Protein AF-A0A7V9SEC3-F1 (afdb_monomer_lite)

pLDDT: mean 71.87, std 18.58, range [33.94, 94.5]

Secondary structure (DSSP, 8-state):
-PPPPHHHHHHHHHHHHHHHHHHHHHHHHHHHHHTT-S--PPPPTTS--HHHHHHTT-HHHHHHHHHHHHHHHTTS-GGG-S-HHHHHTTSTT-HHHHHHHHHHHHHTTT-TTHHHHHHHHHH-SSHHHHHHHHHHHHHHHHHTT--EEE-SSSSSEEEEPTTS-EEEEEEE--HHHHHHHHHHHHHHHHHHHH--EEEEEE-GGGSPPPGGGTTSSS----SHHHHTT--HHHHHHHHHHHHHHHHHHHHHHHHTTTS---EEEEEETTTTEEEEEE--SS--EEE---S----S--HHHHHHHHHHIIIIIS-SS-TTS-EEEEEEGGGS--S-HHHHHHHHHHS-GGGS---GGGS-TTEEEEEEE---TT-SS-S-EEEE-

Radius of gyration: 23.47 Å; chains: 1; bounding box: 76×57×64 Å

Structure (mmCIF, N/CA/C/O backbone):
data_AF-A0A7V9SEC3-F1
#
_entry.id   AF-A0A7V9SEC3-F1
#
loop_
_atom_site.group_PDB
_atom_site.id
_atom_site.type_symbol
_atom_site.label_atom_id
_atom_site.label_alt_id
_atom_site.label_comp_id
_atom_site.label_asym_id
_atom_site.label_entity_id
_atom_site.label_seq_id
_atom_site.pdbx_PDB_ins_code
_atom_site.Cartn_x
_atom_site.Cartn_y
_atom_site.Cartn_z
_atom_site.occupancy
_atom_site.B_iso_or_equiv
_atom_site.auth_seq_id
_atom_site.auth_comp_id
_atom_site.auth_asym_id
_atom_site.auth_atom_id
_atom_site.pdbx_PDB_model_num
ATOM 1 N N . MET A 1 1 ? -55.106 -21.318 -10.492 1.00 44.34 1 MET A N 1
ATOM 2 C CA . MET A 1 1 ? -53.894 -20.476 -10.573 1.00 44.34 1 MET A CA 1
ATOM 3 C C . MET A 1 1 ? -53.679 -19.922 -9.178 1.00 44.34 1 MET A C 1
ATOM 5 O O . MET A 1 1 ? -54.673 -19.475 -8.623 1.00 44.34 1 MET A O 1
ATOM 9 N N . PRO A 1 2 ? -52.502 -20.064 -8.551 1.00 45.88 2 PRO A N 1
ATOM 10 C CA . PRO A 1 2 ? -52.308 -19.514 -7.216 1.00 45.88 2 PRO A CA 1
ATOM 11 C C . PRO A 1 2 ? -52.256 -17.985 -7.315 1.00 45.88 2 PRO A C 1
ATOM 13 O O . PRO A 1 2 ? -51.491 -17.448 -8.116 1.00 45.88 2 PRO A O 1
ATOM 16 N N . ASP A 1 3 ? -53.105 -17.312 -6.539 1.00 48.44 3 ASP A N 1
ATOM 17 C CA . ASP A 1 3 ? -53.145 -15.854 -6.451 1.00 48.44 3 ASP A CA 1
ATOM 18 C C . ASP A 1 3 ? -51.846 -15.350 -5.816 1.00 48.44 3 ASP A C 1
ATOM 20 O O . ASP A 1 3 ? -51.514 -15.679 -4.675 1.00 48.44 3 ASP A O 1
ATOM 24 N N . LEU A 1 4 ? -51.082 -14.574 -6.584 1.00 45.69 4 LEU A N 1
ATOM 25 C CA . LEU A 1 4 ? -49.887 -13.894 -6.097 1.00 45.69 4 LEU A CA 1
ATOM 26 C C . LEU A 1 4 ? -50.319 -12.817 -5.102 1.00 45.69 4 LEU A C 1
ATOM 28 O O . LEU A 1 4 ? -51.023 -11.873 -5.466 1.00 45.69 4 LEU A O 1
ATOM 32 N N . THR A 1 5 ? -49.903 -12.959 -3.845 1.00 62.09 5 THR A N 1
ATOM 33 C CA . THR A 1 5 ? -50.205 -11.968 -2.812 1.00 62.09 5 THR A CA 1
ATOM 34 C C . THR A 1 5 ? -49.497 -10.640 -3.125 1.00 62.09 5 THR A C 1
ATOM 36 O O . THR A 1 5 ? -48.431 -10.635 -3.755 1.00 62.09 5 THR A O 1
ATOM 39 N N . PRO A 1 6 ? -50.047 -9.491 -2.685 1.00 55.62 6 PRO A N 1
ATOM 40 C CA . PRO A 1 6 ? -49.439 -8.172 -2.896 1.00 55.62 6 PRO A CA 1
ATOM 41 C C . PRO A 1 6 ? -47.972 -8.077 -2.440 1.00 55.62 6 PRO A C 1
ATOM 43 O O . PRO A 1 6 ? -47.186 -7.338 -3.028 1.00 55.62 6 PRO A O 1
ATOM 46 N N . GLU A 1 7 ? -47.583 -8.866 -1.438 1.00 49.97 7 GLU A N 1
ATOM 47 C CA . GLU A 1 7 ? -46.212 -8.952 -0.919 1.00 49.97 7 GLU A CA 1
ATOM 48 C C . GLU A 1 7 ? -45.249 -9.618 -1.912 1.00 49.97 7 GLU A C 1
ATOM 50 O O . GLU A 1 7 ? -44.115 -9.166 -2.069 1.00 49.97 7 GLU A O 1
ATOM 55 N N . ILE A 1 8 ? -45.70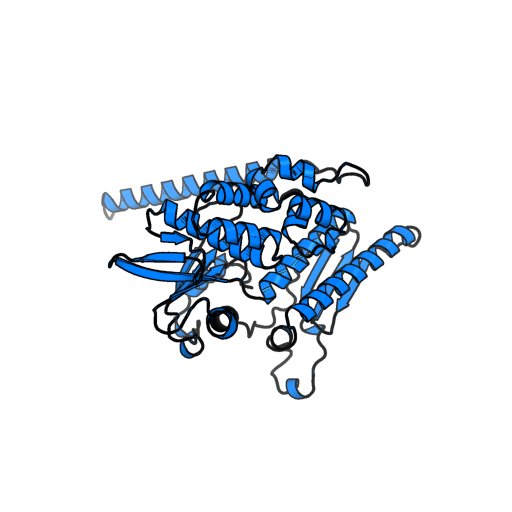3 -10.640 -2.646 1.00 50.69 8 ILE A N 1
ATOM 56 C CA . ILE A 1 8 ? -44.894 -11.298 -3.681 1.00 50.69 8 ILE A CA 1
ATOM 57 C C . ILE A 1 8 ? -44.721 -10.363 -4.882 1.00 50.69 8 ILE A C 1
ATOM 59 O O . ILE A 1 8 ? -43.631 -10.266 -5.443 1.00 50.69 8 ILE A O 1
ATOM 63 N N . ILE A 1 9 ? -45.763 -9.609 -5.241 1.00 52.91 9 ILE A N 1
ATOM 64 C CA . ILE A 1 9 ? -45.695 -8.604 -6.313 1.00 52.91 9 ILE A CA 1
ATOM 65 C C . ILE A 1 9 ? -44.706 -7.485 -5.942 1.00 52.91 9 ILE A C 1
ATOM 67 O O . ILE A 1 9 ? -43.896 -7.079 -6.777 1.00 52.91 9 ILE A O 1
ATOM 71 N N . ALA A 1 10 ? -44.713 -7.032 -4.684 1.00 46.84 10 ALA A N 1
ATOM 72 C CA . ALA A 1 10 ? -43.763 -6.040 -4.185 1.00 46.84 10 ALA A CA 1
ATOM 73 C C . ALA A 1 10 ? -42.314 -6.561 -4.187 1.00 46.84 10 ALA A C 1
ATOM 75 O O . ALA A 1 10 ? -41.413 -5.856 -4.641 1.00 46.84 10 ALA A O 1
ATOM 76 N N . ALA A 1 11 ? -42.084 -7.806 -3.757 1.00 45.56 11 ALA A N 1
ATOM 77 C CA . ALA A 1 11 ? -40.758 -8.424 -3.779 1.00 45.56 11 ALA A CA 1
ATOM 78 C C . ALA A 1 11 ? -40.205 -8.563 -5.209 1.00 45.56 11 ALA A C 1
ATOM 80 O O . ALA A 1 11 ? -39.047 -8.230 -5.464 1.00 45.56 11 ALA A O 1
ATOM 81 N N . VAL A 1 12 ? -41.043 -8.969 -6.169 1.00 53.28 12 VAL A N 1
ATOM 82 C CA . VAL A 1 12 ? -40.659 -9.077 -7.587 1.00 53.28 12 VAL A CA 1
ATOM 83 C C . VAL A 1 12 ? -40.327 -7.704 -8.185 1.00 53.28 12 VAL A C 1
ATOM 85 O O . VAL A 1 12 ? -39.347 -7.578 -8.920 1.00 53.28 12 VAL A O 1
ATOM 88 N N . LEU A 1 13 ? -41.080 -6.656 -7.835 1.00 47.38 13 LEU A N 1
ATOM 89 C CA . LEU A 1 13 ? -40.809 -5.285 -8.283 1.00 47.38 13 LEU A CA 1
ATOM 90 C C . LEU A 1 13 ? -39.497 -4.724 -7.720 1.00 47.38 13 LEU A C 1
ATOM 92 O O . LEU A 1 13 ? -38.759 -4.069 -8.453 1.00 47.38 13 LEU A O 1
ATOM 96 N N . ILE A 1 14 ? -39.177 -5.007 -6.455 1.00 53.12 14 ILE A N 1
ATOM 97 C CA . ILE A 1 14 ? -37.923 -4.571 -5.821 1.00 53.12 14 ILE A CA 1
ATOM 98 C C . ILE A 1 14 ? -36.717 -5.251 -6.481 1.00 53.12 14 ILE A C 1
ATOM 100 O O . ILE A 1 14 ? -35.737 -4.580 -6.810 1.00 53.12 14 ILE A O 1
ATOM 104 N N . VAL A 1 15 ? -36.805 -6.557 -6.747 1.00 50.59 15 VAL A N 1
ATOM 105 C CA . VAL A 1 15 ? -35.742 -7.313 -7.432 1.00 50.59 15 VAL A CA 1
ATOM 106 C C . VAL A 1 15 ? -35.557 -6.824 -8.873 1.00 50.59 15 VAL A C 1
ATOM 108 O O . VAL A 1 15 ? -34.425 -6.624 -9.317 1.00 50.59 15 VAL A O 1
ATOM 111 N N . ALA A 1 16 ? -36.650 -6.549 -9.590 1.00 47.38 16 ALA A N 1
ATOM 112 C CA . ALA A 1 16 ? -36.587 -5.991 -10.938 1.00 47.38 16 ALA A CA 1
ATOM 113 C C . ALA A 1 16 ? -35.949 -4.588 -10.957 1.00 47.38 16 ALA A C 1
ATOM 115 O O . ALA A 1 16 ? -35.115 -4.305 -11.818 1.00 47.38 16 ALA A O 1
ATOM 116 N N . LEU A 1 17 ? -36.272 -3.725 -9.984 1.00 49.16 17 LEU A N 1
ATOM 117 C CA . LEU A 1 17 ? -35.658 -2.398 -9.870 1.00 49.16 17 LEU A CA 1
ATOM 118 C C . LEU A 1 17 ? -34.155 -2.485 -9.569 1.00 49.16 17 LEU A C 1
ATOM 120 O O . LEU A 1 17 ? -33.366 -1.751 -10.166 1.00 49.16 17 LEU A O 1
ATOM 124 N N . ALA A 1 18 ? -33.750 -3.397 -8.681 1.00 46.88 18 ALA A N 1
ATOM 125 C CA . ALA A 1 18 ? -32.347 -3.614 -8.337 1.00 46.88 18 ALA A CA 1
ATOM 126 C C . ALA A 1 18 ? -31.523 -4.066 -9.557 1.00 46.88 18 ALA A C 1
ATOM 128 O O . ALA A 1 18 ? -30.438 -3.534 -9.803 1.00 46.88 18 ALA A O 1
ATOM 129 N N . LEU A 1 19 ? -32.070 -4.970 -10.376 1.00 48.16 19 LEU A N 1
ATOM 130 C CA . LEU A 1 19 ? -31.451 -5.424 -11.627 1.00 48.16 19 LEU A CA 1
ATOM 131 C C . LEU A 1 19 ? -31.309 -4.297 -12.660 1.00 48.16 19 LEU A C 1
ATOM 133 O O . LEU A 1 19 ? -30.261 -4.171 -13.300 1.00 48.16 19 LEU A O 1
ATOM 137 N N . VAL A 1 20 ? -32.317 -3.433 -12.799 1.00 53.56 20 VAL A N 1
ATOM 138 C CA . VAL A 1 20 ? -32.257 -2.278 -13.713 1.00 53.56 20 VAL A CA 1
ATOM 139 C C . VAL A 1 20 ? -31.188 -1.276 -13.267 1.00 53.56 20 VAL A C 1
ATOM 141 O O . VAL A 1 20 ? -30.383 -0.829 -14.086 1.00 53.56 20 VAL A O 1
ATOM 144 N N . VAL A 1 21 ? -31.109 -0.969 -11.968 1.00 59.25 21 VAL A N 1
ATOM 145 C CA . VAL A 1 21 ? -30.083 -0.064 -11.418 1.00 59.25 21 VAL A CA 1
ATOM 146 C C . VAL A 1 21 ? -28.674 -0.636 -11.605 1.00 59.25 21 VAL A C 1
ATOM 148 O O . VAL A 1 21 ? -27.762 0.102 -11.988 1.00 59.25 21 VAL A O 1
ATOM 151 N N . LEU A 1 22 ? -28.492 -1.943 -11.396 1.00 52.62 22 LEU A N 1
ATOM 152 C CA . LEU A 1 22 ? -27.210 -2.619 -11.603 1.00 52.62 22 LEU A CA 1
ATOM 153 C C . LEU A 1 22 ? -26.764 -2.539 -13.072 1.00 52.62 22 LEU A C 1
ATOM 155 O O . LEU A 1 22 ? -25.621 -2.184 -13.360 1.00 52.62 22 LEU A O 1
ATOM 159 N N . THR A 1 23 ? -27.692 -2.777 -14.002 1.00 55.09 23 THR A N 1
ATOM 160 C CA . THR A 1 23 ? -27.427 -2.747 -15.450 1.00 55.09 23 THR A CA 1
ATOM 161 C C . THR A 1 23 ? -27.032 -1.343 -15.919 1.00 55.09 23 THR A C 1
ATOM 163 O O . THR A 1 23 ? -26.071 -1.183 -16.673 1.00 55.09 23 THR A O 1
ATOM 166 N N . ILE A 1 24 ? -27.706 -0.303 -15.413 1.00 59.56 24 ILE A N 1
ATOM 167 C CA . ILE A 1 24 ? -27.374 1.098 -15.718 1.00 59.56 24 ILE A CA 1
ATOM 168 C C . ILE A 1 24 ? -25.986 1.462 -15.174 1.00 59.56 24 ILE A C 1
ATOM 170 O O . ILE A 1 24 ? -25.197 2.092 -15.881 1.00 59.56 24 ILE A O 1
ATOM 174 N N . ARG A 1 25 ? -25.643 1.034 -13.951 1.00 58.22 25 ARG A N 1
ATOM 175 C CA . ARG A 1 25 ? -24.311 1.282 -13.370 1.00 58.22 25 ARG A CA 1
ATOM 176 C C . ARG A 1 25 ? -23.199 0.574 -14.144 1.00 58.22 25 ARG A C 1
ATOM 178 O O . ARG A 1 25 ? -22.143 1.169 -14.354 1.00 58.22 25 ARG A O 1
ATOM 185 N N . MET A 1 26 ? -23.433 -0.651 -14.615 1.00 54.66 26 MET A N 1
ATOM 186 C CA . MET A 1 26 ? -22.477 -1.373 -15.462 1.00 54.66 26 MET A CA 1
ATOM 187 C C . MET A 1 26 ? -22.295 -0.701 -16.828 1.00 54.66 26 MET A C 1
ATOM 189 O O . MET A 1 26 ? -21.163 -0.537 -17.281 1.00 54.66 26 MET A O 1
ATOM 193 N N . ALA A 1 27 ? -23.381 -0.238 -17.455 1.00 53.03 27 ALA A N 1
ATOM 194 C CA . ALA A 1 27 ? -23.315 0.497 -18.718 1.00 53.03 27 ALA A CA 1
ATOM 195 C C . ALA A 1 27 ? -22.550 1.826 -18.574 1.00 53.03 27 ALA A C 1
ATOM 197 O O . ALA A 1 27 ? -21.708 2.149 -19.410 1.00 53.03 27 ALA A O 1
ATOM 198 N N . GLN A 1 28 ? -22.762 2.564 -17.479 1.00 54.91 28 GLN A N 1
ATOM 199 C CA . GLN A 1 28 ? -22.014 3.790 -17.175 1.00 54.91 28 GLN A CA 1
ATOM 200 C C . GLN A 1 28 ? -20.529 3.519 -16.890 1.00 54.91 28 GLN A C 1
ATOM 202 O O . GLN A 1 28 ? -19.671 4.289 -17.323 1.00 54.91 28 GLN A O 1
ATOM 207 N N . ALA A 1 29 ? -20.203 2.420 -16.201 1.00 50.53 29 ALA A N 1
ATOM 208 C CA . ALA A 1 29 ? -18.820 2.012 -15.958 1.00 50.53 29 ALA A CA 1
ATOM 209 C C . ALA A 1 29 ? -18.094 1.626 -17.259 1.00 50.53 29 ALA A C 1
ATOM 211 O O . ALA A 1 29 ? -16.927 1.981 -17.434 1.00 50.53 29 ALA A O 1
ATOM 212 N N . ASN A 1 30 ? -18.787 0.962 -18.190 1.00 44.69 30 ASN A N 1
ATOM 213 C CA . ASN A 1 30 ? -18.240 0.606 -19.500 1.00 44.69 30 ASN A CA 1
ATOM 214 C C . ASN A 1 30 ? -18.083 1.828 -20.416 1.00 44.69 30 ASN A C 1
ATOM 216 O O . ASN A 1 30 ? -17.008 2.013 -20.979 1.00 44.69 30 ASN A O 1
ATOM 220 N N . ALA A 1 31 ? -19.065 2.734 -20.464 1.00 46.34 31 ALA A N 1
ATOM 221 C CA . ALA A 1 31 ? -18.950 3.989 -21.215 1.00 46.34 31 ALA A CA 1
ATOM 222 C C . ALA A 1 31 ? -17.790 4.870 -20.703 1.00 46.34 31 ALA A C 1
ATOM 224 O O . ALA A 1 31 ? -17.086 5.513 -21.480 1.00 46.34 31 ALA A O 1
ATOM 225 N N . LYS A 1 32 ? -17.530 4.855 -19.387 1.00 45.28 32 LYS A N 1
ATOM 226 C CA . LYS A 1 32 ? -16.388 5.556 -18.777 1.00 45.28 32 LYS A CA 1
ATOM 227 C C . LYS A 1 32 ? -15.044 4.862 -19.050 1.00 45.28 32 LYS A C 1
ATOM 229 O O . LYS A 1 32 ? -14.019 5.537 -19.074 1.00 45.28 32 LYS A O 1
ATOM 234 N N . ARG A 1 33 ? -15.036 3.540 -19.272 1.00 46.06 33 ARG A N 1
ATOM 235 C CA . ARG A 1 33 ? -13.849 2.788 -19.724 1.00 46.06 33 ARG A CA 1
ATOM 236 C C . ARG A 1 33 ? -13.514 3.089 -21.183 1.00 46.06 33 ARG A C 1
ATOM 238 O O . ARG A 1 33 ? -12.343 3.294 -21.478 1.00 46.06 33 ARG A O 1
ATOM 245 N N . GLU A 1 34 ? -14.513 3.174 -22.057 1.00 39.72 34 GLU A N 1
ATOM 246 C CA . GLU A 1 34 ? -14.323 3.481 -23.483 1.00 39.72 34 GLU A CA 1
ATOM 247 C C . GLU A 1 34 ? -13.874 4.933 -23.710 1.00 39.72 34 GLU A C 1
ATOM 249 O O . GLU A 1 34 ? -12.965 5.178 -24.498 1.00 39.72 34 GLU A O 1
ATOM 254 N N . ALA A 1 35 ? -14.389 5.889 -22.929 1.00 40.38 35 ALA A N 1
ATOM 255 C CA . ALA A 1 35 ? -13.921 7.280 -22.955 1.00 40.38 35 ALA A CA 1
ATOM 256 C C . ALA A 1 35 ? -12.491 7.480 -22.392 1.00 40.38 35 ALA A C 1
ATOM 258 O O . ALA A 1 35 ? -11.908 8.549 -22.559 1.00 40.38 35 ALA A O 1
ATOM 259 N N . GLY A 1 36 ? -11.920 6.472 -21.718 1.00 36.09 36 GLY A N 1
ATOM 260 C CA . GLY A 1 36 ? -10.570 6.496 -21.138 1.00 36.09 36 GLY A CA 1
ATOM 261 C C . GLY A 1 36 ? -9.469 5.904 -22.030 1.00 36.09 36 GLY A C 1
ATOM 262 O O . GLY A 1 36 ? -8.315 5.840 -21.597 1.00 36.09 36 GLY A O 1
ATOM 263 N N . VAL A 1 37 ? -9.799 5.464 -23.251 1.00 36.66 37 VAL A N 1
ATOM 264 C CA . VAL A 1 37 ? -8.841 4.950 -24.252 1.00 36.66 37 VAL A CA 1
ATOM 265 C C . VAL A 1 37 ? -8.478 6.053 -25.257 1.00 36.66 37 VAL A C 1
ATOM 267 O O . VAL A 1 37 ? -8.513 5.858 -26.464 1.00 36.66 37 VAL A O 1
ATOM 270 N N . ALA A 1 38 ? -8.134 7.240 -24.759 1.00 35.28 38 ALA A N 1
ATOM 271 C CA . ALA A 1 38 ? -7.280 8.146 -25.517 1.00 35.28 38 ALA A CA 1
ATOM 272 C C . ALA A 1 38 ? -5.833 7.709 -25.260 1.00 35.28 38 ALA A C 1
ATOM 274 O O . ALA A 1 38 ? -5.434 7.540 -24.103 1.00 35.28 38 ALA A O 1
ATOM 275 N N . GLU A 1 39 ? -5.083 7.451 -26.331 1.00 38.84 39 GLU A N 1
ATOM 276 C CA . GLU A 1 39 ? -3.655 7.139 -26.286 1.00 38.84 39 GLU A CA 1
ATOM 277 C C . GLU A 1 39 ? -2.934 8.182 -25.426 1.00 38.84 39 GLU A C 1
ATOM 279 O O . GLU A 1 39 ? -2.877 9.367 -25.746 1.00 38.84 39 GLU A O 1
ATOM 284 N N . SER A 1 40 ? -2.444 7.736 -24.271 1.00 36.97 40 SER A N 1
ATOM 285 C CA . SER A 1 40 ? -1.640 8.556 -23.377 1.00 36.97 40 SER A CA 1
ATOM 286 C C . SER A 1 40 ? -0.251 8.631 -23.990 1.00 36.97 40 SER A C 1
ATOM 288 O O . SER A 1 40 ? 0.492 7.651 -23.930 1.00 36.97 40 SER A O 1
ATOM 290 N N . GLU A 1 41 ? 0.084 9.768 -24.599 1.00 35.09 41 GLU A N 1
ATOM 291 C CA . GLU A 1 41 ? 1.449 10.064 -25.024 1.00 35.09 41 GLU A CA 1
ATOM 292 C C . GLU A 1 41 ? 2.396 9.856 -23.836 1.00 35.09 41 GLU A C 1
ATOM 294 O O . GLU A 1 41 ? 2.229 10.433 -22.758 1.00 35.09 41 GLU A O 1
ATOM 299 N N . VAL A 1 42 ? 3.375 8.973 -24.025 1.00 40.97 42 VAL A N 1
ATOM 300 C CA . VAL A 1 42 ? 4.486 8.790 -23.093 1.00 40.97 42 VAL A CA 1
ATOM 301 C C . VAL A 1 42 ? 5.250 10.115 -23.055 1.00 40.97 42 VAL A C 1
ATOM 303 O O . VAL A 1 42 ? 5.678 10.574 -24.118 1.00 40.97 42 VAL A O 1
ATOM 306 N N . PRO A 1 43 ? 5.449 10.755 -21.888 1.00 37.44 43 PRO A N 1
ATOM 307 C CA . PRO A 1 43 ? 6.208 11.993 -21.851 1.00 37.44 43 PRO A CA 1
ATOM 308 C C . PRO A 1 43 ? 7.632 11.718 -22.340 1.00 37.44 43 PRO A C 1
ATOM 310 O O . PRO A 1 43 ? 8.334 10.842 -21.825 1.00 37.44 43 PRO A O 1
ATOM 313 N N . ALA A 1 44 ? 8.046 12.464 -23.363 1.00 36.03 44 ALA A N 1
ATOM 314 C CA . ALA A 1 44 ? 9.396 12.407 -23.897 1.00 36.03 44 ALA A CA 1
ATOM 315 C C . ALA A 1 44 ? 10.420 12.707 -22.787 1.00 36.03 44 ALA A C 1
ATOM 317 O O . ALA A 1 44 ? 10.193 13.568 -21.929 1.00 36.03 44 ALA A O 1
ATOM 318 N N . ARG A 1 45 ? 11.566 12.006 -22.808 1.00 37.69 45 ARG A N 1
ATOM 319 C CA . ARG A 1 45 ? 12.702 12.258 -21.901 1.00 37.69 45 ARG A CA 1
ATOM 320 C C . ARG A 1 45 ? 13.041 13.760 -21.930 1.00 37.69 45 ARG A C 1
ATOM 322 O O . ARG A 1 45 ? 13.568 14.239 -22.928 1.00 37.69 45 ARG A O 1
ATOM 329 N N . GLY A 1 46 ? 12.752 14.481 -20.842 1.00 36.97 46 GLY A N 1
ATOM 330 C CA . GLY A 1 46 ? 13.168 15.879 -20.658 1.00 36.97 46 GLY A CA 1
ATOM 331 C C . GLY A 1 46 ? 12.089 16.904 -20.282 1.00 36.97 46 GLY A C 1
ATOM 332 O O . GLY A 1 46 ? 12.441 18.069 -20.136 1.00 36.97 46 GLY A O 1
ATOM 333 N N . GLN A 1 47 ? 10.818 16.529 -20.104 1.00 41.94 47 GLN A N 1
ATOM 334 C CA . GLN A 1 47 ? 9.800 17.453 -19.575 1.00 41.94 47 GLN A CA 1
ATOM 335 C C . GLN A 1 47 ? 9.795 17.517 -18.041 1.00 41.94 47 GLN A C 1
ATOM 337 O O . GLN A 1 47 ? 10.110 16.536 -17.366 1.00 41.94 47 GLN A O 1
ATOM 342 N N . ASP A 1 48 ? 9.452 18.700 -17.526 1.00 47.91 48 ASP A N 1
ATOM 343 C CA . ASP A 1 48 ? 9.449 19.083 -16.116 1.00 47.91 48 ASP A CA 1
ATOM 344 C C . ASP A 1 48 ? 8.910 18.010 -15.157 1.00 47.91 48 ASP A C 1
ATOM 346 O O . ASP A 1 48 ? 7.951 17.286 -15.415 1.00 47.91 48 ASP A O 1
ATOM 350 N N . ASP A 1 49 ? 9.564 17.961 -14.004 1.00 59.16 49 ASP A N 1
ATOM 351 C CA . ASP A 1 49 ? 9.448 16.984 -12.930 1.00 59.16 49 ASP A CA 1
ATOM 352 C C . ASP A 1 49 ? 7.986 16.602 -12.562 1.00 59.16 49 ASP A C 1
ATOM 354 O O . ASP A 1 49 ? 7.306 17.342 -11.832 1.00 59.16 49 ASP A O 1
ATOM 358 N N . PRO A 1 50 ? 7.481 15.432 -13.014 1.00 73.00 50 PRO A N 1
ATOM 359 C CA . PRO A 1 50 ? 6.051 15.097 -12.998 1.00 73.00 50 PRO A CA 1
ATOM 360 C C . PRO A 1 50 ? 5.444 15.019 -11.592 1.00 73.00 50 PRO A C 1
ATOM 362 O O . PRO A 1 50 ? 4.237 15.194 -11.430 1.00 73.00 50 PRO A O 1
ATOM 365 N N . ILE A 1 51 ? 6.262 14.811 -10.551 1.00 84.81 51 ILE A N 1
ATOM 366 C CA . ILE A 1 51 ? 5.787 14.811 -9.160 1.00 84.81 51 ILE A CA 1
ATOM 367 C C . ILE A 1 51 ? 5.261 16.181 -8.752 1.00 84.81 51 ILE A C 1
ATOM 369 O O . ILE A 1 51 ? 4.174 16.271 -8.180 1.00 84.81 51 ILE A O 1
ATOM 373 N N . LYS A 1 52 ? 6.047 17.241 -8.977 1.00 83.94 52 LYS A N 1
ATOM 374 C CA . LYS A 1 52 ? 5.728 18.570 -8.442 1.00 83.94 52 LYS A CA 1
ATOM 375 C C . LYS A 1 52 ? 4.472 19.115 -9.091 1.00 83.94 52 LYS A C 1
ATOM 377 O O . LYS A 1 52 ? 3.608 19.629 -8.388 1.00 83.94 52 LYS A O 1
ATOM 382 N N . GLU A 1 53 ? 4.364 18.965 -10.406 1.00 84.38 53 GLU A N 1
ATOM 383 C CA . GLU A 1 53 ? 3.188 19.404 -11.147 1.00 84.38 53 GLU A CA 1
ATOM 384 C C . GLU A 1 53 ? 1.942 18.622 -10.727 1.00 84.38 53 GLU A C 1
ATOM 386 O O . GLU A 1 53 ? 0.909 19.213 -10.417 1.00 84.38 53 GLU A O 1
ATOM 391 N N . ARG A 1 54 ? 2.042 17.293 -10.615 1.00 87.62 54 ARG A N 1
ATOM 392 C CA . ARG A 1 54 ? 0.894 16.466 -10.232 1.00 87.62 54 ARG A CA 1
ATOM 393 C C . ARG A 1 54 ? 0.438 16.735 -8.800 1.00 87.62 54 ARG A C 1
ATOM 395 O O . ARG A 1 54 ? -0.762 16.801 -8.554 1.00 87.62 54 ARG A O 1
ATOM 402 N N . LEU A 1 55 ? 1.363 16.980 -7.870 1.00 90.75 55 LEU A N 1
ATOM 403 C CA . LEU A 1 55 ? 1.031 17.325 -6.484 1.00 90.75 55 LEU A CA 1
ATOM 404 C C . LEU A 1 55 ? 0.344 18.680 -6.315 1.00 90.75 55 LEU A C 1
ATOM 406 O O . LEU A 1 55 ? -0.385 18.836 -5.340 1.00 90.75 55 LEU A O 1
ATOM 410 N N . ARG A 1 56 ? 0.482 19.627 -7.255 1.00 90.06 56 ARG A N 1
ATOM 411 C CA . ARG A 1 56 ? -0.281 20.892 -7.206 1.00 90.06 56 ARG A CA 1
ATOM 412 C C . ARG A 1 56 ? -1.795 20.659 -7.194 1.00 90.06 56 ARG A C 1
ATOM 414 O O . ARG A 1 56 ? -2.533 21.494 -6.682 1.00 90.06 56 ARG A O 1
ATOM 421 N N . ARG A 1 57 ? -2.256 19.520 -7.724 1.00 91.19 57 ARG A N 1
ATOM 422 C CA . ARG A 1 57 ? -3.670 19.108 -7.713 1.00 91.19 57 ARG A CA 1
ATOM 423 C C . ARG A 1 57 ? -4.124 18.523 -6.368 1.00 91.19 57 ARG A C 1
ATOM 425 O O . ARG A 1 57 ? -5.320 18.352 -6.167 1.00 91.19 57 ARG A O 1
ATOM 432 N N . TYR A 1 58 ? -3.192 18.235 -5.457 1.00 93.88 58 TYR A N 1
ATOM 433 C CA . TYR A 1 58 ? -3.426 17.534 -4.190 1.00 93.88 58 TYR A CA 1
ATOM 434 C C . TYR A 1 58 ? -2.764 18.290 -3.019 1.00 93.88 58 TYR A C 1
ATOM 436 O O . TYR A 1 58 ? -1.721 17.870 -2.507 1.00 93.88 58 TYR A O 1
ATOM 444 N N . PRO A 1 59 ? -3.308 19.450 -2.604 1.00 93.62 59 PRO A N 1
ATOM 445 C CA . PRO A 1 59 ? -2.647 20.344 -1.652 1.00 93.62 59 PRO A CA 1
ATOM 446 C C . PRO A 1 59 ? -2.450 19.740 -0.254 1.00 93.62 59 PRO A C 1
ATOM 448 O O . PRO A 1 59 ? -1.439 20.027 0.395 1.00 93.62 59 PRO A O 1
ATOM 451 N N . ASN A 1 60 ? -3.367 18.900 0.238 1.00 93.25 60 ASN A N 1
ATOM 452 C CA . ASN A 1 60 ? -3.201 18.266 1.550 1.00 93.25 60 ASN A CA 1
ATOM 453 C C . ASN A 1 60 ? -2.156 17.146 1.496 1.00 93.25 60 ASN A C 1
ATOM 455 O O . ASN A 1 60 ? -1.364 17.009 2.432 1.00 93.25 60 ASN A O 1
ATOM 459 N N . LEU A 1 61 ? -2.095 16.399 0.393 1.00 93.31 61 LEU A N 1
ATOM 460 C CA . LEU A 1 61 ? -1.044 15.423 0.127 1.00 93.31 61 LEU A CA 1
ATOM 461 C C . LEU A 1 61 ? 0.325 16.099 -0.010 1.00 93.31 61 LEU A C 1
ATOM 463 O O . LEU A 1 61 ? 1.286 15.683 0.635 1.00 93.31 61 LEU A O 1
ATOM 467 N N . GLN A 1 62 ? 0.411 17.189 -0.775 1.00 93.75 62 GLN A N 1
ATOM 468 C CA . GLN A 1 62 ? 1.630 17.987 -0.903 1.00 93.75 62 GLN A CA 1
ATOM 469 C C . GLN A 1 62 ? 2.102 18.500 0.465 1.00 93.75 62 GLN A C 1
ATOM 471 O O . GLN A 1 62 ? 3.288 18.412 0.787 1.00 93.75 62 GLN A O 1
ATOM 476 N N . SER A 1 63 ? 1.175 18.988 1.295 1.00 91.88 63 SER A N 1
ATOM 477 C CA . SER A 1 63 ? 1.470 19.423 2.662 1.00 91.88 63 SER A CA 1
ATOM 478 C C . SER A 1 63 ? 1.958 18.276 3.555 1.00 91.88 63 SER A C 1
ATOM 480 O O . SER A 1 63 ? 2.893 18.478 4.331 1.00 91.88 63 SER A O 1
ATOM 482 N N . ALA A 1 64 ? 1.372 17.080 3.438 1.00 92.00 64 ALA A N 1
ATOM 483 C CA . ALA A 1 64 ? 1.778 15.907 4.212 1.00 92.00 64 ALA A CA 1
ATOM 484 C C . ALA A 1 64 ? 3.210 15.451 3.879 1.00 92.00 64 ALA A C 1
ATOM 486 O O . ALA A 1 64 ? 3.983 15.137 4.784 1.00 92.00 64 ALA A O 1
ATOM 487 N N . LEU A 1 65 ? 3.582 15.468 2.596 1.00 92.50 65 LEU A N 1
ATOM 488 C CA . LEU A 1 65 ? 4.920 15.085 2.135 1.00 92.50 65 LEU A CA 1
ATOM 489 C C . LEU A 1 65 ? 5.968 16.155 2.458 1.00 92.50 65 LEU A C 1
ATOM 491 O O . LEU A 1 65 ? 7.064 15.845 2.925 1.00 92.50 65 LEU A O 1
ATOM 495 N N . GLY A 1 66 ? 5.625 17.428 2.266 1.00 91.00 66 GLY A N 1
ATOM 496 C CA . GLY A 1 66 ? 6.522 18.553 2.505 1.00 91.00 66 GLY A CA 1
ATOM 497 C C . GLY A 1 66 ? 7.704 18.632 1.528 1.00 91.00 66 GLY A C 1
ATOM 498 O O . GLY A 1 66 ? 8.021 17.705 0.786 1.00 91.00 66 GLY A O 1
ATOM 499 N N . GLN A 1 67 ? 8.389 19.776 1.546 1.00 90.69 67 GLN A N 1
ATOM 500 C CA . GLN A 1 67 ? 9.409 20.119 0.551 1.00 90.69 67 GLN A CA 1
ATOM 501 C C . GLN A 1 67 ? 10.625 19.177 0.556 1.00 90.69 67 GLN A C 1
ATOM 503 O O . GLN A 1 67 ? 11.085 18.764 -0.505 1.00 90.69 67 GLN A O 1
ATOM 508 N N . GLY A 1 68 ? 11.115 18.781 1.736 1.00 90.69 68 GLY A N 1
ATOM 509 C CA . GLY A 1 68 ? 12.293 17.911 1.840 1.00 90.69 68 GLY A CA 1
ATOM 510 C C . GLY A 1 68 ? 12.074 16.506 1.264 1.00 90.69 68 GLY A C 1
ATOM 511 O O . GLY A 1 68 ? 13.002 15.914 0.718 1.00 90.69 68 GLY A O 1
ATOM 512 N N . TRP A 1 69 ? 10.846 15.978 1.334 1.00 92.62 69 TRP A N 1
ATOM 513 C CA . TRP A 1 69 ? 10.503 14.716 0.671 1.00 92.62 69 TRP A CA 1
ATOM 514 C C . TRP A 1 69 ? 10.554 14.877 -0.849 1.00 92.62 69 TRP A C 1
ATOM 516 O O . TRP A 1 69 ? 11.161 14.053 -1.526 1.00 92.62 69 TRP A O 1
ATOM 526 N N . LEU A 1 70 ? 9.993 15.974 -1.375 1.00 90.31 70 LEU A N 1
ATOM 527 C CA . LEU A 1 70 ? 10.005 16.271 -2.810 1.00 90.31 70 LEU A CA 1
ATOM 528 C C . LEU A 1 70 ? 11.432 16.379 -3.335 1.00 90.31 70 LEU A C 1
ATOM 530 O O . LEU A 1 70 ? 11.795 15.695 -4.280 1.00 90.31 70 LEU A O 1
ATOM 534 N N . GLU A 1 71 ? 12.272 17.185 -2.694 1.00 90.00 71 GLU A N 1
ATOM 535 C CA . GLU A 1 71 ? 13.662 17.374 -3.118 1.00 90.00 71 GLU A CA 1
ATOM 536 C C . GLU A 1 71 ? 14.476 16.077 -3.125 1.00 90.00 71 GLU A C 1
ATOM 538 O O . GLU A 1 71 ? 15.390 15.933 -3.941 1.00 90.00 71 GLU A O 1
ATOM 543 N N . ARG A 1 72 ? 14.140 15.130 -2.241 1.00 90.12 72 ARG A N 1
ATOM 544 C CA . ARG A 1 72 ? 14.746 13.800 -2.212 1.00 90.12 72 ARG A CA 1
ATOM 545 C C . ARG A 1 72 ? 14.224 12.920 -3.345 1.00 90.12 72 ARG A C 1
ATOM 547 O O . ARG A 1 72 ? 15.021 12.439 -4.144 1.00 90.12 72 ARG A O 1
ATOM 554 N N . GLU A 1 73 ? 12.911 12.718 -3.439 1.00 90.38 73 GLU A N 1
ATOM 555 C CA . GLU A 1 73 ? 12.314 11.774 -4.398 1.00 90.38 73 GLU A CA 1
ATOM 556 C C . GLU A 1 73 ? 12.462 12.207 -5.858 1.00 90.38 73 GLU A C 1
ATOM 558 O O . GLU A 1 73 ? 12.319 11.389 -6.764 1.00 90.38 73 GLU A O 1
ATOM 563 N N . VAL A 1 74 ? 12.764 13.479 -6.103 1.00 86.19 74 VAL A N 1
ATOM 564 C CA . VAL A 1 74 ? 13.091 14.005 -7.434 1.00 86.19 74 VAL A CA 1
ATOM 565 C C . VAL A 1 74 ? 14.469 13.548 -7.915 1.00 86.19 74 VAL A C 1
ATOM 567 O O . VAL A 1 74 ? 14.677 13.375 -9.111 1.00 86.19 74 VAL A O 1
ATOM 570 N N . LYS A 1 75 ? 15.411 13.309 -6.997 1.00 85.81 75 LYS A N 1
ATOM 571 C CA . LYS A 1 75 ? 16.775 12.858 -7.324 1.00 85.81 75 LYS A CA 1
ATOM 572 C C . LYS A 1 75 ? 16.890 11.337 -7.429 1.00 85.81 75 LYS A C 1
ATOM 574 O O . LYS A 1 75 ? 17.877 10.834 -7.958 1.00 85.81 75 LYS A O 1
ATOM 579 N N . VAL A 1 76 ? 15.914 10.606 -6.897 1.00 87.69 76 VAL A N 1
ATOM 580 C CA . VAL A 1 76 ? 15.905 9.142 -6.879 1.00 87.69 76 VAL A CA 1
ATOM 581 C C . VAL A 1 76 ? 15.226 8.619 -8.142 1.00 87.69 76 VAL A C 1
ATOM 583 O O . VAL A 1 76 ? 14.134 9.060 -8.500 1.00 87.69 76 VAL A O 1
ATOM 586 N N . HIS A 1 77 ? 15.848 7.642 -8.810 1.00 86.00 77 HIS A N 1
ATOM 587 C CA . HIS A 1 77 ? 15.214 6.954 -9.935 1.00 86.00 77 HIS A CA 1
ATOM 588 C C . HIS A 1 77 ? 13.888 6.320 -9.467 1.00 86.00 77 HIS A C 1
ATOM 590 O O . HIS A 1 77 ? 13.913 5.556 -8.503 1.00 86.00 77 HIS A O 1
ATOM 596 N N . PRO A 1 78 ? 12.729 6.548 -10.113 1.00 85.62 78 PRO A N 1
ATOM 597 C CA . PRO A 1 78 ? 11.442 6.180 -9.506 1.00 85.62 78 PRO A CA 1
ATOM 598 C C . PRO A 1 78 ? 11.236 4.679 -9.266 1.00 85.62 78 PRO A C 1
ATOM 600 O O . PRO A 1 78 ? 10.611 4.294 -8.277 1.00 85.62 78 PRO A O 1
ATOM 603 N N . ALA A 1 79 ? 11.811 3.822 -10.118 1.00 87.62 79 ALA A N 1
ATOM 604 C CA . ALA A 1 79 ? 11.821 2.373 -9.888 1.00 87.62 79 ALA A CA 1
ATOM 605 C C . ALA A 1 79 ? 12.658 1.956 -8.661 1.00 87.62 79 ALA A C 1
ATOM 607 O O . ALA A 1 79 ? 12.389 0.914 -8.080 1.00 87.62 79 ALA A O 1
ATOM 608 N N . LYS A 1 80 ? 13.647 2.774 -8.270 1.00 88.00 80 LYS A N 1
ATOM 609 C CA . LYS A 1 80 ? 14.509 2.578 -7.091 1.00 88.00 80 LYS A CA 1
ATOM 610 C C . LYS A 1 80 ? 14.001 3.331 -5.850 1.00 88.00 80 LYS A C 1
ATOM 612 O O . LYS A 1 80 ? 14.607 3.243 -4.790 1.00 88.00 80 LYS A O 1
ATOM 617 N N . SER A 1 81 ? 12.930 4.123 -5.964 1.00 88.81 81 SER A N 1
ATOM 618 C CA . SER A 1 81 ? 12.337 4.768 -4.789 1.00 88.81 81 SER A CA 1
ATOM 619 C C . SER A 1 81 ? 11.763 3.700 -3.862 1.00 88.81 81 SER A C 1
ATOM 621 O O . SER A 1 81 ? 11.176 2.726 -4.322 1.00 88.81 81 SER A O 1
ATOM 623 N N . ARG A 1 82 ? 11.859 3.904 -2.553 1.00 85.56 82 ARG A N 1
ATOM 624 C CA . ARG A 1 82 ? 11.196 3.025 -1.581 1.00 85.56 82 ARG A CA 1
ATOM 625 C C . ARG A 1 82 ? 9.708 3.359 -1.433 1.00 85.56 82 ARG A C 1
ATOM 627 O O . ARG A 1 82 ? 8.931 2.549 -0.954 1.00 85.56 82 ARG A O 1
ATOM 634 N N . TYR A 1 83 ? 9.281 4.543 -1.880 1.00 88.31 83 TYR A N 1
ATOM 635 C CA . TYR A 1 83 ? 7.918 5.039 -1.692 1.00 88.31 83 TYR A CA 1
ATOM 636 C C . TYR A 1 83 ? 7.030 4.725 -2.900 1.00 88.31 83 TYR A C 1
ATOM 638 O O . TYR A 1 83 ? 7.153 5.362 -3.950 1.00 88.31 83 TYR A O 1
ATOM 646 N N . ALA A 1 84 ? 6.049 3.834 -2.728 1.00 86.31 84 ALA A N 1
ATOM 647 C CA . ALA A 1 84 ? 5.046 3.539 -3.760 1.00 86.31 84 ALA A CA 1
ATOM 648 C C . ALA A 1 84 ? 4.319 4.804 -4.245 1.00 86.31 84 ALA A C 1
ATOM 650 O O . ALA A 1 84 ? 4.100 4.982 -5.443 1.00 86.31 84 ALA A O 1
ATOM 651 N N . LEU A 1 85 ? 4.056 5.754 -3.342 1.00 89.62 85 LEU A N 1
ATOM 652 C CA . LEU A 1 85 ? 3.451 7.042 -3.680 1.00 89.62 85 LEU A CA 1
ATOM 653 C C . LEU A 1 85 ? 4.271 7.851 -4.702 1.00 89.62 85 LEU A C 1
ATOM 655 O O . LEU A 1 85 ? 3.696 8.491 -5.582 1.00 89.62 85 LEU A O 1
ATOM 659 N N . ALA A 1 86 ? 5.606 7.796 -4.637 1.00 90.25 86 ALA A N 1
ATOM 660 C CA . ALA A 1 86 ? 6.473 8.474 -5.601 1.00 90.25 86 ALA A CA 1
ATOM 661 C C . ALA A 1 86 ? 6.338 7.879 -7.012 1.00 90.25 86 ALA A C 1
ATOM 663 O O . ALA A 1 86 ? 6.526 8.590 -8.002 1.00 90.25 86 ALA A O 1
ATOM 664 N N . ARG A 1 87 ? 5.992 6.589 -7.118 1.00 88.94 87 ARG A N 1
ATOM 665 C CA . ARG A 1 87 ? 5.632 5.938 -8.385 1.00 88.94 87 ARG A CA 1
ATOM 666 C C . ARG A 1 87 ? 4.210 6.276 -8.806 1.00 88.94 87 ARG A C 1
ATOM 668 O O . ARG A 1 87 ? 4.012 6.622 -9.963 1.00 88.94 87 ARG A O 1
ATOM 675 N N . TRP A 1 88 ? 3.241 6.254 -7.892 1.00 87.88 88 TRP A N 1
ATOM 676 C CA . TRP A 1 88 ? 1.844 6.597 -8.200 1.00 87.88 88 TRP A CA 1
ATOM 677 C C . TRP A 1 88 ? 1.723 8.000 -8.804 1.00 87.88 88 TRP A C 1
ATOM 679 O O . TRP A 1 88 ? 0.978 8.203 -9.753 1.00 87.88 88 TRP A O 1
ATOM 689 N N . LEU A 1 89 ? 2.519 8.956 -8.322 1.00 89.00 89 LEU A N 1
ATOM 690 C CA . LEU A 1 89 ? 2.580 10.313 -8.873 1.00 89.00 89 LEU A CA 1
ATOM 691 C C . LEU A 1 89 ? 3.169 10.389 -10.294 1.00 89.00 89 LEU A C 1
ATOM 693 O O . LEU A 1 89 ? 2.999 11.396 -10.972 1.00 89.00 89 LEU A O 1
ATOM 697 N N . ARG A 1 90 ? 3.863 9.352 -10.765 1.00 86.62 90 ARG A N 1
ATOM 698 C CA . ARG A 1 90 ? 4.518 9.321 -12.086 1.00 86.62 90 ARG A CA 1
ATOM 699 C C . ARG A 1 90 ? 3.861 8.365 -13.074 1.00 86.62 90 ARG A C 1
ATOM 701 O O . ARG A 1 90 ? 4.179 8.397 -14.255 1.00 86.62 90 ARG A O 1
ATOM 708 N N . ILE A 1 91 ? 2.963 7.514 -12.596 1.00 81.88 91 ILE A N 1
ATOM 709 C CA . ILE A 1 91 ? 2.223 6.550 -13.398 1.00 81.88 91 ILE A CA 1
ATOM 710 C C . ILE A 1 91 ? 0.816 7.125 -13.604 1.00 81.88 91 ILE A C 1
ATOM 712 O O . ILE A 1 91 ? -0.001 7.108 -12.692 1.00 81.88 91 ILE A O 1
ATOM 716 N N . ASP A 1 92 ? 0.501 7.612 -14.805 1.00 74.75 92 ASP A N 1
ATOM 717 C CA . ASP A 1 92 ? -0.878 7.968 -15.199 1.00 74.75 92 ASP A CA 1
ATOM 718 C C . ASP A 1 92 ? -1.863 6.821 -14.908 1.00 74.75 92 ASP A C 1
ATOM 720 O O . ASP A 1 92 ? -1.469 5.657 -14.899 1.00 74.75 92 ASP A O 1
ATOM 724 N N . ARG A 1 93 ? -3.152 7.087 -14.716 1.00 75.44 93 ARG A N 1
ATOM 725 C CA . ARG A 1 93 ? -4.175 6.113 -14.263 1.00 75.44 93 ARG A CA 1
ATOM 726 C C . ARG A 1 93 ? -4.118 5.748 -12.774 1.00 75.44 93 ARG A C 1
ATOM 728 O O . ARG A 1 93 ? -4.942 4.954 -12.322 1.00 75.44 93 ARG A O 1
ATOM 735 N N . TYR A 1 94 ? -3.194 6.319 -12.000 1.00 81.25 94 TYR A N 1
ATOM 736 C CA . TYR A 1 94 ? -3.207 6.241 -10.531 1.00 81.25 94 TYR A CA 1
ATOM 737 C C . TYR A 1 94 ? -3.945 7.420 -9.875 1.00 81.25 94 TYR A C 1
ATOM 739 O O . TYR A 1 94 ? -3.993 7.498 -8.646 1.00 81.25 94 TYR A O 1
ATOM 747 N N . GLU A 1 95 ? -4.567 8.310 -10.656 1.00 84.88 95 GLU A N 1
ATOM 748 C CA . GLU A 1 95 ? -5.261 9.508 -10.164 1.00 84.88 95 GLU A CA 1
ATOM 749 C C . GLU A 1 95 ? -6.327 9.157 -9.132 1.00 84.88 95 GLU A C 1
ATOM 751 O O . GLU A 1 95 ? -6.389 9.814 -8.104 1.00 84.88 95 GLU A O 1
ATOM 756 N N . ALA A 1 96 ? -7.078 8.070 -9.329 1.00 83.62 96 ALA A N 1
ATOM 757 C CA . ALA A 1 96 ? -8.086 7.632 -8.365 1.00 83.62 96 ALA A CA 1
ATOM 758 C C . ALA A 1 96 ? -7.485 7.374 -6.966 1.00 83.62 96 ALA A C 1
ATOM 760 O O . ALA A 1 96 ? -8.043 7.811 -5.960 1.00 83.62 96 ALA A O 1
ATOM 761 N N . ARG A 1 97 ? -6.293 6.752 -6.888 1.00 86.94 97 ARG A N 1
ATOM 762 C CA . ARG A 1 97 ? -5.601 6.527 -5.604 1.00 86.94 97 ARG A CA 1
ATOM 763 C C . ARG A 1 97 ? -5.185 7.851 -4.959 1.00 86.94 97 ARG A C 1
ATOM 765 O O . ARG A 1 97 ? -5.338 8.021 -3.751 1.00 86.94 97 ARG A O 1
ATOM 772 N N . LEU A 1 98 ? -4.671 8.781 -5.766 1.00 89.25 98 LEU A N 1
ATOM 773 C CA . LEU A 1 98 ? -4.216 10.099 -5.312 1.00 89.25 98 LEU A CA 1
ATOM 774 C C . LEU A 1 98 ? -5.387 10.980 -4.854 1.00 89.25 98 LEU A C 1
ATOM 776 O O . LEU A 1 98 ? -5.317 11.580 -3.787 1.00 89.25 98 LEU A O 1
ATOM 780 N N . GLU A 1 99 ? -6.479 11.008 -5.616 1.00 90.25 99 GLU A N 1
ATOM 781 C CA . GLU A 1 99 ? -7.722 11.718 -5.300 1.00 90.25 99 GLU A CA 1
ATOM 782 C C . GLU A 1 99 ? -8.368 11.179 -4.026 1.00 90.25 99 GLU A C 1
ATOM 784 O O . GLU A 1 99 ? -8.790 11.952 -3.164 1.00 90.25 99 GLU A O 1
ATOM 789 N N . MET A 1 100 ? -8.418 9.853 -3.876 1.00 89.19 100 MET A N 1
ATOM 790 C CA . MET A 1 100 ? -8.910 9.220 -2.659 1.00 89.19 100 MET A CA 1
ATOM 791 C C . MET A 1 100 ? -8.059 9.628 -1.454 1.00 89.19 100 MET A C 1
ATOM 793 O O . MET A 1 100 ? -8.615 10.056 -0.442 1.00 89.19 100 MET A O 1
ATOM 797 N N . LEU A 1 101 ? -6.730 9.533 -1.556 1.00 91.00 101 LEU A N 1
ATOM 798 C CA . LEU A 1 101 ? -5.834 9.913 -0.467 1.00 91.00 101 LEU A CA 1
ATOM 799 C C . LEU A 1 101 ? -5.971 11.403 -0.121 1.00 91.00 101 LEU A C 1
ATOM 801 O O . LEU A 1 101 ? -6.099 11.742 1.051 1.00 91.00 101 LEU A O 1
ATOM 805 N N . GLU A 1 102 ? -6.029 12.290 -1.116 1.00 93.88 102 GLU A N 1
ATOM 806 C CA . GLU A 1 102 ? -6.269 13.725 -0.913 1.00 93.88 102 GLU A CA 1
ATOM 807 C C . GLU A 1 102 ? -7.592 13.984 -0.179 1.00 93.88 102 GLU A C 1
ATOM 809 O O . GLU A 1 102 ? -7.633 14.739 0.798 1.00 93.88 102 GLU A O 1
ATOM 814 N N . ARG A 1 103 ? -8.677 13.326 -0.603 1.00 92.25 103 ARG A N 1
ATOM 815 C CA . ARG A 1 103 ? -9.998 13.437 0.030 1.00 92.25 103 ARG A CA 1
ATOM 816 C C . ARG A 1 103 ? -9.963 12.982 1.487 1.00 92.25 103 ARG A C 1
ATOM 818 O O . ARG A 1 103 ? -10.503 13.669 2.351 1.00 92.25 103 ARG A O 1
ATOM 825 N N . LEU A 1 104 ? -9.316 11.854 1.768 1.00 92.31 104 LEU A N 1
ATOM 826 C CA . LEU A 1 104 ? -9.182 11.305 3.117 1.00 92.31 104 LEU A CA 1
ATOM 827 C C . LEU A 1 104 ? -8.336 12.213 4.026 1.00 92.31 104 LEU A C 1
ATOM 829 O O . LEU A 1 104 ? -8.739 12.522 5.148 1.00 92.31 104 LEU A O 1
ATOM 833 N N . LEU A 1 105 ? -7.205 12.719 3.523 1.00 94.00 105 LEU A N 1
ATOM 834 C CA . LEU A 1 105 ? -6.356 13.679 4.238 1.00 94.00 105 LEU A CA 1
ATOM 835 C C . LEU A 1 105 ? -7.076 15.002 4.527 1.00 94.00 105 LEU A C 1
ATOM 837 O O . LEU A 1 105 ? -6.803 15.639 5.550 1.00 94.00 105 LEU A O 1
ATOM 841 N N . THR A 1 106 ? -7.981 15.407 3.633 1.00 94.50 106 THR A N 1
ATOM 842 C CA . THR A 1 106 ? -8.843 16.581 3.802 1.00 94.50 106 THR A CA 1
ATOM 843 C C . THR A 1 106 ? -9.892 16.338 4.883 1.00 94.50 106 THR A C 1
ATOM 845 O O . THR A 1 106 ? -10.017 17.148 5.800 1.00 94.50 106 THR A O 1
ATOM 848 N N . MET A 1 107 ? -10.609 15.212 4.805 1.00 93.75 107 MET A N 1
ATOM 849 C CA . MET A 1 107 ? -11.680 14.844 5.737 1.00 93.75 107 MET A CA 1
ATOM 850 C C . MET A 1 107 ? -11.191 14.817 7.188 1.00 93.75 107 MET A C 1
ATOM 852 O O . MET A 1 107 ? -11.830 15.385 8.068 1.00 93.75 107 MET A O 1
ATOM 856 N N . PHE A 1 108 ? -10.015 14.235 7.430 1.00 94.50 108 PHE A N 1
ATOM 857 C CA . PHE A 1 108 ? -9.459 14.076 8.776 1.00 94.50 108 PHE A CA 1
ATOM 858 C C . PHE A 1 108 ? -8.412 15.128 9.138 1.00 94.50 108 PHE A C 1
ATOM 860 O O . PHE A 1 108 ? -7.623 14.929 10.061 1.00 94.50 108 PHE A O 1
ATOM 867 N N . LYS A 1 109 ? -8.396 16.279 8.447 1.00 92.38 109 LYS A N 1
ATOM 868 C CA . LYS A 1 109 ? -7.321 17.277 8.563 1.00 92.38 109 LYS A CA 1
ATOM 869 C C . LYS A 1 109 ? -7.015 17.721 9.996 1.00 92.38 109 LYS A C 1
ATOM 871 O O . LYS A 1 109 ? -5.849 18.002 10.280 1.00 92.38 109 LYS A O 1
ATOM 876 N N . SER A 1 110 ? -8.038 17.775 10.847 1.00 90.88 110 SER A N 1
ATOM 877 C CA . SER A 1 110 ? -7.969 18.240 12.237 1.00 90.88 110 SER A CA 1
ATOM 878 C C . SER A 1 110 ? -8.102 17.114 13.272 1.00 90.88 110 SER A C 1
ATOM 880 O O . SER A 1 110 ? -8.226 17.405 14.458 1.00 90.88 110 SER A O 1
ATOM 882 N N . ALA A 1 111 ? -8.102 15.842 12.856 1.00 91.88 111 ALA A N 1
ATOM 883 C CA . ALA A 1 111 ? -8.232 14.722 13.786 1.00 91.88 111 ALA A CA 1
ATOM 884 C C . ALA A 1 111 ? -6.963 14.569 14.664 1.00 91.88 111 ALA A C 1
ATOM 886 O O . ALA A 1 111 ? -5.851 14.734 14.146 1.00 91.88 111 ALA A O 1
ATOM 887 N N . PRO A 1 112 ? -7.085 14.218 15.964 1.00 87.62 112 PRO A N 1
ATOM 888 C CA . PRO A 1 112 ? -5.957 14.163 16.908 1.00 87.62 112 PRO A CA 1
ATOM 889 C C . PRO A 1 112 ? -4.773 13.289 16.453 1.00 87.62 112 PRO A C 1
ATOM 891 O O . PRO A 1 112 ? -3.614 13.677 16.607 1.00 87.62 112 PRO A O 1
ATOM 894 N N . GLY A 1 113 ? -5.050 12.137 15.837 1.00 89.56 113 GLY A N 1
ATOM 895 C CA . GLY A 1 113 ? -4.049 11.199 15.317 1.00 89.56 113 GLY A CA 1
ATOM 896 C C . GLY A 1 113 ? -3.515 11.495 13.910 1.00 89.56 113 GLY A C 1
ATOM 897 O O . GLY A 1 113 ? -2.705 10.728 13.384 1.00 89.56 113 GLY A O 1
ATOM 898 N N . MET A 1 114 ? -3.957 12.576 13.258 1.00 93.62 114 MET A N 1
ATOM 899 C CA . MET A 1 114 ? -3.639 12.815 11.845 1.00 93.62 114 MET A CA 1
ATOM 900 C C . MET A 1 114 ? -2.195 13.282 11.616 1.00 93.62 114 MET A C 1
ATOM 902 O O . MET A 1 114 ? -1.608 13.019 10.565 1.00 93.62 114 MET A O 1
ATOM 906 N N . GLY A 1 115 ? -1.592 13.952 12.603 1.00 91.44 115 GLY A N 1
ATOM 907 C CA . GLY A 1 115 ? -0.193 14.382 12.526 1.00 91.44 115 GLY A CA 1
ATOM 908 C C . GLY A 1 115 ? 0.776 13.208 12.349 1.00 91.44 115 GLY A C 1
ATOM 909 O O . GLY A 1 115 ? 1.661 13.272 11.496 1.00 91.44 115 GLY A O 1
ATOM 910 N N . GLU A 1 116 ? 0.565 12.116 13.092 1.00 90.44 116 GLU A N 1
ATOM 911 C CA . GLU A 1 116 ? 1.414 10.921 13.009 1.00 90.44 116 GLU A CA 1
ATOM 912 C C . GLU A 1 116 ? 1.217 10.181 11.684 1.00 90.44 116 GLU A C 1
ATOM 914 O O . GLU A 1 116 ? 2.187 9.821 11.030 1.00 90.44 116 GLU A O 1
ATOM 919 N N . ARG A 1 117 ? -0.022 10.053 11.205 1.00 92.56 117 ARG A N 1
ATOM 920 C CA . ARG A 1 117 ? -0.325 9.452 9.893 1.00 92.56 117 ARG A CA 1
ATOM 921 C C . ARG A 1 117 ? 0.320 10.208 8.731 1.00 92.56 117 ARG A C 1
ATOM 923 O O . ARG A 1 117 ? 0.915 9.600 7.847 1.00 92.56 117 ARG A O 1
ATOM 930 N N . ARG A 1 118 ? 0.292 11.548 8.749 1.00 92.25 118 ARG A N 1
ATOM 931 C CA . ARG A 1 118 ? 1.021 12.356 7.750 1.00 92.25 118 ARG A CA 1
ATOM 932 C C . ARG A 1 118 ? 2.526 12.143 7.833 1.00 92.25 118 ARG A C 1
ATOM 934 O O . ARG A 1 118 ? 3.190 12.060 6.802 1.00 92.25 118 ARG A O 1
ATOM 941 N N . ARG A 1 119 ? 3.064 12.048 9.051 1.00 91.00 119 ARG A N 1
ATOM 942 C CA . ARG A 1 119 ? 4.477 11.734 9.262 1.00 91.00 119 ARG A CA 1
ATOM 943 C C . ARG A 1 119 ? 4.810 10.357 8.684 1.00 91.00 119 ARG A C 1
ATOM 945 O O . ARG A 1 119 ? 5.749 10.301 7.900 1.00 91.00 119 ARG A O 1
ATOM 952 N N . ARG A 1 120 ? 4.019 9.317 8.977 1.00 89.62 120 ARG A N 1
ATOM 953 C CA . ARG A 1 120 ? 4.165 7.955 8.434 1.00 89.62 120 ARG A CA 1
ATOM 954 C C . ARG A 1 120 ? 4.204 7.954 6.907 1.00 89.62 120 ARG A C 1
ATOM 956 O O . ARG A 1 120 ? 5.204 7.521 6.354 1.00 89.62 120 ARG A O 1
ATOM 963 N N . ILE A 1 121 ? 3.232 8.579 6.235 1.00 89.62 121 ILE A N 1
ATOM 964 C CA . ILE A 1 121 ? 3.215 8.715 4.759 1.00 89.62 121 ILE A CA 1
ATOM 965 C C . ILE A 1 121 ? 4.537 9.286 4.209 1.00 89.62 121 ILE A C 1
ATOM 967 O O . ILE A 1 121 ? 4.993 8.908 3.129 1.00 89.62 121 ILE A O 1
ATOM 971 N N . ARG A 1 122 ? 5.159 10.218 4.939 1.00 89.06 122 ARG A N 1
ATOM 972 C CA . ARG A 1 122 ? 6.393 10.892 4.523 1.00 89.06 122 ARG A CA 1
ATOM 973 C C . ARG A 1 122 ? 7.668 10.126 4.878 1.00 89.06 122 ARG A C 1
ATOM 975 O O . ARG A 1 122 ? 8.659 10.264 4.163 1.00 89.06 122 ARG A O 1
ATOM 982 N N . THR A 1 123 ? 7.704 9.447 6.020 1.00 87.88 123 THR A N 1
ATOM 983 C CA . THR A 1 123 ? 8.950 8.913 6.599 1.00 87.88 123 THR A CA 1
ATOM 984 C C . THR A 1 123 ? 9.044 7.401 6.568 1.00 87.88 123 THR A C 1
ATOM 986 O O . THR A 1 123 ? 10.147 6.880 6.697 1.00 87.88 123 THR A O 1
ATOM 989 N N . ASP A 1 124 ? 7.915 6.720 6.420 1.00 87.00 124 ASP A N 1
ATOM 990 C CA . ASP A 1 124 ? 7.827 5.274 6.393 1.00 87.00 124 ASP A CA 1
ATOM 991 C C . ASP A 1 124 ? 7.260 4.825 5.032 1.00 87.00 124 ASP A C 1
ATOM 993 O O . ASP A 1 124 ? 6.060 4.962 4.778 1.00 87.00 124 ASP A O 1
ATOM 997 N N . PRO A 1 125 ? 8.114 4.308 4.130 1.00 79.31 125 PRO A N 1
ATOM 998 C CA . PRO A 1 125 ? 7.683 3.850 2.814 1.00 79.31 125 PRO A CA 1
ATOM 999 C C . PRO A 1 125 ? 6.671 2.699 2.866 1.00 79.31 125 PRO A C 1
ATOM 1001 O O . PRO A 1 125 ? 5.912 2.513 1.914 1.00 79.31 125 PRO A O 1
ATOM 1004 N N . LYS A 1 126 ? 6.648 1.957 3.977 1.00 79.31 126 LYS A N 1
ATOM 1005 C CA . LYS A 1 126 ? 5.825 0.769 4.202 1.00 79.31 126 LYS A CA 1
ATOM 1006 C C . LYS A 1 126 ? 4.446 1.129 4.765 1.00 79.31 126 LYS A C 1
ATOM 1008 O O . LYS A 1 126 ? 3.447 0.521 4.396 1.00 79.31 126 LYS A O 1
ATOM 1013 N N . ALA A 1 127 ? 4.353 2.204 5.544 1.00 82.31 127 ALA A N 1
ATOM 1014 C CA . ALA A 1 127 ? 3.109 2.607 6.203 1.00 82.31 127 ALA A CA 1
ATOM 1015 C C . ALA A 1 127 ? 2.054 3.262 5.294 1.00 82.31 127 ALA A C 1
ATOM 1017 O O . ALA A 1 127 ? 0.957 3.565 5.770 1.00 82.31 127 ALA A O 1
ATOM 1018 N N . LEU A 1 128 ? 2.342 3.537 4.013 1.00 85.31 128 LEU A N 1
ATOM 1019 C CA . LEU A 1 128 ? 1.374 4.187 3.115 1.00 85.31 128 LEU A CA 1
ATOM 1020 C C . LEU A 1 128 ? 0.067 3.394 3.037 1.00 85.31 128 LEU A C 1
ATOM 1022 O O . LEU A 1 128 ? -1.018 3.967 3.102 1.00 85.31 128 LEU A O 1
ATOM 1026 N N . ILE A 1 129 ? 0.197 2.083 2.874 1.00 80.25 129 ILE A N 1
ATOM 1027 C CA . ILE A 1 129 ? -0.917 1.183 2.619 1.00 80.25 129 ILE A CA 1
ATOM 1028 C C . ILE A 1 129 ? -1.752 0.975 3.894 1.00 80.25 129 ILE A C 1
ATOM 1030 O O . ILE A 1 129 ? -2.974 1.119 3.828 1.00 80.25 129 ILE A O 1
ATOM 1034 N N . ASP A 1 130 ? -1.109 0.803 5.054 1.00 84.56 130 ASP A N 1
ATOM 1035 C CA . ASP A 1 130 ? -1.775 0.832 6.367 1.00 84.56 130 ASP A CA 1
ATOM 1036 C C . ASP A 1 130 ? -2.528 2.147 6.580 1.00 84.56 130 ASP A C 1
ATOM 1038 O O . ASP A 1 130 ? -3.725 2.154 6.857 1.00 84.56 130 ASP A O 1
ATOM 1042 N N . THR A 1 131 ? -1.861 3.280 6.340 1.00 89.50 131 THR A N 1
ATOM 1043 C CA . THR A 1 131 ? -2.467 4.605 6.528 1.00 89.50 131 THR A CA 1
ATOM 1044 C C . THR A 1 131 ? -3.686 4.799 5.623 1.00 89.50 131 THR A C 1
ATOM 1046 O O . THR A 1 131 ? -4.657 5.449 6.010 1.00 89.50 131 THR A O 1
ATOM 1049 N N . VAL A 1 132 ? -3.667 4.242 4.411 1.00 86.69 132 VAL A N 1
ATOM 1050 C CA . VAL A 1 132 ? -4.829 4.258 3.519 1.00 86.69 132 VAL A CA 1
ATOM 1051 C C . VAL A 1 132 ? -5.982 3.437 4.097 1.00 86.69 132 VAL A C 1
ATOM 1053 O O . VAL A 1 132 ? -7.104 3.944 4.119 1.00 86.69 132 VAL A O 1
ATOM 1056 N N . VAL A 1 133 ? -5.727 2.210 4.565 1.00 85.38 133 VAL A N 1
ATOM 1057 C CA . VAL A 1 133 ? -6.749 1.359 5.203 1.00 85.38 133 VAL A CA 1
ATOM 1058 C C . VAL A 1 133 ? -7.352 2.077 6.402 1.00 85.38 133 VAL A C 1
ATOM 1060 O O . VAL A 1 133 ? -8.570 2.204 6.491 1.00 85.38 133 VAL A O 1
ATOM 1063 N N . GLU A 1 134 ? -6.507 2.626 7.270 1.00 90.81 134 GLU A N 1
ATOM 1064 C CA . GLU A 1 134 ? -6.924 3.382 8.444 1.00 90.81 134 GLU A CA 1
ATOM 1065 C C . GLU A 1 134 ? -7.864 4.536 8.081 1.00 90.81 134 GLU A C 1
ATOM 1067 O O . GLU A 1 134 ? -8.973 4.651 8.604 1.00 90.81 134 GLU A O 1
ATOM 1072 N N . LEU A 1 135 ? -7.434 5.410 7.171 1.00 91.50 135 LEU A N 1
ATOM 1073 C CA . LEU A 1 135 ? -8.222 6.580 6.802 1.00 91.50 135 LEU A CA 1
ATOM 1074 C C . LEU A 1 135 ? -9.534 6.190 6.118 1.00 91.50 135 LEU A C 1
ATOM 1076 O O . LEU A 1 135 ? -10.554 6.853 6.310 1.00 91.50 135 LEU A O 1
ATOM 1080 N N . HIS A 1 136 ? -9.525 5.114 5.334 1.00 88.44 136 HIS A N 1
ATOM 1081 C CA . HIS A 1 136 ? -10.723 4.617 4.675 1.00 88.44 136 HIS A CA 1
ATOM 1082 C C . HIS A 1 136 ? -11.715 4.017 5.685 1.00 88.44 136 HIS A C 1
ATOM 1084 O O . HIS A 1 136 ? -12.910 4.304 5.607 1.00 88.44 136 HIS A O 1
ATOM 1090 N N . VAL A 1 137 ? -11.236 3.270 6.685 1.00 86.94 137 VAL A N 1
ATOM 1091 C CA . VAL A 1 137 ? -12.072 2.788 7.795 1.00 86.94 137 VAL A CA 1
ATOM 1092 C C . VAL A 1 137 ? -12.626 3.946 8.617 1.00 86.94 137 VAL A C 1
ATOM 1094 O O . VAL A 1 137 ? -13.817 3.960 8.912 1.00 86.94 137 VAL A O 1
ATOM 1097 N N . ALA A 1 138 ? -11.820 4.965 8.918 1.00 90.50 138 ALA A N 1
ATOM 1098 C CA . ALA A 1 138 ? -12.284 6.169 9.606 1.00 90.50 138 ALA A CA 1
ATOM 1099 C C . ALA A 1 138 ? -13.418 6.873 8.838 1.00 90.50 138 ALA A C 1
ATOM 1101 O O . ALA A 1 138 ? -14.407 7.319 9.429 1.00 90.50 138 ALA A O 1
ATOM 1102 N N . ALA A 1 139 ? -13.290 6.970 7.510 1.00 89.50 139 ALA A N 1
ATOM 1103 C CA . ALA A 1 139 ? -14.325 7.542 6.653 1.00 89.50 139 ALA A CA 1
ATOM 1104 C C . ALA A 1 139 ? -15.614 6.717 6.719 1.00 89.50 139 ALA A C 1
ATOM 1106 O O . ALA A 1 139 ? -16.693 7.287 6.881 1.00 89.50 139 ALA A O 1
ATOM 1107 N N . TRP A 1 140 ? -15.501 5.389 6.675 1.00 86.50 140 TRP A N 1
ATOM 1108 C CA . TRP A 1 140 ? -16.644 4.492 6.814 1.00 86.50 140 TRP A CA 1
ATOM 1109 C C . TRP A 1 140 ? -17.324 4.603 8.188 1.00 86.50 140 TRP A C 1
ATOM 1111 O O . TRP A 1 140 ? -18.545 4.742 8.248 1.00 86.50 140 TRP A O 1
ATOM 1121 N N . LEU A 1 141 ? -16.562 4.625 9.288 1.00 86.94 141 LEU A N 1
ATOM 1122 C CA . LEU A 1 141 ? -17.102 4.809 10.644 1.00 86.94 141 LEU A CA 1
ATOM 1123 C C . LEU A 1 141 ? -17.874 6.132 10.760 1.00 86.94 141 LEU A C 1
ATOM 1125 O O . LEU A 1 141 ? -18.981 6.166 11.297 1.00 86.94 141 LEU A O 1
ATOM 1129 N N . THR A 1 142 ? -17.326 7.204 10.178 1.00 88.62 142 THR A N 1
ATOM 1130 C CA . THR A 1 142 ? -17.949 8.535 10.151 1.00 88.62 142 THR A CA 1
ATOM 1131 C C . THR A 1 142 ? -19.266 8.523 9.371 1.00 88.62 142 THR A C 1
ATOM 1133 O O . THR A 1 142 ? -20.268 9.054 9.844 1.00 88.62 142 THR A O 1
ATOM 1136 N N . GLN A 1 143 ? -19.288 7.902 8.188 1.00 86.06 143 GLN A N 1
ATOM 1137 C CA . GLN A 1 143 ? -20.491 7.789 7.353 1.00 86.06 143 GLN A CA 1
ATOM 1138 C C . GLN A 1 143 ? -21.613 7.000 8.032 1.00 86.06 143 GLN A C 1
ATOM 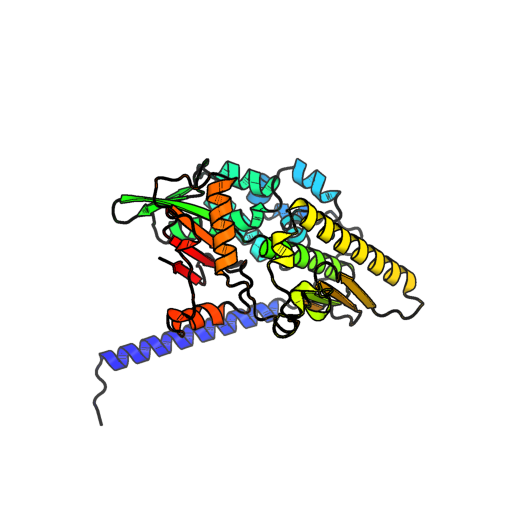1140 O O . GLN A 1 143 ? -22.784 7.300 7.819 1.00 86.06 143 GLN A O 1
ATOM 1145 N N . ASN A 1 144 ? -21.258 6.031 8.876 1.00 82.94 144 ASN A N 1
ATOM 1146 C CA . ASN A 1 144 ? -22.211 5.209 9.619 1.00 82.94 144 ASN A CA 1
ATOM 1147 C C . ASN A 1 144 ? -22.536 5.771 11.011 1.00 82.94 144 ASN A C 1
ATOM 1149 O O . ASN A 1 144 ? -23.211 5.113 11.795 1.00 82.94 144 ASN A O 1
ATOM 1153 N N . THR A 1 145 ? -22.106 7.000 11.321 1.00 86.00 145 THR A N 1
ATOM 1154 C CA . THR A 1 145 ? -22.374 7.666 12.610 1.00 86.00 145 THR A CA 1
ATOM 1155 C C . THR A 1 145 ? -21.868 6.861 13.819 1.00 86.00 145 THR A C 1
ATOM 1157 O O . THR A 1 145 ? -22.403 6.964 14.922 1.00 86.00 145 THR A O 1
ATOM 1160 N N . ILE A 1 146 ? -20.819 6.057 13.628 1.00 86.44 146 ILE A N 1
ATOM 1161 C CA . ILE A 1 146 ? -20.169 5.317 14.709 1.00 86.44 146 ILE A CA 1
ATOM 1162 C C . ILE A 1 146 ? -19.201 6.273 15.403 1.00 86.44 146 ILE A C 1
ATOM 1164 O O . ILE A 1 146 ? -18.427 6.970 14.746 1.00 86.44 146 ILE A O 1
ATOM 1168 N N . ARG A 1 147 ? -19.245 6.337 16.736 1.00 90.44 147 ARG A N 1
ATOM 1169 C CA . ARG A 1 147 ? -18.333 7.182 17.513 1.00 90.44 147 ARG A CA 1
ATOM 1170 C C . ARG A 1 147 ? -16.965 6.518 17.603 1.00 90.44 147 ARG A C 1
ATOM 1172 O O . ARG A 1 147 ? -16.849 5.362 18.003 1.00 90.44 147 ARG A O 1
ATOM 1179 N N . PHE A 1 148 ? -15.925 7.259 17.239 1.00 93.38 148 PHE A N 1
ATOM 1180 C CA . PHE A 1 148 ? -14.552 6.788 17.339 1.00 93.38 148 PHE A CA 1
ATOM 1181 C C . PHE A 1 148 ? -13.568 7.940 17.528 1.00 93.38 148 PHE A C 1
ATOM 1183 O O . PHE A 1 148 ? -13.843 9.093 17.193 1.00 93.38 148 PHE A O 1
ATOM 1190 N N . GLU A 1 149 ? -12.387 7.597 18.024 1.00 93.88 149 GLU A N 1
ATOM 1191 C CA . GLU A 1 149 ? -11.224 8.470 18.090 1.00 93.88 149 GLU A CA 1
ATOM 1192 C C . GLU A 1 149 ? -10.093 7.883 17.238 1.00 93.88 149 GLU A C 1
ATOM 1194 O O . GLU A 1 149 ? -9.753 6.706 17.365 1.00 93.88 149 GLU A O 1
ATOM 1199 N N . MET A 1 150 ? -9.477 8.718 16.396 1.00 93.81 150 MET A N 1
ATOM 1200 C CA . MET A 1 150 ? -8.192 8.409 15.764 1.00 93.81 150 MET A CA 1
ATOM 1201 C C . MET A 1 150 ? -7.071 8.779 16.728 1.00 93.81 150 MET A C 1
ATOM 1203 O O . MET A 1 150 ? -6.780 9.968 16.908 1.00 93.81 150 MET A O 1
ATOM 1207 N N . THR A 1 151 ? -6.445 7.781 17.343 1.00 90.69 151 THR A N 1
ATOM 1208 C CA . THR A 1 151 ? -5.475 8.041 18.409 1.00 90.69 151 THR A CA 1
ATOM 1209 C C . THR A 1 151 ? -4.122 8.485 17.846 1.00 90.69 151 THR A C 1
ATOM 1211 O O . THR A 1 151 ? -3.799 8.292 16.667 1.00 90.69 151 THR A O 1
ATOM 1214 N N . LYS A 1 152 ? -3.323 9.114 18.716 1.00 86.25 152 LYS A N 1
ATOM 1215 C CA . LYS A 1 152 ? -1.925 9.477 18.446 1.00 86.25 152 LYS A CA 1
ATOM 1216 C C . LYS A 1 152 ? -0.933 8.390 18.885 1.00 86.25 152 LYS A C 1
ATOM 1218 O O . LYS A 1 152 ? 0.160 8.324 18.334 1.00 86.25 152 LYS A O 1
ATOM 1223 N N . VAL A 1 153 ? -1.268 7.619 19.921 1.00 82.81 153 VAL A N 1
ATOM 1224 C CA . VAL A 1 153 ? -0.385 6.637 20.573 1.00 82.81 153 VAL A CA 1
ATOM 1225 C C . VAL A 1 153 ? -1.214 5.416 20.961 1.00 82.81 153 VAL A C 1
ATOM 1227 O O . VAL A 1 153 ? -2.295 5.577 21.529 1.00 82.81 153 VAL A O 1
ATOM 1230 N N . GLY A 1 154 ? -0.671 4.222 20.719 1.00 85.25 154 GLY A N 1
ATOM 1231 C CA . GLY A 1 154 ? -1.356 2.947 20.941 1.00 85.25 154 GLY A CA 1
ATOM 1232 C C . GLY A 1 154 ? -2.067 2.472 19.677 1.00 85.25 154 GLY A C 1
ATOM 1233 O O . GLY A 1 154 ? -1.557 2.701 18.582 1.00 85.25 154 GLY A O 1
ATOM 1234 N N . ALA A 1 155 ? -3.221 1.828 19.855 1.00 88.62 155 ALA A N 1
ATOM 1235 C CA . ALA A 1 155 ? -4.065 1.350 18.764 1.00 88.62 155 ALA A CA 1
ATOM 1236 C C . ALA A 1 155 ? -4.523 2.500 17.858 1.00 88.62 155 ALA A C 1
ATOM 1238 O O . ALA A 1 155 ? -4.953 3.540 18.366 1.00 88.62 155 ALA A O 1
ATOM 1239 N N . ASP A 1 156 ? -4.499 2.309 16.541 1.00 90.88 156 ASP A N 1
ATOM 1240 C CA . ASP A 1 156 ? -4.894 3.324 15.555 1.00 90.88 156 ASP A CA 1
ATOM 1241 C C . ASP A 1 156 ? -6.265 3.971 15.830 1.00 90.88 156 ASP A C 1
ATOM 1243 O O . ASP A 1 156 ? -6.426 5.183 15.614 1.00 90.88 156 ASP A O 1
ATOM 1247 N N . PHE A 1 157 ? -7.226 3.189 16.335 1.00 91.31 157 PHE A N 1
ATOM 1248 C CA . PHE A 1 157 ? -8.577 3.634 16.673 1.00 91.31 157 PHE A CA 1
ATOM 1249 C C . PHE A 1 157 ? -9.008 3.221 18.072 1.00 91.31 157 PHE A C 1
ATOM 1251 O O . PHE A 1 157 ? -8.634 2.171 18.591 1.00 91.31 157 PHE A O 1
ATOM 1258 N N . ARG A 1 158 ? -9.912 4.023 18.630 1.00 92.75 158 ARG A N 1
ATOM 1259 C CA . ARG A 1 158 ? -10.772 3.657 19.756 1.00 92.75 158 ARG A CA 1
ATOM 1260 C C . ARG A 1 158 ? -12.215 3.833 19.316 1.00 92.75 158 ARG A C 1
ATOM 1262 O O . ARG A 1 158 ? -12.640 4.966 19.113 1.00 92.75 158 ARG A O 1
ATOM 1269 N N . VAL A 1 159 ? -12.941 2.737 19.132 1.00 90.75 159 VAL A N 1
ATOM 1270 C CA . VAL A 1 159 ? -14.337 2.743 18.671 1.00 90.75 159 VAL A CA 1
ATOM 1271 C C . VAL A 1 159 ? -15.266 2.498 19.856 1.00 90.75 159 VAL A C 1
ATOM 1273 O O . VAL A 1 159 ? -15.045 1.567 20.624 1.00 90.75 159 VAL A O 1
ATOM 1276 N N . GLU A 1 160 ? -16.285 3.338 20.024 1.00 87.25 160 GLU A N 1
ATOM 1277 C CA . GLU A 1 160 ? -17.322 3.160 21.047 1.00 87.25 160 GLU A CA 1
ATOM 1278 C C . GLU A 1 160 ? -18.351 2.139 20.545 1.00 87.25 160 GLU A C 1
ATOM 1280 O O . GLU A 1 160 ? -18.977 2.328 19.499 1.00 87.25 160 GLU A O 1
ATOM 1285 N N . LEU A 1 161 ? -18.496 1.038 21.280 1.00 83.31 161 LEU A N 1
ATOM 1286 C CA . LEU A 1 161 ? -19.489 -0.001 21.030 1.00 83.31 161 LEU A CA 1
ATOM 1287 C C . LEU A 1 161 ? -20.863 0.418 21.574 1.00 83.31 161 LEU A C 1
ATOM 1289 O O . LEU A 1 161 ? -20.993 1.375 22.336 1.00 83.31 161 LEU A O 1
ATOM 1293 N N . ALA A 1 162 ? -21.912 -0.317 21.196 1.00 80.00 162 ALA A N 1
ATOM 1294 C CA . ALA A 1 162 ? -23.291 0.003 21.578 1.00 80.00 162 ALA A CA 1
ATOM 1295 C C . ALA A 1 162 ? -23.538 -0.023 23.100 1.00 80.00 162 ALA A C 1
ATOM 1297 O O . ALA A 1 162 ? -24.427 0.667 23.593 1.00 80.00 162 ALA A O 1
ATOM 1298 N N . ASP A 1 163 ? -22.753 -0.807 23.840 1.00 81.69 163 ASP A N 1
ATOM 1299 C CA . ASP A 1 163 ? -22.774 -0.895 25.303 1.00 81.69 163 ASP A CA 1
ATOM 1300 C C . ASP A 1 163 ? -21.918 0.190 25.992 1.00 81.69 163 ASP A C 1
ATOM 1302 O O . ASP A 1 163 ? -21.825 0.222 27.219 1.00 81.69 163 ASP A O 1
ATOM 1306 N N . GLY A 1 164 ? -21.303 1.090 25.216 1.00 79.69 164 GLY A N 1
ATOM 1307 C CA . GLY A 1 164 ? -20.403 2.138 25.693 1.00 79.69 164 GLY A CA 1
ATOM 1308 C C . GLY A 1 164 ? -18.973 1.662 25.965 1.00 79.69 164 GLY A C 1
ATOM 1309 O O . GLY A 1 164 ? -18.133 2.474 26.365 1.00 79.69 164 GLY A O 1
ATOM 1310 N N . ALA A 1 165 ? -18.660 0.378 25.753 1.00 84.31 165 ALA A N 1
ATOM 1311 C CA . ALA A 1 165 ? -17.292 -0.110 25.841 1.00 84.31 165 ALA A CA 1
ATOM 1312 C C . ALA A 1 165 ? -16.437 0.471 24.706 1.00 84.31 165 ALA A C 1
ATOM 1314 O O . ALA A 1 165 ? -16.919 0.764 23.613 1.00 84.31 165 ALA A O 1
ATOM 1315 N N . ILE A 1 166 ? -15.138 0.622 24.962 1.00 88.62 166 ILE A N 1
ATOM 1316 C CA . ILE A 1 166 ? -14.187 1.077 23.950 1.00 88.62 166 ILE A CA 1
ATOM 1317 C C . ILE A 1 166 ? -13.451 -0.129 23.386 1.00 88.62 166 ILE A C 1
ATOM 1319 O O . ILE A 1 166 ? -12.770 -0.830 24.131 1.00 88.62 166 ILE A O 1
ATOM 1323 N N . LEU A 1 167 ? -13.547 -0.316 22.073 1.00 89.81 167 LEU A N 1
ATOM 1324 C CA . LEU A 1 167 ? -12.782 -1.294 21.316 1.00 89.81 167 LEU A CA 1
ATOM 1325 C C . LEU A 1 167 ? -11.557 -0.614 20.676 1.00 89.81 167 LEU A C 1
ATOM 1327 O O . LEU A 1 167 ? -11.717 0.191 19.752 1.00 89.81 167 LEU A O 1
ATOM 1331 N N . PRO A 1 168 ? -10.331 -0.905 21.140 1.00 91.56 168 PRO A N 1
ATOM 1332 C CA . PRO A 1 168 ? -9.107 -0.566 20.430 1.00 91.56 168 PRO A CA 1
ATOM 1333 C C . PRO A 1 168 ? -9.028 -1.357 19.119 1.00 91.56 168 PRO A C 1
ATOM 1335 O O . PRO A 1 168 ? -9.216 -2.575 19.127 1.00 91.56 168 PRO A O 1
ATOM 1338 N N . ILE A 1 169 ? -8.729 -0.681 18.010 1.00 90.88 169 ILE A N 1
ATOM 1339 C CA . ILE A 1 169 ? -8.528 -1.309 16.697 1.00 90.88 169 ILE A CA 1
ATOM 1340 C C . ILE A 1 169 ? -7.182 -0.866 16.135 1.00 90.88 169 ILE A C 1
ATOM 1342 O O . ILE A 1 169 ? -6.917 0.333 16.069 1.00 90.88 169 ILE A O 1
ATOM 1346 N N . GLU A 1 170 ? -6.363 -1.821 15.708 1.00 90.88 170 GLU A N 1
ATOM 1347 C CA . GLU A 1 170 ? -5.063 -1.570 15.076 1.00 90.88 170 GLU A CA 1
ATOM 1348 C C . GLU A 1 170 ? -5.075 -2.033 13.621 1.00 90.88 170 GLU A C 1
ATOM 1350 O O . GLU A 1 170 ? -5.449 -3.175 13.348 1.00 90.88 170 GLU A O 1
ATOM 1355 N N . ALA A 1 171 ? -4.663 -1.167 12.694 1.00 87.94 171 ALA A N 1
ATOM 1356 C CA . ALA A 1 171 ? -4.552 -1.522 11.287 1.00 87.94 171 ALA A CA 1
ATOM 1357 C C . ALA A 1 171 ? -3.213 -2.200 10.979 1.00 87.94 171 ALA A C 1
ATOM 1359 O O . ALA A 1 171 ? -2.167 -1.886 11.558 1.00 87.94 171 ALA A O 1
ATOM 1360 N N . THR A 1 172 ? -3.234 -3.136 10.035 1.00 83.00 172 THR A N 1
ATOM 1361 C CA . THR A 1 172 ? -2.031 -3.825 9.580 1.00 83.00 172 THR A CA 1
ATOM 1362 C C . THR A 1 172 ? -2.178 -4.372 8.164 1.00 83.00 172 THR A C 1
ATOM 1364 O O . THR A 1 172 ? -3.267 -4.751 7.731 1.00 83.00 172 THR A O 1
ATOM 1367 N N . THR A 1 173 ? -1.041 -4.491 7.486 1.00 73.75 173 THR A N 1
ATOM 1368 C CA . THR A 1 173 ? -0.893 -5.134 6.181 1.00 73.75 173 THR A CA 1
ATOM 1369 C C . THR A 1 173 ? 0.090 -6.306 6.300 1.00 73.75 173 THR A C 1
ATOM 1371 O O . THR A 1 173 ? 1.153 -6.131 6.901 1.00 73.75 173 THR A O 1
ATOM 1374 N N . PRO A 1 174 ? -0.206 -7.496 5.750 1.00 69.88 174 PRO A N 1
ATOM 1375 C CA . PRO A 1 174 ? 0.754 -8.601 5.713 1.00 69.88 174 PRO A CA 1
ATOM 1376 C C . PRO A 1 174 ? 2.023 -8.280 4.920 1.00 69.88 174 PRO A C 1
ATOM 1378 O O . PRO A 1 174 ? 1.969 -7.650 3.864 1.00 69.88 174 PRO A O 1
ATOM 1381 N N . ARG A 1 175 ? 3.178 -8.760 5.400 1.00 68.38 175 ARG A N 1
ATOM 1382 C CA . ARG A 1 175 ? 4.506 -8.373 4.883 1.00 68.38 175 ARG A CA 1
ATOM 1383 C C . ARG A 1 175 ? 4.715 -8.698 3.401 1.00 68.38 175 ARG A C 1
ATOM 1385 O O . ARG A 1 175 ? 5.093 -7.810 2.637 1.00 68.38 175 ARG A O 1
ATOM 1392 N N . HIS A 1 176 ? 4.456 -9.933 2.973 1.00 63.81 176 HIS A N 1
ATOM 1393 C CA . HIS A 1 176 ? 4.631 -10.322 1.570 1.00 63.81 176 HIS A CA 1
ATOM 1394 C C . HIS A 1 176 ? 3.730 -9.478 0.652 1.00 63.81 176 HIS A C 1
ATOM 1396 O O . HIS A 1 176 ? 4.189 -9.010 -0.382 1.00 63.81 176 HIS A O 1
ATOM 1402 N N . ALA A 1 177 ? 2.489 -9.173 1.037 1.00 68.06 177 ALA A N 1
ATOM 1403 C CA . ALA A 1 177 ? 1.600 -8.358 0.214 1.00 68.06 177 ALA A CA 1
ATOM 1404 C C . ALA A 1 177 ? 2.124 -6.932 -0.011 1.00 68.06 177 ALA A C 1
ATOM 1406 O O . ALA A 1 177 ? 1.968 -6.375 -1.100 1.00 68.06 177 ALA A O 1
ATOM 1407 N N . MET A 1 178 ? 2.816 -6.362 0.981 1.00 73.00 178 MET A N 1
ATOM 1408 C CA . MET A 1 178 ? 3.534 -5.092 0.820 1.00 73.00 178 MET A CA 1
ATOM 1409 C C . MET A 1 178 ? 4.669 -5.219 -0.196 1.00 73.00 178 MET A C 1
ATOM 1411 O O . MET A 1 178 ? 4.845 -4.343 -1.041 1.00 73.00 178 MET A O 1
ATOM 1415 N N . TRP A 1 179 ? 5.419 -6.320 -0.131 1.00 75.38 179 TRP A N 1
ATOM 1416 C CA . TRP A 1 179 ? 6.513 -6.633 -1.050 1.00 75.38 179 TRP A CA 1
ATOM 1417 C C . TRP A 1 179 ? 6.020 -6.798 -2.493 1.00 75.38 179 TRP A C 1
ATOM 1419 O O . TRP A 1 179 ? 6.594 -6.233 -3.424 1.00 75.38 179 TRP A O 1
ATOM 1429 N N . PHE A 1 180 ? 4.906 -7.509 -2.668 1.00 74.00 180 PHE A N 1
ATOM 1430 C CA . PHE A 1 180 ? 4.243 -7.723 -3.948 1.00 74.00 180 PHE A CA 1
ATOM 1431 C C . PHE A 1 180 ? 3.706 -6.422 -4.558 1.00 74.00 180 PHE A C 1
ATOM 1433 O O . PHE A 1 180 ? 3.979 -6.159 -5.731 1.00 74.00 180 PHE A O 1
ATOM 1440 N N . ASP A 1 181 ? 2.975 -5.591 -3.801 1.00 76.50 181 ASP A N 1
ATOM 1441 C CA . ASP A 1 181 ? 2.495 -4.291 -4.307 1.00 76.50 181 ASP A CA 1
ATOM 1442 C C . ASP A 1 181 ? 3.674 -3.363 -4.642 1.00 76.50 181 ASP A C 1
ATOM 1444 O O . ASP A 1 181 ? 3.665 -2.683 -5.677 1.00 76.50 181 ASP A O 1
ATOM 1448 N N . ASP A 1 182 ? 4.741 -3.383 -3.833 1.00 81.88 182 ASP A N 1
ATOM 1449 C CA . ASP A 1 182 ? 5.947 -2.611 -4.117 1.00 81.88 182 ASP A CA 1
ATOM 1450 C C . ASP A 1 182 ? 6.601 -3.058 -5.434 1.00 81.88 182 ASP A C 1
ATOM 1452 O O . ASP A 1 182 ? 6.742 -2.257 -6.365 1.00 81.88 182 ASP A O 1
ATOM 1456 N N . LEU A 1 183 ? 6.909 -4.350 -5.575 1.00 82.00 183 LEU A N 1
ATOM 1457 C CA . LEU A 1 183 ? 7.494 -4.908 -6.794 1.00 82.00 183 LEU A CA 1
ATOM 1458 C C . LEU A 1 183 ? 6.611 -4.649 -8.022 1.00 82.00 183 LEU A C 1
ATOM 1460 O O . LEU A 1 183 ? 7.108 -4.207 -9.062 1.00 82.00 183 LEU A O 1
ATOM 1464 N N . PHE A 1 184 ? 5.295 -4.838 -7.898 1.00 83.94 184 PHE A N 1
ATOM 1465 C CA . PHE A 1 184 ? 4.340 -4.572 -8.970 1.00 83.94 184 PHE A CA 1
ATOM 1466 C C . PHE A 1 184 ? 4.367 -3.107 -9.414 1.00 83.94 184 PHE A C 1
ATOM 1468 O O . PHE A 1 184 ? 4.419 -2.819 -10.616 1.00 83.94 184 PHE A O 1
ATOM 1475 N N . THR A 1 185 ? 4.352 -2.155 -8.476 1.00 85.44 185 THR A N 1
ATOM 1476 C CA . THR A 1 185 ? 4.405 -0.728 -8.826 1.00 85.44 185 THR A CA 1
ATOM 1477 C C . THR A 1 185 ? 5.744 -0.356 -9.465 1.00 85.44 185 THR A C 1
ATOM 1479 O O . THR A 1 185 ? 5.762 0.441 -10.410 1.00 85.44 185 THR A O 1
ATOM 1482 N N . ARG A 1 186 ? 6.859 -0.956 -9.020 1.00 89.31 186 ARG A N 1
ATOM 1483 C CA . ARG A 1 186 ? 8.190 -0.773 -9.626 1.00 89.31 186 ARG A CA 1
ATOM 1484 C C . ARG A 1 186 ? 8.236 -1.315 -11.056 1.00 89.31 186 ARG A C 1
ATOM 1486 O O . ARG A 1 186 ? 8.630 -0.579 -11.961 1.00 89.31 186 ARG A O 1
ATOM 1493 N N . PHE A 1 187 ? 7.758 -2.535 -11.299 1.00 89.31 187 PHE A N 1
ATOM 1494 C CA . PHE A 1 187 ? 7.665 -3.109 -12.648 1.00 89.31 187 PHE A CA 1
ATOM 1495 C C . PHE A 1 187 ? 6.716 -2.328 -13.553 1.00 89.31 187 PHE A C 1
ATOM 1497 O O . PHE A 1 187 ? 7.051 -2.077 -14.708 1.00 89.31 187 PHE A O 1
ATOM 1504 N N . THR A 1 188 ? 5.584 -1.853 -13.031 1.00 87.31 188 THR A N 1
ATOM 1505 C CA . THR A 1 188 ? 4.660 -0.987 -13.779 1.00 87.31 188 THR A CA 1
ATOM 1506 C C . THR A 1 188 ? 5.348 0.287 -14.256 1.00 87.31 188 THR A C 1
ATOM 1508 O O . THR A 1 188 ? 5.156 0.689 -15.405 1.00 87.31 188 THR A O 1
ATOM 1511 N N . TYR A 1 189 ? 6.168 0.910 -13.404 1.00 88.44 189 TYR A N 1
ATOM 1512 C CA . TYR A 1 189 ? 6.955 2.073 -13.799 1.00 88.44 189 TYR A CA 1
ATOM 1513 C C . TYR A 1 189 ? 7.949 1.725 -14.916 1.00 88.44 189 TYR A C 1
ATOM 1515 O O . TYR A 1 189 ? 7.927 2.363 -15.966 1.00 88.44 189 TYR A O 1
ATOM 1523 N N . ILE A 1 190 ? 8.770 0.685 -14.720 1.00 89.75 190 ILE A N 1
ATOM 1524 C CA . ILE A 1 190 ? 9.803 0.259 -15.684 1.00 89.75 190 ILE A CA 1
ATOM 1525 C C . ILE A 1 190 ? 9.192 -0.048 -17.055 1.00 89.75 190 ILE A C 1
ATOM 1527 O O . ILE A 1 190 ? 9.681 0.411 -18.088 1.00 89.75 190 ILE A O 1
ATOM 1531 N N . LYS A 1 191 ? 8.090 -0.792 -17.061 1.00 87.81 191 LYS A N 1
ATOM 1532 C CA . LYS A 1 191 ? 7.302 -1.135 -18.243 1.00 87.81 191 LYS A CA 1
ATOM 1533 C C . LYS A 1 191 ? 6.844 0.099 -19.012 1.00 87.81 191 LYS A C 1
ATOM 1535 O O . LYS A 1 191 ? 6.996 0.163 -20.225 1.00 87.81 191 LYS A O 1
ATOM 1540 N N . ARG A 1 192 ? 6.341 1.123 -18.320 1.00 83.88 192 ARG A N 1
ATOM 1541 C CA . ARG A 1 192 ? 5.937 2.372 -18.982 1.00 83.88 192 ARG A CA 1
ATOM 1542 C C . ARG A 1 192 ? 7.096 3.140 -19.583 1.00 83.88 192 ARG A C 1
ATOM 1544 O O . ARG A 1 192 ? 6.940 3.709 -20.653 1.00 83.88 192 ARG A O 1
ATOM 1551 N N . THR A 1 193 ? 8.235 3.168 -18.900 1.00 84.12 193 THR A N 1
ATOM 1552 C CA . THR A 1 193 ? 9.401 3.909 -19.388 1.00 84.12 193 THR A CA 1
ATOM 1553 C C . THR A 1 193 ? 10.131 3.201 -20.521 1.00 84.12 193 THR A C 1
ATOM 1555 O O . THR A 1 193 ? 10.719 3.872 -21.358 1.00 84.12 193 THR A O 1
ATOM 1558 N N . SER A 1 194 ? 10.106 1.867 -20.540 1.00 86.31 194 SER A N 1
ATOM 1559 C CA . SER A 1 194 ? 10.776 1.055 -21.565 1.00 86.31 194 SER A CA 1
ATOM 1560 C C . SER A 1 194 ? 9.882 0.729 -22.762 1.00 86.31 194 SER A C 1
ATOM 1562 O O . SER A 1 194 ? 10.389 0.382 -23.822 1.00 86.31 194 SER A O 1
ATOM 1564 N N . GLY A 1 195 ? 8.554 0.789 -22.600 1.00 84.94 195 GLY A N 1
ATOM 1565 C CA . GLY A 1 195 ? 7.591 0.319 -23.601 1.00 84.94 195 GLY A CA 1
ATOM 1566 C C . GLY A 1 195 ? 7.515 -1.208 -23.723 1.00 84.94 195 GLY A C 1
ATOM 1567 O O . GLY A 1 195 ? 6.736 -1.715 -24.526 1.00 84.94 195 GLY A O 1
ATOM 1568 N N . LEU A 1 196 ? 8.293 -1.948 -22.926 1.00 87.75 196 LEU A N 1
ATOM 1569 C CA . LEU A 1 196 ? 8.324 -3.404 -22.961 1.00 87.75 196 LEU A CA 1
ATOM 1570 C C . LEU A 1 196 ? 7.149 -4.004 -22.200 1.00 87.75 196 LEU A C 1
ATOM 1572 O O . LEU A 1 196 ? 6.717 -3.505 -21.155 1.00 87.75 196 LEU A O 1
ATOM 1576 N N . SER A 1 197 ? 6.679 -5.126 -22.718 1.00 88.69 197 SER A N 1
ATOM 1577 C CA . SER A 1 197 ? 5.730 -5.981 -22.034 1.00 88.69 197 SER A CA 1
ATOM 1578 C C . SER A 1 197 ? 6.448 -6.875 -21.040 1.00 88.69 197 SER A C 1
ATOM 1580 O O . SER A 1 197 ? 7.606 -7.244 -21.243 1.00 88.69 197 SER A O 1
ATOM 1582 N N . ALA A 1 198 ? 5.762 -7.197 -19.948 1.00 89.50 198 ALA A N 1
ATOM 1583 C CA . ALA A 1 198 ? 6.299 -8.047 -18.907 1.00 89.50 198 ALA A CA 1
ATOM 1584 C C . ALA A 1 198 ? 5.265 -9.017 -18.337 1.00 89.50 198 ALA A C 1
ATOM 1586 O O . ALA A 1 198 ? 4.095 -8.691 -18.109 1.00 89.50 198 ALA A O 1
ATOM 1587 N N . ARG A 1 199 ? 5.749 -10.214 -18.038 1.00 86.88 199 ARG A N 1
ATOM 1588 C CA . ARG A 1 199 ? 5.062 -11.264 -17.296 1.00 86.88 199 ARG A CA 1
ATOM 1589 C C . ARG A 1 199 ? 5.952 -11.609 -16.127 1.00 86.88 199 ARG A C 1
ATOM 1591 O O . ARG A 1 199 ? 7.115 -11.935 -16.324 1.00 86.88 199 ARG A O 1
ATOM 1598 N N . TRP A 1 200 ? 5.423 -11.554 -14.918 1.00 83.38 200 TRP A N 1
ATOM 1599 C CA . TRP A 1 200 ? 6.205 -11.831 -13.719 1.00 83.38 200 TRP A CA 1
ATOM 1600 C C . TRP A 1 200 ? 5.414 -12.682 -12.739 1.00 83.38 200 TRP A C 1
ATOM 1602 O O . TRP A 1 200 ? 4.192 -12.674 -12.776 1.00 83.38 200 TRP A O 1
ATOM 1612 N N . GLY A 1 201 ? 6.082 -13.423 -11.869 1.00 74.81 201 GLY A N 1
ATOM 1613 C CA . GLY A 1 201 ? 5.405 -14.217 -10.851 1.00 74.81 201 GLY A CA 1
ATOM 1614 C C . GLY A 1 201 ? 6.379 -15.016 -10.008 1.00 74.81 201 GLY A C 1
ATOM 1615 O O . GLY A 1 201 ? 7.570 -15.081 -10.317 1.00 74.81 201 GLY A O 1
ATOM 1616 N N . PHE A 1 202 ? 5.847 -15.620 -8.951 1.00 71.25 202 PHE A N 1
ATOM 1617 C CA . PHE A 1 202 ? 6.578 -16.565 -8.122 1.00 71.25 202 PHE A CA 1
ATOM 1618 C C . PHE A 1 202 ? 6.269 -17.980 -8.606 1.00 71.25 202 PHE A C 1
ATOM 1620 O O . PHE A 1 202 ? 5.112 -18.396 -8.660 1.00 71.25 202 PHE A O 1
ATOM 1627 N N . TYR A 1 203 ? 7.305 -18.698 -9.009 1.00 64.50 203 TYR A N 1
ATOM 1628 C CA . TYR A 1 203 ? 7.252 -20.005 -9.632 1.00 64.50 203 TYR A CA 1
ATOM 1629 C C . TYR A 1 203 ? 7.943 -21.009 -8.718 1.00 64.50 203 TYR A C 1
ATOM 1631 O O . TYR A 1 203 ? 9.146 -20.937 -8.476 1.00 64.50 203 TYR A O 1
ATOM 1639 N N . ALA A 1 204 ? 7.174 -21.979 -8.229 1.00 59.94 204 ALA A N 1
ATOM 1640 C CA . ALA A 1 204 ? 7.703 -23.048 -7.390 1.00 59.94 204 ALA A CA 1
ATOM 1641 C C . ALA A 1 204 ? 8.796 -23.866 -8.104 1.00 59.94 204 ALA A C 1
ATOM 1643 O O . ALA A 1 204 ? 9.775 -24.266 -7.484 1.00 59.94 204 ALA A O 1
ATOM 1644 N N . GLU A 1 205 ? 8.648 -24.061 -9.418 1.00 63.66 205 GLU A N 1
ATOM 1645 C CA . GLU A 1 205 ? 9.621 -24.748 -10.279 1.00 63.66 205 GLU A CA 1
ATOM 1646 C C . GLU A 1 205 ? 10.990 -24.057 -10.349 1.00 63.66 205 GLU A C 1
ATOM 1648 O O . GLU A 1 205 ? 11.978 -24.714 -10.665 1.00 63.66 205 GLU A O 1
ATOM 1653 N N . ASP A 1 206 ? 11.058 -22.760 -10.037 1.00 64.06 206 ASP A N 1
ATOM 1654 C CA . ASP A 1 206 ? 12.309 -22.005 -10.042 1.00 64.06 206 ASP A CA 1
ATOM 1655 C C . ASP A 1 206 ? 13.081 -22.141 -8.727 1.00 64.06 206 ASP A C 1
ATOM 1657 O O . ASP A 1 206 ? 14.257 -21.791 -8.684 1.00 64.06 206 ASP A O 1
ATOM 1661 N N . VAL A 1 207 ? 12.471 -22.659 -7.655 1.00 62.25 207 VAL A N 1
ATOM 1662 C CA . VAL A 1 207 ? 13.140 -22.761 -6.353 1.00 62.25 207 VAL A CA 1
ATOM 1663 C C . VAL A 1 207 ? 13.924 -24.074 -6.236 1.00 62.25 207 VAL A C 1
ATOM 1665 O O . VAL A 1 207 ? 13.329 -25.146 -6.355 1.00 62.25 207 VAL A O 1
ATOM 1668 N N . PRO A 1 208 ? 15.233 -24.049 -5.911 1.00 56.94 208 PRO A N 1
ATOM 1669 C CA . PRO A 1 208 ? 15.992 -25.263 -5.626 1.00 56.94 208 PRO A CA 1
ATOM 1670 C C . PRO A 1 208 ? 15.375 -26.059 -4.458 1.00 56.94 208 PRO A C 1
ATOM 1672 O O . PRO A 1 208 ? 15.107 -25.521 -3.373 1.00 56.94 208 PRO A O 1
ATOM 1675 N N . VAL A 1 209 ? 15.145 -27.356 -4.663 1.00 55.41 209 VAL A N 1
ATOM 1676 C CA . VAL A 1 209 ? 14.662 -28.283 -3.624 1.00 55.41 209 VAL A CA 1
ATOM 1677 C C . VAL A 1 209 ? 15.821 -28.599 -2.665 1.00 55.41 209 VAL A C 1
ATOM 1679 O O . VAL A 1 209 ? 16.946 -28.803 -3.115 1.00 55.41 209 VAL A O 1
ATOM 1682 N N . ARG A 1 210 ? 15.581 -28.581 -1.344 1.00 50.50 210 ARG A N 1
ATOM 1683 C CA . ARG A 1 210 ? 16.559 -29.043 -0.336 1.00 50.50 210 ARG A CA 1
ATOM 1684 C C . ARG A 1 210 ? 16.241 -30.498 0.026 1.00 50.50 210 ARG A C 1
ATOM 1686 O O . ARG A 1 210 ? 15.079 -30.876 -0.015 1.00 50.50 210 ARG A O 1
ATOM 1693 N N . GLU A 1 211 ? 17.242 -31.275 0.441 1.00 43.53 211 GLU A N 1
ATOM 1694 C CA . GLU A 1 211 ? 17.104 -32.716 0.749 1.00 43.53 211 GLU A CA 1
ATOM 1695 C C . GLU A 1 211 ? 15.984 -33.036 1.764 1.00 43.53 211 GLU A C 1
ATOM 1697 O O . GLU A 1 211 ? 15.302 -34.042 1.629 1.00 43.53 211 GLU A O 1
ATOM 1702 N N . ALA A 1 212 ? 15.719 -32.157 2.740 1.00 44.25 212 ALA A N 1
ATOM 1703 C CA . ALA A 1 212 ? 14.638 -32.342 3.721 1.00 44.25 212 ALA A CA 1
ATOM 1704 C C . ALA A 1 212 ? 13.212 -32.163 3.149 1.00 44.25 212 ALA A C 1
ATOM 1706 O O . ALA A 1 212 ? 12.237 -32.483 3.826 1.00 44.25 212 ALA A O 1
ATOM 1707 N N . ASP A 1 213 ? 13.084 -31.649 1.922 1.00 50.00 213 ASP A N 1
ATOM 1708 C CA . ASP A 1 213 ? 11.806 -31.372 1.255 1.00 50.00 213 ASP A CA 1
ATOM 1709 C C . ASP A 1 213 ? 11.401 -32.493 0.271 1.00 50.00 213 ASP A C 1
ATOM 1711 O O . ASP A 1 213 ? 10.279 -32.480 -0.246 1.00 50.00 213 ASP A O 1
ATOM 1715 N N . GLU A 1 214 ? 12.286 -33.469 0.020 1.00 46.62 214 GLU A N 1
ATOM 1716 C CA . GLU A 1 214 ? 12.057 -34.600 -0.898 1.00 46.62 214 GLU A CA 1
ATOM 1717 C C . GLU A 1 214 ? 10.963 -35.562 -0.407 1.00 46.62 214 GLU A C 1
ATOM 1719 O O . GLU A 1 214 ? 10.273 -36.178 -1.221 1.00 46.62 214 GLU A O 1
ATOM 1724 N N . ASP A 1 215 ? 10.744 -35.621 0.910 1.00 47.88 215 ASP A N 1
ATOM 1725 C CA . ASP A 1 215 ? 9.689 -36.422 1.544 1.00 47.88 215 ASP A CA 1
ATOM 1726 C C . ASP A 1 215 ? 8.305 -35.739 1.512 1.00 47.88 215 ASP A C 1
ATOM 1728 O O . ASP A 1 215 ? 7.293 -36.341 1.886 1.00 47.88 215 ASP A O 1
ATOM 1732 N N . SER A 1 216 ? 8.218 -34.483 1.049 1.00 46.62 216 SER A N 1
ATOM 1733 C CA . SER A 1 216 ? 6.937 -33.800 0.846 1.00 46.62 216 SER A CA 1
ATOM 1734 C C . SER A 1 216 ? 6.295 -34.246 -0.472 1.00 46.62 216 SER A C 1
ATOM 1736 O O . SER A 1 216 ? 6.949 -34.369 -1.509 1.00 46.62 216 SER A O 1
ATOM 1738 N N . SER A 1 217 ? 4.986 -34.512 -0.469 1.00 44.28 217 SER A N 1
ATOM 1739 C CA . SER A 1 217 ? 4.273 -34.956 -1.670 1.00 44.28 217 SER A CA 1
ATOM 1740 C C . SER A 1 217 ? 4.330 -33.883 -2.770 1.00 44.28 217 SER A C 1
ATOM 1742 O O . SER A 1 217 ? 3.549 -32.940 -2.736 1.00 44.28 217 SER A O 1
ATOM 1744 N N . ARG A 1 218 ? 5.253 -34.047 -3.730 1.00 38.81 218 ARG A N 1
ATOM 1745 C CA . ARG A 1 218 ? 5.466 -33.252 -4.959 1.00 38.81 218 ARG A CA 1
ATOM 1746 C C . ARG A 1 218 ? 5.335 -31.726 -4.807 1.00 38.81 218 ARG A C 1
ATOM 1748 O O . ARG A 1 218 ? 4.247 -31.172 -4.917 1.00 38.81 218 ARG A O 1
ATOM 1755 N N . GLY A 1 219 ? 6.477 -31.036 -4.786 1.00 43.03 219 GLY A N 1
ATOM 1756 C CA . GLY A 1 219 ? 6.575 -29.669 -5.322 1.00 43.03 219 GLY A CA 1
ATOM 1757 C C . GLY A 1 219 ? 5.908 -28.572 -4.494 1.00 43.03 219 GLY A C 1
ATOM 1758 O O . GLY A 1 219 ? 5.618 -27.500 -5.024 1.00 43.03 219 GLY A O 1
ATOM 1759 N N . VAL A 1 220 ? 5.674 -28.808 -3.203 1.00 42.94 220 VAL A N 1
ATOM 1760 C CA . VAL A 1 220 ? 5.216 -27.757 -2.296 1.00 42.94 220 VAL A CA 1
ATOM 1761 C C . VAL A 1 220 ? 6.422 -26.898 -1.928 1.00 42.94 220 VAL A C 1
ATOM 1763 O O . VAL A 1 220 ? 7.129 -27.177 -0.963 1.00 42.94 220 VAL A O 1
ATOM 1766 N N . VAL A 1 221 ? 6.672 -25.835 -2.697 1.00 44.50 221 VAL A N 1
ATOM 1767 C CA . VAL A 1 221 ? 7.459 -24.710 -2.179 1.00 44.50 221 VAL A CA 1
ATOM 1768 C C . VAL A 1 221 ? 6.635 -24.117 -1.051 1.00 44.50 221 VAL A C 1
ATOM 1770 O O . VAL A 1 221 ? 5.660 -23.397 -1.270 1.00 44.50 221 VAL A O 1
ATOM 1773 N N . THR A 1 222 ? 6.977 -24.523 0.167 1.00 44.88 222 THR A N 1
ATOM 1774 C CA . THR A 1 222 ? 6.391 -23.945 1.357 1.00 44.88 222 THR A CA 1
ATOM 1775 C C . THR A 1 222 ? 6.891 -22.522 1.503 1.00 44.88 222 THR A C 1
ATOM 1777 O O . THR A 1 222 ? 7.779 -22.004 0.838 1.00 44.88 222 THR A O 1
ATOM 1780 N N . THR A 1 223 ? 6.233 -21.870 2.406 1.00 41.72 223 THR A N 1
ATOM 1781 C CA . THR A 1 223 ? 5.718 -20.537 2.254 1.00 41.72 223 THR A CA 1
ATOM 1782 C C . THR A 1 223 ? 6.372 -19.759 3.428 1.00 41.72 223 THR A C 1
ATOM 1784 O O . THR A 1 223 ? 7.022 -18.733 3.238 1.00 41.72 223 THR A O 1
ATOM 1787 N N . ALA A 1 224 ? 6.538 -20.474 4.549 1.00 41.16 224 ALA A N 1
ATOM 1788 C CA . ALA A 1 224 ? 7.755 -20.583 5.364 1.00 41.16 224 ALA A CA 1
ATOM 1789 C C . ALA A 1 224 ? 9.109 -20.260 4.673 1.00 41.16 224 ALA A C 1
ATOM 1791 O O . ALA A 1 224 ? 9.916 -19.539 5.241 1.00 41.16 224 ALA A O 1
ATOM 1792 N N . ARG A 1 225 ? 9.408 -20.718 3.441 1.00 48.19 225 ARG A N 1
ATOM 1793 C CA . ARG A 1 225 ? 10.731 -20.448 2.819 1.00 48.19 225 ARG A CA 1
ATOM 1794 C C . ARG A 1 225 ? 10.978 -18.972 2.465 1.00 48.19 225 ARG A C 1
ATOM 1796 O O . ARG A 1 225 ? 12.140 -18.583 2.387 1.00 48.19 225 ARG A O 1
ATOM 1803 N N . ILE A 1 226 ? 9.930 -18.178 2.225 1.00 47.69 226 ILE A N 1
ATOM 1804 C CA . ILE A 1 226 ? 10.042 -16.757 1.843 1.00 47.69 226 ILE A CA 1
ATOM 1805 C C . ILE A 1 226 ? 9.885 -15.861 3.079 1.00 47.69 226 ILE A C 1
ATOM 1807 O O . ILE A 1 226 ? 10.713 -14.977 3.288 1.00 47.69 226 ILE A O 1
ATOM 1811 N N . ASP A 1 227 ? 8.893 -16.130 3.932 1.00 44.97 227 ASP A N 1
ATOM 1812 C CA . ASP A 1 227 ? 8.608 -15.293 5.106 1.00 44.97 227 ASP A CA 1
ATOM 1813 C C . ASP A 1 227 ? 9.544 -15.572 6.303 1.00 44.97 227 ASP A C 1
ATOM 1815 O O . ASP A 1 227 ? 9.907 -14.632 7.011 1.00 44.97 227 ASP A O 1
ATOM 1819 N N . ASP A 1 228 ? 10.015 -16.816 6.510 1.00 46.09 228 ASP A N 1
ATOM 1820 C CA . ASP A 1 228 ? 10.909 -17.146 7.642 1.00 46.09 228 ASP A CA 1
ATOM 1821 C C . ASP A 1 228 ? 12.363 -16.680 7.414 1.00 46.09 228 ASP A C 1
ATOM 1823 O O . ASP A 1 228 ? 13.166 -16.658 8.349 1.00 46.09 228 ASP A O 1
ATOM 1827 N N . PHE A 1 229 ? 12.728 -16.311 6.179 1.00 47.44 229 PHE A N 1
ATOM 1828 C CA . PHE A 1 229 ? 14.117 -16.026 5.786 1.00 47.44 229 PHE A CA 1
ATOM 1829 C C . PHE A 1 229 ? 14.392 -14.577 5.384 1.00 47.44 229 PHE A C 1
ATOM 1831 O O . PHE A 1 229 ? 15.554 -14.228 5.160 1.00 47.44 229 PHE A O 1
ATOM 1838 N N . LEU A 1 230 ? 13.367 -13.727 5.300 1.00 57.19 230 LEU A N 1
ATOM 1839 C CA . LEU A 1 230 ? 13.524 -12.366 4.794 1.00 57.19 230 LEU A CA 1
ATOM 1840 C C . LEU A 1 230 ? 13.041 -11.326 5.805 1.00 57.19 230 LEU A C 1
ATOM 1842 O O . LEU A 1 230 ? 11.958 -10.759 5.659 1.00 57.19 230 LEU A O 1
ATOM 1846 N N . PRO A 1 231 ? 13.881 -11.008 6.808 1.00 63.69 231 PRO A N 1
ATOM 1847 C CA . PRO A 1 231 ? 13.833 -9.716 7.463 1.00 63.69 231 PRO A CA 1
ATOM 1848 C C . PRO A 1 231 ? 13.661 -8.584 6.444 1.00 63.69 231 PRO A C 1
ATOM 1850 O O . PRO A 1 231 ? 14.151 -8.639 5.313 1.00 63.69 231 PRO A O 1
ATOM 1853 N N . ASP A 1 232 ? 12.945 -7.553 6.868 1.00 67.62 232 ASP A N 1
ATOM 1854 C CA . ASP A 1 232 ? 12.527 -6.413 6.059 1.00 67.62 232 ASP A CA 1
ATOM 1855 C C . ASP A 1 232 ? 13.646 -5.764 5.229 1.00 67.62 232 ASP A C 1
ATOM 1857 O O . ASP A 1 232 ? 13.397 -5.254 4.137 1.00 67.62 232 ASP A O 1
ATOM 1861 N N . ASP A 1 233 ? 14.862 -5.755 5.762 1.00 68.44 233 ASP A N 1
ATOM 1862 C CA . ASP A 1 233 ? 16.080 -5.253 5.137 1.00 68.44 233 ASP A CA 1
ATOM 1863 C C . ASP A 1 233 ? 16.618 -6.190 4.048 1.00 68.44 233 ASP A C 1
ATOM 1865 O O . ASP A 1 233 ? 17.068 -5.714 3.003 1.00 68.44 233 ASP A O 1
ATOM 1869 N N . ILE A 1 234 ? 16.510 -7.508 4.235 1.00 73.31 234 ILE A N 1
ATOM 1870 C CA . ILE A 1 234 ? 16.900 -8.496 3.222 1.00 73.31 234 ILE A CA 1
ATOM 1871 C C . ILE A 1 234 ? 15.891 -8.503 2.067 1.00 73.31 234 ILE A C 1
ATOM 1873 O O . ILE A 1 234 ? 16.294 -8.475 0.903 1.00 73.31 234 ILE A O 1
ATOM 1877 N N . ALA A 1 235 ? 14.588 -8.465 2.367 1.00 74.00 235 ALA A N 1
ATOM 1878 C CA . ALA A 1 235 ? 13.538 -8.381 1.348 1.00 74.00 235 ALA A CA 1
ATOM 1879 C C . ALA A 1 235 ? 13.712 -7.143 0.451 1.00 74.00 235 ALA A C 1
ATOM 1881 O O . ALA A 1 235 ? 13.575 -7.224 -0.772 1.00 74.00 235 ALA A O 1
ATOM 1882 N N . GLU A 1 236 ? 14.053 -6.001 1.053 1.00 78.62 236 GLU A N 1
ATOM 1883 C CA . GLU A 1 236 ? 14.314 -4.754 0.335 1.00 78.62 236 GLU A CA 1
ATOM 1884 C C . GLU A 1 236 ? 15.575 -4.849 -0.536 1.00 78.62 236 GLU A C 1
ATOM 1886 O O . GLU A 1 236 ? 15.529 -4.501 -1.716 1.00 78.62 236 GLU A O 1
ATOM 1891 N N . ALA A 1 237 ? 16.678 -5.383 -0.000 1.00 81.19 237 ALA A N 1
ATOM 1892 C CA . ALA A 1 237 ? 17.914 -5.571 -0.761 1.00 81.19 237 ALA A CA 1
ATOM 1893 C C . ALA A 1 237 ? 17.701 -6.470 -1.992 1.00 81.19 237 ALA A C 1
ATOM 1895 O O . ALA A 1 237 ? 18.243 -6.208 -3.069 1.00 81.19 237 ALA A O 1
ATOM 1896 N N . ILE A 1 238 ? 16.868 -7.507 -1.858 1.00 80.25 238 ILE A N 1
ATOM 1897 C CA . ILE A 1 238 ? 16.496 -8.382 -2.971 1.00 80.25 238 ILE A CA 1
ATOM 1898 C C . ILE A 1 238 ? 15.703 -7.618 -4.038 1.00 80.25 238 ILE A C 1
ATOM 1900 O O . ILE A 1 238 ? 16.045 -7.745 -5.218 1.00 80.25 238 ILE A O 1
ATOM 1904 N N . LEU A 1 239 ? 14.704 -6.807 -3.657 1.00 84.19 239 LEU A N 1
ATOM 1905 C CA . LEU A 1 239 ? 13.948 -5.971 -4.607 1.00 84.19 239 LEU A CA 1
ATOM 1906 C C . LEU A 1 239 ? 14.840 -4.993 -5.348 1.00 84.19 239 LEU A C 1
ATOM 1908 O O . LEU A 1 239 ? 14.716 -4.846 -6.564 1.00 84.19 239 LEU A O 1
ATOM 1912 N N . ASP A 1 240 ? 15.721 -4.313 -4.623 1.00 86.06 240 ASP A N 1
ATOM 1913 C CA . ASP A 1 240 ? 16.619 -3.334 -5.214 1.00 86.06 240 ASP A CA 1
ATOM 1914 C C . ASP A 1 240 ? 17.550 -4.007 -6.227 1.00 86.06 240 ASP A C 1
ATOM 1916 O O . ASP A 1 240 ? 17.694 -3.504 -7.343 1.00 86.06 240 ASP A O 1
ATOM 1920 N N . GLY A 1 241 ? 18.074 -5.195 -5.903 1.00 87.19 241 GLY A N 1
ATOM 1921 C CA . GLY A 1 241 ? 18.852 -6.013 -6.834 1.00 87.19 241 GLY A CA 1
ATOM 1922 C C . GLY A 1 241 ? 18.057 -6.444 -8.074 1.00 87.19 241 GLY A C 1
ATOM 1923 O O . GLY A 1 241 ? 18.543 -6.303 -9.194 1.00 87.19 241 GLY A O 1
ATOM 1924 N N . ILE A 1 242 ? 16.810 -6.906 -7.901 1.00 88.56 242 ILE A N 1
ATOM 1925 C CA . ILE A 1 242 ? 15.894 -7.260 -9.007 1.00 88.56 242 ILE A CA 1
ATOM 1926 C C . ILE A 1 242 ? 15.697 -6.070 -9.950 1.00 88.56 242 ILE A C 1
ATOM 1928 O O . ILE A 1 242 ? 15.797 -6.200 -11.173 1.00 88.56 242 ILE A O 1
ATOM 1932 N N . VAL A 1 243 ? 15.408 -4.898 -9.387 1.00 90.75 243 VAL A N 1
ATOM 1933 C CA . VAL A 1 243 ? 15.149 -3.669 -10.143 1.00 90.75 243 VAL A CA 1
ATOM 1934 C C . VAL A 1 243 ? 16.404 -3.192 -10.858 1.00 90.75 243 VAL A C 1
ATOM 1936 O O . VAL A 1 243 ? 16.330 -2.796 -12.020 1.00 90.75 243 VAL A O 1
ATOM 1939 N N . GLU A 1 244 ? 17.552 -3.221 -10.189 1.00 92.00 244 GLU A N 1
ATOM 1940 C CA . GLU A 1 244 ? 18.829 -2.818 -10.768 1.00 92.00 244 GLU A CA 1
ATOM 1941 C C . GLU A 1 244 ? 19.229 -3.704 -11.949 1.00 92.00 244 GLU A C 1
ATOM 1943 O O . GLU A 1 244 ? 19.576 -3.188 -13.017 1.00 92.00 244 GLU A O 1
ATOM 1948 N N . GLU A 1 245 ? 19.105 -5.022 -11.801 1.00 92.06 245 GLU A N 1
ATOM 1949 C CA . GLU A 1 245 ? 19.375 -5.962 -12.885 1.00 92.06 245 GLU A CA 1
ATOM 1950 C C . GLU A 1 245 ? 18.404 -5.755 -14.056 1.00 92.06 245 GLU A C 1
ATOM 1952 O O . GLU A 1 245 ? 18.824 -5.715 -15.214 1.00 92.06 245 GLU A O 1
ATOM 1957 N N . THR A 1 246 ? 17.117 -5.539 -13.761 1.00 90.94 246 THR A N 1
ATOM 1958 C CA . THR A 1 246 ? 16.089 -5.248 -14.774 1.00 90.94 246 THR A CA 1
ATOM 1959 C C . THR A 1 246 ? 16.439 -3.994 -15.576 1.00 90.94 246 THR A C 1
ATOM 1961 O O . THR A 1 246 ? 16.458 -4.030 -16.805 1.00 90.94 246 THR A O 1
ATOM 1964 N N . LEU A 1 247 ? 16.755 -2.886 -14.899 1.00 90.81 247 LEU A N 1
ATOM 1965 C CA . LEU A 1 247 ? 17.117 -1.627 -15.557 1.00 90.81 247 LEU A CA 1
ATOM 1966 C C . LEU A 1 247 ? 18.387 -1.775 -16.405 1.00 90.81 247 LEU A C 1
ATOM 1968 O O . LEU A 1 247 ? 18.445 -1.252 -17.517 1.00 90.81 247 LEU A O 1
ATOM 1972 N N . THR A 1 248 ? 19.376 -2.520 -15.909 1.00 90.69 248 THR A N 1
ATOM 1973 C CA . THR A 1 248 ? 20.627 -2.791 -16.632 1.00 90.69 248 THR A CA 1
ATOM 1974 C C . THR A 1 248 ? 20.369 -3.582 -17.915 1.00 90.69 248 THR A C 1
ATOM 1976 O O . THR A 1 248 ? 20.859 -3.206 -18.981 1.00 90.69 248 THR A O 1
ATOM 1979 N N . LYS A 1 249 ? 19.558 -4.646 -17.843 1.00 89.56 249 LYS A N 1
ATOM 1980 C CA . LYS A 1 249 ? 19.197 -5.465 -19.012 1.00 89.56 249 LYS A CA 1
ATOM 1981 C C . LYS A 1 249 ? 18.397 -4.670 -20.047 1.00 89.56 249 LYS A C 1
ATOM 1983 O O . LYS A 1 249 ? 18.667 -4.790 -21.239 1.00 89.56 249 LYS A O 1
ATOM 1988 N N . ILE A 1 250 ? 17.477 -3.807 -19.611 1.00 87.12 250 ILE A N 1
ATOM 1989 C CA . ILE A 1 250 ? 16.723 -2.920 -20.514 1.00 87.12 250 ILE A CA 1
ATOM 1990 C C . ILE A 1 250 ? 17.654 -1.940 -21.230 1.00 87.12 250 ILE A C 1
ATOM 1992 O O . ILE A 1 250 ? 17.576 -1.811 -22.448 1.00 87.12 250 ILE A O 1
ATOM 1996 N N . ALA A 1 251 ? 18.578 -1.298 -20.512 1.00 85.19 251 ALA A N 1
ATOM 1997 C CA . ALA A 1 251 ? 19.546 -0.391 -21.131 1.00 85.19 251 ALA A CA 1
ATOM 1998 C C . ALA A 1 251 ? 20.450 -1.111 -22.156 1.00 85.19 251 ALA A C 1
ATOM 2000 O O . ALA A 1 251 ? 20.791 -0.552 -23.203 1.00 85.19 251 ALA A O 1
ATOM 2001 N N . ALA A 1 252 ? 20.810 -2.371 -21.890 1.00 83.38 252 ALA A N 1
ATOM 2002 C CA . ALA A 1 252 ? 21.551 -3.203 -22.836 1.00 83.38 252 ALA A CA 1
ATOM 2003 C C . ALA A 1 252 ? 20.734 -3.515 -24.106 1.00 83.38 252 ALA A C 1
ATOM 2005 O O . ALA A 1 252 ? 21.281 -3.494 -25.205 1.00 83.38 252 ALA A O 1
ATOM 2006 N N . LEU A 1 253 ? 19.423 -3.743 -23.985 1.00 79.25 253 LEU A N 1
ATOM 2007 C CA . LEU A 1 253 ? 18.539 -3.933 -25.139 1.00 79.25 253 LEU A CA 1
ATOM 2008 C C . LEU A 1 253 ? 18.338 -2.650 -25.953 1.00 79.25 253 LEU A C 1
ATOM 2010 O O . LEU A 1 253 ? 18.402 -2.699 -27.179 1.00 79.25 253 LEU A O 1
ATOM 2014 N N . GLU A 1 254 ? 18.152 -1.501 -25.294 1.00 73.69 254 GLU A N 1
ATOM 2015 C CA . GLU A 1 254 ? 18.039 -0.196 -25.966 1.00 73.69 254 GLU A CA 1
ATOM 2016 C C . GLU A 1 254 ? 19.310 0.133 -26.771 1.00 73.69 254 GLU A C 1
ATOM 2018 O O . GLU A 1 254 ? 19.229 0.623 -27.897 1.00 73.69 254 GLU A O 1
ATOM 2023 N N . SER A 1 255 ? 20.491 -0.177 -26.224 1.00 67.88 255 SER A N 1
ATOM 2024 C CA . SER A 1 255 ? 21.780 0.025 -26.907 1.00 67.88 255 SER A CA 1
ATOM 2025 C C . SER A 1 255 ? 22.095 -1.044 -27.962 1.00 67.88 255 SER A C 1
ATOM 2027 O O . SER A 1 255 ? 22.805 -0.764 -28.928 1.00 67.88 255 SER A O 1
ATOM 2029 N N . GLY A 1 256 ? 21.542 -2.250 -27.812 1.00 59.72 256 GLY A N 1
ATOM 2030 C CA . GLY A 1 256 ? 21.705 -3.388 -28.716 1.00 59.72 256 GLY A CA 1
ATOM 2031 C C . GLY A 1 256 ? 20.651 -3.502 -29.821 1.00 59.72 256 GLY A C 1
ATOM 2032 O O . GLY A 1 256 ? 20.671 -4.495 -30.548 1.00 59.72 256 GLY A O 1
ATOM 2033 N N . ALA A 1 257 ? 19.748 -2.525 -29.983 1.00 58.81 257 ALA A N 1
ATOM 2034 C CA . ALA A 1 257 ? 18.599 -2.568 -30.903 1.00 58.81 257 ALA A CA 1
ATOM 2035 C C . ALA A 1 257 ? 18.942 -2.822 -32.393 1.00 58.81 257 ALA A C 1
ATOM 2037 O O . ALA A 1 257 ? 18.051 -3.078 -33.201 1.00 58.81 257 ALA A O 1
ATOM 2038 N N . SER A 1 258 ? 20.223 -2.826 -32.769 1.00 53.56 258 SER A N 1
ATOM 2039 C CA . SER A 1 258 ? 20.719 -3.282 -34.073 1.00 53.56 258 SER A CA 1
ATOM 2040 C C . SER A 1 258 ? 20.827 -4.812 -34.229 1.00 53.56 258 SER A C 1
ATOM 2042 O O . SER A 1 258 ? 21.067 -5.280 -35.339 1.00 53.56 258 SER A O 1
ATOM 2044 N N . THR A 1 259 ? 20.656 -5.604 -33.159 1.00 51.00 259 THR A N 1
ATOM 2045 C CA . THR A 1 259 ? 20.969 -7.055 -33.130 1.00 51.00 259 THR A CA 1
ATOM 2046 C C . THR A 1 259 ? 19.771 -7.995 -32.940 1.00 51.00 259 THR A C 1
ATOM 2048 O O . THR A 1 259 ? 19.954 -9.200 -32.792 1.00 51.00 259 THR A O 1
ATOM 2051 N N . GLY A 1 260 ? 18.533 -7.495 -33.004 1.00 54.59 260 GLY A N 1
ATOM 2052 C CA . GLY A 1 260 ? 17.335 -8.349 -33.053 1.00 54.59 260 GLY A CA 1
ATOM 2053 C C . GLY A 1 260 ? 16.938 -9.026 -31.733 1.00 54.59 260 GLY A C 1
ATOM 2054 O O . GLY A 1 260 ? 16.071 -9.896 -31.742 1.00 54.59 260 GLY A O 1
ATOM 2055 N N . ALA A 1 261 ? 17.525 -8.639 -30.598 1.00 59.22 261 ALA A N 1
ATOM 2056 C CA . ALA A 1 261 ? 17.073 -9.103 -29.289 1.00 59.22 261 ALA A CA 1
ATOM 2057 C C . ALA A 1 261 ? 15.692 -8.502 -28.959 1.00 59.22 261 ALA A C 1
ATOM 2059 O O . ALA A 1 261 ? 15.549 -7.290 -28.812 1.00 59.22 261 ALA A O 1
ATOM 2060 N N . THR A 1 262 ? 14.669 -9.353 -28.856 1.00 74.31 262 THR A N 1
ATOM 2061 C CA . THR A 1 262 ? 13.267 -8.949 -28.637 1.00 74.31 262 THR A CA 1
ATOM 2062 C C . THR A 1 262 ? 12.820 -9.027 -27.175 1.00 74.31 262 THR A C 1
ATOM 2064 O O . THR A 1 262 ? 11.668 -8.714 -26.885 1.00 74.31 262 THR A O 1
ATOM 2067 N N . GLY A 1 263 ? 13.695 -9.419 -26.242 1.00 84.31 263 GLY A N 1
ATOM 2068 C CA . GLY A 1 263 ? 13.349 -9.574 -24.828 1.00 84.31 263 GLY A CA 1
ATOM 2069 C C . GLY A 1 263 ? 14.462 -10.176 -23.969 1.00 84.31 263 GLY A C 1
ATOM 2070 O O . GLY A 1 263 ? 15.552 -10.469 -24.460 1.00 84.31 263 GLY A O 1
ATOM 2071 N N . PHE A 1 264 ? 14.184 -10.357 -22.679 1.00 91.00 264 PHE A N 1
ATOM 2072 C CA . PHE A 1 264 ? 15.053 -11.048 -21.725 1.00 91.00 264 PHE A CA 1
ATOM 2073 C C . PHE A 1 264 ? 14.248 -11.706 -20.607 1.00 91.00 264 PHE A C 1
ATOM 2075 O O . PHE A 1 264 ? 13.120 -11.321 -20.306 1.00 91.00 264 PHE A O 1
ATOM 2082 N N . THR A 1 265 ? 14.877 -12.660 -19.930 1.00 89.75 265 THR A N 1
ATOM 2083 C CA . THR A 1 265 ? 14.336 -13.260 -18.712 1.00 89.75 265 THR A CA 1
ATOM 2084 C C . THR A 1 265 ? 15.213 -12.889 -17.524 1.00 89.75 265 THR A C 1
ATOM 2086 O O . THR A 1 265 ? 16.448 -12.934 -17.570 1.00 89.75 265 THR A O 1
ATOM 2089 N N . LEU A 1 266 ? 14.559 -12.471 -16.452 1.00 89.31 266 LEU A N 1
ATOM 2090 C CA . LEU A 1 266 ? 15.122 -12.347 -15.124 1.00 89.31 266 LEU A CA 1
ATOM 2091 C C . LEU A 1 266 ? 14.613 -13.530 -14.305 1.00 89.31 266 LEU A C 1
ATOM 2093 O O . LEU A 1 266 ? 13.408 -13.656 -14.104 1.00 89.31 266 LEU A O 1
ATOM 2097 N N . ALA A 1 267 ? 15.519 -14.385 -13.845 1.00 84.12 267 ALA A N 1
ATOM 2098 C CA . ALA A 1 267 ? 15.197 -15.506 -12.973 1.00 84.12 267 ALA A CA 1
ATOM 2099 C C . ALA A 1 267 ? 15.958 -15.346 -11.654 1.00 84.12 267 ALA A C 1
ATOM 2101 O O . ALA A 1 267 ? 17.170 -15.132 -11.651 1.00 84.12 267 ALA A O 1
ATOM 2102 N N . ARG A 1 268 ? 15.228 -15.438 -10.545 1.00 78.12 268 ARG A N 1
ATOM 2103 C CA . ARG A 1 268 ? 15.714 -15.375 -9.167 1.00 78.12 268 ARG A CA 1
ATOM 2104 C C . ARG A 1 268 ? 15.289 -16.654 -8.449 1.00 78.12 268 ARG A C 1
ATOM 2106 O O . ARG A 1 268 ? 14.330 -16.636 -7.674 1.00 78.12 268 ARG A O 1
ATOM 2113 N N . PRO A 1 269 ? 15.964 -17.778 -8.756 1.00 72.56 269 PRO A N 1
ATOM 2114 C CA . PRO A 1 269 ? 15.609 -19.089 -8.219 1.00 72.56 269 PRO A CA 1
ATOM 2115 C C . PRO A 1 269 ? 15.711 -19.140 -6.687 1.00 72.56 269 PRO A C 1
ATOM 2117 O O . PRO A 1 269 ? 14.996 -19.889 -6.034 1.00 72.56 269 PRO A O 1
ATOM 2120 N N . ASP A 1 270 ? 16.543 -18.282 -6.093 1.00 69.25 270 ASP A N 1
ATOM 2121 C CA . ASP A 1 270 ? 16.690 -18.098 -4.647 1.00 69.25 270 ASP A CA 1
ATOM 2122 C C . ASP A 1 270 ? 15.386 -17.711 -3.934 1.00 69.25 270 ASP A C 1
ATOM 2124 O O . ASP A 1 270 ? 15.179 -18.099 -2.787 1.00 69.25 270 ASP A O 1
ATOM 2128 N N . VAL A 1 271 ? 14.500 -16.986 -4.619 1.00 67.81 271 VAL A N 1
ATOM 2129 C CA . VAL A 1 271 ? 13.202 -16.535 -4.089 1.00 67.81 271 VAL A CA 1
ATOM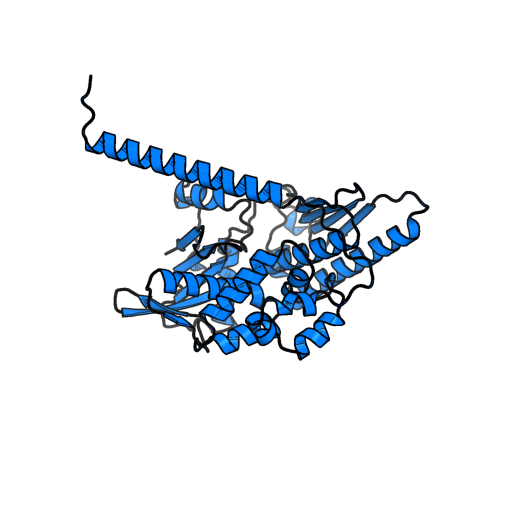 2130 C C . VAL A 1 271 ? 12.030 -16.959 -4.975 1.00 67.81 271 VAL A C 1
ATOM 2132 O O . VAL A 1 271 ? 10.917 -16.474 -4.805 1.00 67.81 271 VAL A O 1
ATOM 2135 N N . GLY A 1 272 ? 12.277 -17.839 -5.948 1.00 70.25 272 GLY A N 1
ATOM 2136 C CA . GLY A 1 272 ? 11.279 -18.320 -6.902 1.00 70.25 272 GLY A CA 1
ATOM 2137 C C . GLY A 1 272 ? 10.706 -17.247 -7.825 1.00 70.25 272 GLY A C 1
ATOM 2138 O O . GLY A 1 272 ? 9.665 -17.478 -8.420 1.00 70.25 272 GLY A O 1
ATOM 2139 N N . LEU A 1 273 ? 11.316 -16.068 -7.954 1.00 77.56 273 LEU A N 1
ATOM 2140 C CA . LEU A 1 273 ? 10.778 -15.005 -8.807 1.00 77.56 273 LEU A CA 1
ATOM 2141 C C . LEU A 1 273 ? 11.274 -15.172 -10.247 1.00 77.56 273 LEU A C 1
ATOM 2143 O O . LEU A 1 273 ? 12.477 -15.258 -10.494 1.00 77.56 273 LEU A O 1
ATOM 2147 N N . ARG A 1 274 ? 10.361 -15.082 -11.214 1.00 82.88 274 ARG A N 1
ATOM 2148 C CA . ARG A 1 274 ? 10.696 -14.939 -12.635 1.00 82.88 274 ARG A CA 1
ATOM 2149 C C . ARG A 1 274 ? 9.971 -13.743 -13.227 1.00 82.88 274 ARG A C 1
ATOM 2151 O O . ARG A 1 274 ? 8.780 -13.559 -12.986 1.00 82.88 274 ARG A O 1
ATOM 2158 N N . ALA A 1 275 ? 10.682 -12.947 -14.018 1.00 88.00 275 ALA A N 1
ATOM 2159 C CA . ALA A 1 275 ? 10.128 -11.872 -14.828 1.00 88.00 275 ALA A CA 1
ATOM 2160 C C . ALA A 1 275 ? 10.643 -11.983 -16.267 1.00 88.00 275 ALA A C 1
ATOM 2162 O O . ALA A 1 275 ? 11.837 -11.871 -16.540 1.00 88.00 275 ALA A O 1
ATOM 2163 N N . GLU A 1 276 ? 9.729 -12.211 -17.193 1.00 89.50 276 GLU A N 1
ATOM 2164 C CA . GLU A 1 276 ? 9.970 -12.250 -18.627 1.00 89.50 276 GLU A CA 1
ATOM 2165 C C . GLU A 1 276 ? 9.585 -10.896 -19.208 1.00 89.50 276 GLU A C 1
ATOM 2167 O O . GLU A 1 276 ? 8.467 -10.429 -19.003 1.00 89.50 276 GLU A O 1
ATOM 2172 N N . TRP A 1 277 ? 10.514 -10.273 -19.920 1.00 92.06 277 TRP A N 1
ATOM 2173 C CA . TRP A 1 277 ? 10.333 -9.000 -20.602 1.00 92.06 277 TRP A CA 1
ATOM 2174 C C . TRP A 1 277 ? 10.445 -9.226 -22.102 1.00 92.06 277 TRP A C 1
ATOM 2176 O O . TRP A 1 277 ? 11.384 -9.879 -22.555 1.00 92.06 277 TRP A O 1
ATOM 2186 N N . TRP A 1 278 ? 9.522 -8.681 -22.885 1.00 89.31 278 TRP A N 1
ATOM 2187 C CA . TRP A 1 278 ? 9.547 -8.801 -24.341 1.00 89.31 278 TRP A CA 1
ATOM 2188 C C . TRP A 1 278 ? 8.948 -7.573 -25.019 1.00 89.31 278 TRP A C 1
ATOM 2190 O O . TRP A 1 278 ? 8.216 -6.786 -24.419 1.00 89.31 278 TRP A O 1
ATOM 2200 N N . ASN A 1 279 ? 9.267 -7.406 -26.296 1.00 87.06 279 ASN A N 1
ATOM 2201 C CA . ASN A 1 279 ? 8.740 -6.343 -27.129 1.00 87.06 279 ASN A CA 1
ATOM 2202 C C . ASN A 1 279 ? 7.625 -6.883 -28.033 1.00 87.06 279 ASN A C 1
ATOM 2204 O O . ASN A 1 279 ? 7.894 -7.509 -29.056 1.00 87.06 279 ASN A O 1
ATOM 2208 N N . ASP A 1 280 ? 6.376 -6.630 -27.652 1.00 82.00 280 ASP A N 1
ATOM 2209 C CA . ASP A 1 280 ? 5.198 -6.839 -28.504 1.00 82.00 280 ASP A CA 1
ATOM 2210 C C . ASP A 1 280 ? 4.496 -5.517 -28.875 1.00 82.00 280 ASP A C 1
ATOM 2212 O O . ASP A 1 280 ? 3.399 -5.534 -29.428 1.00 82.00 280 ASP A O 1
ATOM 2216 N N . GLY A 1 281 ? 5.100 -4.371 -28.534 1.00 75.88 281 GLY A N 1
ATOM 2217 C CA . GLY A 1 281 ? 4.541 -3.032 -28.749 1.00 75.88 281 GLY A CA 1
ATOM 2218 C C . GLY A 1 281 ? 3.296 -2.685 -27.922 1.00 75.88 281 GLY A C 1
ATOM 2219 O O . GLY A 1 281 ? 2.847 -1.544 -27.968 1.00 75.88 281 GLY A O 1
ATOM 2220 N N . SER A 1 282 ? 2.733 -3.622 -27.153 1.00 80.31 282 SER A N 1
ATOM 2221 C CA . SER A 1 282 ? 1.503 -3.384 -26.389 1.00 80.31 282 SER A CA 1
ATOM 2222 C C . SER A 1 282 ? 1.760 -2.707 -25.047 1.00 80.31 282 SER A C 1
ATOM 2224 O O . SER A 1 282 ? 0.857 -2.083 -24.484 1.00 80.31 282 SER A O 1
ATOM 2226 N N . GLY A 1 283 ? 2.976 -2.863 -24.507 1.00 79.69 283 GLY A N 1
ATOM 2227 C CA . GLY A 1 283 ? 3.257 -2.548 -23.117 1.00 79.69 283 GLY A CA 1
ATOM 2228 C C . GLY A 1 283 ? 2.212 -3.227 -22.235 1.00 79.69 283 GLY A C 1
ATOM 2229 O O . GLY A 1 283 ? 1.424 -2.559 -21.565 1.00 79.69 283 GLY A O 1
ATOM 2230 N N . TYR A 1 284 ? 2.146 -4.549 -22.244 1.00 83.56 284 TYR A N 1
ATOM 2231 C CA . TYR A 1 284 ? 1.298 -5.361 -21.382 1.00 83.56 284 TYR A CA 1
ATOM 2232 C C . TYR A 1 284 ? 2.041 -5.706 -20.087 1.00 83.56 284 TYR A C 1
ATOM 2234 O O . TYR A 1 284 ? 3.246 -5.920 -20.088 1.00 83.56 284 TYR A O 1
ATOM 2242 N N . LEU A 1 285 ? 1.351 -5.704 -18.945 1.00 83.75 285 LEU A N 1
ATOM 2243 C CA . LEU A 1 285 ? 1.927 -6.182 -17.684 1.00 83.75 285 LEU A CA 1
ATOM 2244 C C . LEU A 1 285 ? 0.953 -7.160 -17.053 1.00 83.75 285 LEU A C 1
ATOM 2246 O O . LEU A 1 285 ? -0.191 -6.792 -16.789 1.00 83.75 285 LEU A O 1
ATOM 2250 N N . SER A 1 286 ? 1.430 -8.368 -16.782 1.00 79.38 286 SER A N 1
ATOM 2251 C CA . SER A 1 286 ? 0.659 -9.397 -16.091 1.00 79.38 286 SER A CA 1
ATOM 2252 C C . SER A 1 286 ? 1.458 -10.042 -14.974 1.00 79.38 286 SER A C 1
ATOM 2254 O O . SER A 1 286 ? 2.653 -10.301 -15.114 1.00 79.38 286 SER A O 1
ATOM 2256 N N . GLY A 1 287 ? 0.764 -10.318 -13.873 1.00 70.06 287 GLY A N 1
ATOM 2257 C CA . GLY A 1 287 ? 1.195 -11.335 -12.927 1.00 70.06 287 GLY A CA 1
ATOM 2258 C C . GLY A 1 287 ? 0.817 -12.705 -13.487 1.00 70.06 287 GLY A C 1
ATOM 2259 O O . GLY A 1 287 ? -0.337 -12.928 -13.851 1.00 70.06 287 GLY A O 1
ATOM 2260 N N . ALA A 1 288 ? 1.775 -13.611 -13.606 1.00 61.31 288 ALA A N 1
ATOM 2261 C CA . ALA A 1 288 ? 1.526 -14.999 -13.920 1.00 61.31 288 ALA A CA 1
ATOM 2262 C C . ALA A 1 288 ? 1.051 -15.728 -12.668 1.00 61.31 288 ALA A C 1
ATOM 2264 O O . ALA A 1 288 ? 1.720 -15.710 -11.638 1.00 61.31 288 ALA A O 1
ATOM 2265 N N . THR A 1 289 ? -0.043 -16.468 -12.796 1.00 48.34 289 THR A N 1
ATOM 2266 C CA . THR A 1 289 ? -0.290 -17.607 -11.922 1.00 48.34 289 THR A CA 1
ATOM 2267 C C . THR A 1 289 ? 0.568 -18.754 -12.456 1.00 48.34 289 THR A C 1
ATOM 2269 O O . THR A 1 289 ? 0.120 -19.525 -13.308 1.00 48.34 289 THR A O 1
ATOM 2272 N N . GLY A 1 290 ? 1.820 -18.867 -11.998 1.00 40.50 290 GLY A N 1
ATOM 2273 C CA . GLY A 1 290 ? 2.461 -20.189 -11.964 1.00 40.50 290 GLY A CA 1
ATOM 2274 C C . GLY A 1 290 ? 1.508 -21.162 -11.260 1.00 40.50 290 GLY A C 1
ATOM 2275 O O . GLY A 1 290 ? 0.618 -20.682 -10.551 1.00 40.50 290 GLY A O 1
ATOM 2276 N N . ALA A 1 291 ? 1.603 -22.481 -11.504 1.00 36.84 291 ALA A N 1
ATOM 2277 C CA . ALA A 1 291 ? 0.739 -23.459 -10.829 1.00 36.84 291 ALA A CA 1
ATOM 2278 C C . ALA A 1 291 ? 0.650 -23.046 -9.364 1.00 36.84 291 ALA A C 1
ATOM 2280 O O . ALA A 1 291 ? 1.686 -23.031 -8.704 1.00 36.84 291 ALA A O 1
ATOM 2281 N N . ARG A 1 292 ? -0.531 -22.551 -8.944 1.00 40.62 292 ARG A N 1
ATOM 2282 C CA . ARG A 1 292 ? -0.720 -22.001 -7.605 1.00 40.62 292 ARG A CA 1
ATOM 2283 C C . ARG A 1 292 ? -0.304 -23.148 -6.715 1.00 40.62 292 ARG A C 1
ATOM 2285 O O . ARG A 1 292 ? -1.038 -24.135 -6.648 1.00 40.62 292 ARG A O 1
ATOM 2292 N N . THR A 1 293 ? 0.893 -23.085 -6.133 1.00 35.53 293 THR A N 1
ATOM 2293 C CA . THR A 1 293 ? 1.259 -24.002 -5.068 1.00 35.53 293 THR A CA 1
ATOM 2294 C C . THR A 1 293 ? 0.078 -23.876 -4.125 1.00 35.53 293 THR A C 1
ATOM 2296 O O . THR A 1 293 ? -0.239 -22.731 -3.791 1.00 35.53 293 THR A O 1
ATOM 2299 N N . PRO A 1 294 ? -0.684 -24.952 -3.844 1.00 33.94 294 PRO A N 1
ATOM 2300 C CA . PRO A 1 294 ? -1.838 -24.849 -2.968 1.00 33.94 294 PRO A CA 1
ATOM 2301 C C . PRO A 1 294 ? -1.315 -24.155 -1.725 1.00 33.94 294 PRO A C 1
ATOM 2303 O O . PRO A 1 294 ? -0.406 -24.677 -1.077 1.00 33.94 294 PRO A O 1
ATOM 2306 N N . LEU A 1 295 ? -1.737 -22.903 -1.540 1.00 38.66 295 LEU A N 1
ATOM 2307 C CA . LEU A 1 295 ? -1.074 -22.027 -0.604 1.00 38.66 295 LEU A CA 1
ATOM 2308 C C . LEU A 1 295 ? -1.267 -22.681 0.754 1.00 38.66 295 LEU A C 1
ATOM 2310 O O . LEU A 1 295 ? -2.375 -22.767 1.274 1.00 38.66 295 LEU A O 1
ATOM 2314 N N . VAL A 1 296 ? -0.171 -23.190 1.310 1.00 37.19 296 VAL A N 1
ATOM 2315 C CA . VAL A 1 296 ? -0.122 -23.559 2.723 1.00 37.19 296 VAL A CA 1
ATOM 2316 C C . VAL A 1 296 ? -0.198 -22.270 3.572 1.00 37.19 296 VAL A C 1
ATOM 2318 O O . VAL A 1 296 ? -0.481 -22.335 4.766 1.00 37.19 296 VAL A O 1
ATOM 2321 N N . TRP A 1 297 ? -0.058 -21.090 2.940 1.00 46.00 297 TRP A N 1
ATOM 2322 C CA . TRP A 1 297 ? -0.563 -19.802 3.418 1.00 46.00 297 TRP A CA 1
ATOM 2323 C C . TRP A 1 297 ? -2.090 -19.745 3.288 1.00 46.00 297 TRP A C 1
ATOM 2325 O O . TRP A 1 297 ? -2.643 -19.329 2.274 1.00 46.00 297 TRP A O 1
ATOM 2335 N N . GLY A 1 298 ? -2.802 -20.130 4.340 1.00 52.00 298 GLY A N 1
ATOM 2336 C CA . GLY A 1 298 ? -4.121 -19.539 4.523 1.00 52.00 298 GLY A CA 1
ATOM 2337 C C . GLY A 1 298 ? -3.945 -18.050 4.861 1.00 52.00 298 GLY A C 1
ATOM 2338 O O . GLY A 1 298 ? -3.006 -17.739 5.601 1.00 52.00 298 GLY A O 1
ATOM 2339 N N . PRO A 1 299 ? -4.866 -17.152 4.462 1.00 59.22 299 PRO A N 1
ATOM 2340 C CA . PRO A 1 299 ? -4.900 -15.754 4.931 1.00 59.22 299 PRO A CA 1
ATOM 2341 C C . PRO A 1 299 ? -4.810 -15.639 6.466 1.00 59.22 299 PRO A C 1
ATOM 2343 O O . PRO A 1 299 ? -4.434 -14.612 7.019 1.00 59.22 299 PRO A O 1
ATOM 2346 N N . TRP A 1 300 ? -5.101 -16.729 7.178 1.00 68.81 300 TRP A N 1
ATOM 2347 C CA . TRP A 1 300 ? -4.942 -16.855 8.617 1.00 68.81 300 TRP A CA 1
ATOM 2348 C C . TRP A 1 300 ? -3.501 -16.775 9.141 1.00 68.81 300 TRP A C 1
ATOM 2350 O O . TRP A 1 300 ? -3.278 -16.166 10.184 1.00 68.81 300 TRP A O 1
ATOM 2360 N N . ALA A 1 301 ? -2.519 -17.368 8.456 1.00 65.00 301 ALA A N 1
ATOM 2361 C CA . ALA A 1 301 ? -1.122 -17.283 8.895 1.00 65.00 301 ALA A CA 1
ATOM 2362 C C . ALA A 1 301 ? -0.624 -15.828 8.840 1.00 65.00 301 ALA A C 1
ATOM 2364 O O . ALA A 1 301 ? 0.040 -15.354 9.758 1.00 65.00 301 ALA A O 1
ATOM 2365 N N . GLU A 1 302 ? -1.050 -15.099 7.810 1.00 70.56 302 GLU A N 1
ATOM 2366 C CA . GLU A 1 302 ? -0.750 -13.684 7.604 1.00 70.56 302 GLU A CA 1
ATOM 2367 C C . GLU A 1 302 ? -1.363 -12.805 8.699 1.00 70.56 302 GLU A C 1
ATOM 2369 O O . GLU A 1 302 ? -0.687 -11.959 9.288 1.00 70.56 302 GLU A O 1
ATOM 2374 N N . ILE A 1 303 ? -2.638 -13.051 9.015 1.00 75.44 303 ILE A N 1
ATOM 2375 C CA . ILE A 1 303 ? -3.351 -12.397 10.116 1.00 75.44 303 ILE A CA 1
ATOM 2376 C C . ILE A 1 303 ? -2.653 -12.689 11.449 1.00 75.44 303 ILE A C 1
ATOM 2378 O O . ILE A 1 303 ? -2.474 -11.776 12.255 1.00 75.44 303 ILE A O 1
ATOM 2382 N N . ARG A 1 304 ? -2.220 -13.935 11.676 1.00 78.12 304 ARG A N 1
ATOM 2383 C CA . ARG A 1 304 ? -1.512 -14.353 12.891 1.00 78.12 304 ARG A CA 1
ATOM 2384 C C . ARG A 1 304 ? -0.206 -13.609 13.090 1.00 78.12 304 ARG A C 1
ATOM 2386 O O . ARG A 1 304 ? 0.022 -13.062 14.167 1.00 78.12 304 ARG A O 1
ATOM 2393 N N . ASP A 1 305 ? 0.649 -13.585 12.080 1.00 75.50 305 ASP A N 1
ATOM 2394 C CA . ASP A 1 305 ? 1.973 -12.982 12.217 1.00 75.50 305 ASP A CA 1
ATOM 2395 C C . ASP A 1 305 ? 1.868 -11.460 12.362 1.00 75.50 305 ASP A C 1
ATOM 2397 O O . ASP A 1 305 ? 2.568 -10.860 13.183 1.00 75.50 305 ASP A O 1
ATOM 2401 N N . ALA A 1 306 ? 0.906 -10.844 11.668 1.00 77.75 306 ALA A N 1
ATOM 2402 C CA . ALA A 1 306 ? 0.570 -9.442 11.865 1.00 77.75 306 ALA A CA 1
ATOM 2403 C C . ALA A 1 306 ? 0.056 -9.170 13.292 1.00 77.75 306 ALA A C 1
ATOM 2405 O O . ALA A 1 306 ? 0.541 -8.254 13.958 1.00 77.75 306 ALA A O 1
ATOM 2406 N N . ALA A 1 307 ? -0.856 -10.001 13.808 1.00 81.31 307 ALA A N 1
ATOM 2407 C CA . ALA A 1 307 ? -1.360 -9.904 15.177 1.00 81.31 307 ALA A CA 1
ATOM 2408 C C . ALA A 1 307 ? -0.227 -9.995 16.213 1.00 81.31 307 ALA A C 1
ATOM 2410 O O . ALA A 1 307 ? -0.134 -9.158 17.112 1.00 81.31 307 ALA A O 1
ATOM 2411 N N . ARG A 1 308 ? 0.666 -10.983 16.069 1.00 81.81 308 ARG A N 1
ATOM 2412 C CA . ARG A 1 308 ? 1.804 -11.180 16.975 1.00 81.81 308 ARG A CA 1
ATOM 2413 C C . ARG A 1 308 ? 2.782 -10.016 16.924 1.00 81.81 308 ARG A C 1
ATOM 2415 O O . ARG A 1 308 ? 3.153 -9.519 17.981 1.00 81.81 308 ARG A O 1
ATOM 2422 N N . SER A 1 309 ? 3.133 -9.512 15.740 1.00 80.38 309 SER A N 1
ATOM 2423 C CA . SER A 1 309 ? 4.009 -8.337 15.619 1.00 80.38 309 SER A CA 1
ATOM 2424 C C . SER A 1 309 ? 3.414 -7.112 16.336 1.00 80.38 309 SER A C 1
ATOM 2426 O O . SER A 1 309 ? 4.109 -6.433 17.096 1.00 80.38 309 SER A O 1
ATOM 2428 N N . LYS A 1 310 ? 2.099 -6.875 16.209 1.00 84.00 310 LYS A N 1
ATOM 2429 C CA . LYS A 1 310 ? 1.416 -5.740 16.863 1.00 84.00 310 LYS A CA 1
ATOM 2430 C C . LYS A 1 310 ? 1.339 -5.834 18.392 1.00 84.00 310 LYS A C 1
ATOM 2432 O O . LYS A 1 310 ? 1.279 -4.813 19.084 1.00 84.00 310 LYS A O 1
ATOM 2437 N N . VAL A 1 311 ? 1.342 -7.051 18.923 1.00 83.69 311 VAL A N 1
ATOM 2438 C CA . VAL A 1 311 ? 1.269 -7.324 20.364 1.00 83.69 311 VAL A CA 1
ATOM 2439 C C . VAL A 1 311 ? 2.658 -7.412 20.988 1.00 83.69 311 VAL A C 1
ATOM 2441 O O . VAL A 1 311 ? 2.955 -6.728 21.967 1.00 83.69 311 VAL A O 1
ATOM 2444 N N . GLU A 1 312 ? 3.499 -8.282 20.438 1.00 82.06 312 GLU A N 1
ATOM 2445 C CA . GLU A 1 312 ? 4.762 -8.712 21.036 1.00 82.06 312 GLU A CA 1
ATOM 2446 C C . GLU A 1 312 ? 5.892 -7.723 20.723 1.00 82.06 312 GLU A C 1
ATOM 2448 O O . GLU A 1 312 ? 6.668 -7.371 21.616 1.00 82.06 312 GLU A O 1
ATOM 2453 N N . GLU A 1 313 ? 5.961 -7.230 19.481 1.00 78.69 313 GLU A N 1
ATOM 2454 C CA . GLU A 1 313 ? 7.054 -6.370 19.012 1.00 78.69 313 GLU A CA 1
ATOM 2455 C C . GLU A 1 313 ? 6.722 -4.883 19.198 1.00 78.69 313 GLU A C 1
ATOM 2457 O O . GLU A 1 313 ? 7.468 -4.157 19.860 1.00 78.69 313 GLU A O 1
ATOM 2462 N N . SER A 1 314 ? 5.594 -4.417 18.647 1.00 76.50 314 SER A N 1
ATOM 2463 C CA . SER A 1 314 ? 5.249 -2.987 18.649 1.00 76.50 314 SER A CA 1
ATOM 2464 C C . SER A 1 314 ? 4.517 -2.528 19.912 1.00 76.50 314 SER A C 1
ATOM 2466 O O . SER A 1 314 ? 4.500 -1.330 20.208 1.00 76.50 314 SER A O 1
ATOM 2468 N N . LYS A 1 315 ? 3.932 -3.466 20.674 1.00 82.06 315 LYS A N 1
ATOM 2469 C CA . LYS A 1 315 ? 3.132 -3.211 21.888 1.00 82.06 315 LYS A CA 1
ATOM 2470 C C . LYS A 1 315 ? 1.988 -2.210 21.668 1.00 82.06 315 LYS A C 1
ATOM 2472 O O . LYS A 1 315 ? 1.556 -1.544 22.610 1.00 82.06 315 LYS A O 1
ATOM 2477 N N . GLN A 1 316 ? 1.502 -2.085 20.432 1.00 82.06 316 GLN A N 1
ATOM 2478 C CA . GLN A 1 316 ? 0.385 -1.200 20.086 1.00 82.06 316 GLN A CA 1
ATOM 2479 C C . GLN A 1 316 ? -0.945 -1.741 20.618 1.00 82.06 316 GLN A C 1
ATOM 2481 O O . GLN A 1 316 ? -1.831 -0.962 20.973 1.00 82.06 316 GLN A O 1
ATOM 2486 N N . LEU A 1 317 ? -1.042 -3.067 20.742 1.00 83.50 317 LEU A N 1
ATOM 2487 C CA . LEU A 1 317 ? -2.138 -3.779 21.387 1.00 83.50 317 LEU A CA 1
ATOM 2488 C C . LEU A 1 317 ? -1.636 -4.406 22.700 1.00 83.50 317 LEU A C 1
ATOM 2490 O O . LEU A 1 317 ? -1.131 -5.528 22.693 1.00 83.50 317 LEU A O 1
ATOM 2494 N N . PRO A 1 318 ? -1.682 -3.676 23.831 1.00 77.94 318 PRO A N 1
ATOM 2495 C CA . PRO A 1 318 ? -1.189 -4.195 25.098 1.00 77.94 318 PRO A CA 1
ATOM 2496 C C . PRO A 1 318 ? -2.130 -5.264 25.683 1.00 77.94 318 PRO A C 1
ATOM 2498 O O . PRO A 1 318 ? -3.353 -5.168 25.533 1.00 77.94 318 PRO A O 1
ATOM 2501 N N . PRO A 1 319 ? -1.583 -6.244 26.425 1.00 73.88 319 PRO A N 1
ATOM 2502 C CA . PRO A 1 319 ? -2.388 -7.248 27.110 1.00 73.88 319 PRO A CA 1
ATOM 2503 C C . PRO A 1 319 ? -3.264 -6.609 28.200 1.00 73.88 319 PRO A C 1
ATOM 2505 O O . PRO A 1 319 ? -2.866 -5.640 28.846 1.00 73.88 319 PRO A O 1
ATOM 2508 N N . GLY A 1 320 ? -4.449 -7.184 28.435 1.00 76.38 320 GLY A N 1
ATOM 2509 C CA . GLY A 1 320 ? -5.376 -6.759 29.495 1.00 76.38 320 GLY A CA 1
ATOM 2510 C C . GLY A 1 320 ? -6.625 -6.003 29.026 1.00 76.38 320 GLY A C 1
ATOM 2511 O O . GLY A 1 320 ? -7.469 -5.677 29.857 1.00 76.38 320 GLY A O 1
ATOM 2512 N N . GLN A 1 321 ? -6.781 -5.762 27.720 1.00 80.25 321 GLN A N 1
ATOM 2513 C CA . GLN A 1 321 ? -8.004 -5.205 27.130 1.00 80.25 321 GLN A CA 1
ATOM 2514 C C . GLN A 1 321 ? -8.390 -5.945 25.845 1.00 80.25 321 GLN A C 1
ATOM 2516 O O . GLN A 1 321 ? -7.530 -6.274 25.027 1.00 80.25 321 GLN A O 1
ATOM 2521 N N . THR A 1 322 ? -9.688 -6.178 25.650 1.00 86.88 322 THR A N 1
ATOM 2522 C CA . THR A 1 322 ? -10.220 -6.717 24.392 1.00 86.88 322 THR A CA 1
ATOM 2523 C C . THR A 1 322 ? -9.905 -5.760 23.249 1.00 86.88 322 THR A C 1
ATOM 2525 O O . THR A 1 322 ? -10.200 -4.576 23.360 1.00 86.88 322 THR A O 1
ATOM 2528 N N . SER A 1 323 ? -9.321 -6.272 22.169 1.00 90.12 323 SER A N 1
ATOM 2529 C CA . SER A 1 323 ? -8.850 -5.507 21.011 1.00 90.12 323 SER A CA 1
ATOM 2530 C C . SER A 1 323 ? -9.291 -6.153 19.694 1.00 90.12 323 SER A C 1
ATOM 2532 O O . SER A 1 323 ? -9.647 -7.335 19.662 1.00 90.12 323 SER A O 1
ATOM 2534 N N . ALA A 1 324 ? -9.244 -5.383 18.608 1.00 88.75 324 ALA A N 1
ATOM 2535 C CA . ALA A 1 324 ? -9.460 -5.862 17.249 1.00 88.75 324 ALA A CA 1
ATOM 2536 C C . ALA A 1 324 ? -8.251 -5.580 16.350 1.00 88.75 324 ALA A C 1
ATOM 2538 O O . ALA A 1 324 ? -7.594 -4.544 16.473 1.00 88.75 324 ALA A O 1
ATOM 2539 N N . LEU A 1 325 ? -7.999 -6.487 15.410 1.00 87.31 325 LEU A N 1
ATOM 2540 C CA . LEU A 1 325 ? -7.045 -6.289 14.325 1.00 87.31 325 LEU A CA 1
ATOM 2541 C C . LEU A 1 325 ? -7.799 -5.949 13.041 1.00 87.31 325 LEU A C 1
ATOM 2543 O O . LEU A 1 325 ? -8.760 -6.628 12.697 1.00 87.31 325 LEU A O 1
ATOM 2547 N N . LEU A 1 326 ? -7.363 -4.924 12.323 1.00 86.88 326 LEU A N 1
ATOM 2548 C CA . LEU A 1 326 ? -7.926 -4.496 11.049 1.00 86.88 326 LEU A CA 1
ATOM 2549 C C . LEU A 1 326 ? -6.935 -4.799 9.920 1.00 86.88 326 LEU A C 1
ATOM 2551 O O . LEU A 1 326 ? -5.818 -4.295 9.933 1.00 86.88 326 LEU A O 1
ATOM 2555 N N . VAL A 1 327 ? -7.354 -5.584 8.928 1.00 80.06 327 VAL A N 1
ATOM 2556 C CA . VAL A 1 327 ? -6.495 -6.053 7.830 1.00 80.06 327 VAL A CA 1
ATOM 2557 C C . VAL A 1 327 ? -7.097 -5.684 6.480 1.00 80.06 327 VAL A C 1
ATOM 2559 O O . VAL A 1 327 ? -8.266 -5.968 6.218 1.00 80.06 327 VAL A O 1
ATOM 2562 N N . GLY A 1 328 ? -6.310 -5.067 5.597 1.00 74.31 328 GLY A N 1
ATOM 2563 C CA . GLY A 1 328 ? -6.757 -4.721 4.250 1.00 74.31 328 GLY A CA 1
ATOM 2564 C C . GLY A 1 328 ? -6.829 -5.946 3.327 1.00 74.31 328 GLY A C 1
ATOM 2565 O O . GLY A 1 328 ? -5.810 -6.519 2.970 1.00 74.31 328 GLY A O 1
ATOM 2566 N N . THR A 1 329 ? -8.010 -6.354 2.857 1.00 62.47 329 THR A N 1
ATOM 2567 C CA . THR A 1 329 ? -8.166 -7.584 2.042 1.00 62.47 329 THR A CA 1
ATOM 2568 C C . THR A 1 329 ? -7.585 -7.488 0.638 1.00 62.47 329 THR A C 1
ATOM 2570 O O . THR A 1 329 ? -7.236 -8.501 0.044 1.00 62.47 329 THR A O 1
ATOM 2573 N N . ASN A 1 330 ? -7.431 -6.275 0.101 1.00 60.72 330 ASN A N 1
ATOM 2574 C CA . ASN A 1 330 ? -6.675 -6.020 -1.129 1.00 60.72 330 ASN A CA 1
ATOM 2575 C C . ASN A 1 330 ? -5.162 -6.264 -0.965 1.00 60.72 330 ASN A C 1
ATOM 2577 O O . ASN A 1 330 ? -4.407 -6.013 -1.900 1.00 60.72 330 ASN A O 1
ATOM 2581 N N . GLN A 1 331 ? -4.747 -6.689 0.227 1.00 57.84 331 GLN A N 1
ATOM 2582 C CA . GLN A 1 331 ? -3.387 -7.001 0.633 1.00 57.84 331 GLN A CA 1
ATOM 2583 C C . GLN A 1 331 ? -3.288 -8.439 1.170 1.00 57.84 331 GLN A C 1
ATOM 2585 O O . GLN A 1 331 ? -2.348 -8.762 1.880 1.00 57.84 331 GLN A O 1
ATOM 2590 N N . LEU A 1 332 ? -4.281 -9.281 0.900 1.00 57.66 332 LEU A N 1
ATOM 2591 C CA . LEU A 1 332 ? -4.190 -10.721 1.113 1.00 57.66 332 LEU A CA 1
ATOM 2592 C C . LEU A 1 332 ? -4.021 -11.356 -0.266 1.00 57.66 332 LEU A C 1
ATOM 2594 O O . LEU A 1 332 ? -4.671 -10.892 -1.213 1.00 57.66 332 LEU A O 1
ATOM 2598 N N . ASP A 1 333 ? -3.197 -12.400 -0.397 1.00 52.28 333 ASP A N 1
ATOM 2599 C CA . ASP A 1 333 ? -3.084 -13.189 -1.639 1.00 52.28 333 ASP A CA 1
ATOM 2600 C C . ASP A 1 333 ? -4.321 -14.087 -1.830 1.00 52.28 333 ASP A C 1
ATOM 2602 O O . ASP A 1 333 ? -4.287 -15.313 -1.919 1.00 52.28 333 ASP A O 1
ATOM 2606 N N . ASN A 1 334 ? -5.481 -13.440 -1.861 1.00 50.38 334 ASN A N 1
ATOM 2607 C CA . ASN A 1 334 ? -6.756 -14.049 -2.153 1.00 50.38 334 ASN A CA 1
ATOM 2608 C C . ASN A 1 334 ? -6.958 -13.889 -3.646 1.00 50.38 334 ASN A C 1
ATOM 2610 O O . ASN A 1 334 ? -7.472 -12.868 -4.111 1.00 50.38 334 ASN A O 1
ATOM 2614 N N . GLY A 1 335 ? -6.502 -14.888 -4.398 1.00 43.88 335 GLY A N 1
ATOM 2615 C CA . GLY A 1 335 ? -6.752 -15.003 -5.823 1.00 43.88 335 GLY A CA 1
ATOM 2616 C C . GLY A 1 335 ? -8.249 -14.916 -6.118 1.00 43.88 335 GLY A C 1
ATOM 2617 O O . GLY A 1 335 ? -8.915 -15.941 -6.186 1.00 43.88 335 GLY A O 1
ATOM 2618 N N . ASP A 1 336 ? -8.705 -13.684 -6.342 1.00 41.53 336 ASP A N 1
ATOM 2619 C CA . ASP A 1 336 ? -10.065 -13.230 -6.623 1.00 41.53 336 ASP A CA 1
ATOM 2620 C C . ASP A 1 336 ? -11.004 -13.128 -5.391 1.00 41.53 336 ASP A C 1
ATOM 2622 O O . ASP A 1 336 ? -11.712 -14.055 -5.007 1.00 41.53 336 ASP A O 1
ATOM 2626 N N . LEU A 1 337 ? -11.039 -11.940 -4.767 1.00 42.38 337 LEU A N 1
ATOM 2627 C CA . LEU A 1 337 ? -11.851 -11.612 -3.577 1.00 42.38 337 LEU A CA 1
ATOM 2628 C C . LEU A 1 337 ? -13.365 -11.827 -3.752 1.00 42.38 337 LEU A C 1
ATOM 2630 O O . LEU A 1 337 ? -14.059 -11.982 -2.750 1.00 42.38 337 LEU A O 1
ATOM 2634 N N . GLY A 1 338 ? -13.875 -11.819 -4.990 1.00 39.94 338 GLY A N 1
ATOM 2635 C CA . GLY A 1 338 ? -15.278 -12.151 -5.267 1.00 39.94 338 GLY A CA 1
ATOM 2636 C C . GLY A 1 338 ? -15.600 -13.602 -4.915 1.00 39.94 338 GLY A C 1
ATOM 2637 O O . GLY A 1 338 ? -16.659 -13.876 -4.378 1.00 39.94 338 GLY A O 1
ATOM 2638 N N . TYR A 1 339 ? -14.637 -14.506 -5.102 1.00 46.66 339 TYR A N 1
ATOM 2639 C CA . TYR A 1 339 ? -14.801 -15.897 -4.713 1.00 46.66 339 TYR A CA 1
ATOM 2640 C C . TYR A 1 339 ? -14.613 -16.109 -3.222 1.00 46.66 339 TYR A C 1
ATOM 2642 O O . TYR A 1 339 ? -15.171 -17.062 -2.725 1.00 46.66 339 TYR A O 1
ATOM 2650 N N . TRP A 1 340 ? -13.862 -15.283 -2.487 1.00 47.06 340 TRP A N 1
ATOM 2651 C CA . TRP A 1 340 ? -13.574 -15.581 -1.078 1.00 47.06 340 TRP A CA 1
ATOM 2652 C C . TRP A 1 340 ? -14.750 -15.301 -0.139 1.00 47.06 340 TRP A C 1
ATOM 2654 O O . TRP A 1 340 ? -15.019 -16.125 0.725 1.00 47.06 340 TRP A O 1
ATOM 2664 N N . ALA A 1 341 ? -15.470 -14.187 -0.312 1.00 43.72 341 ALA A N 1
ATOM 2665 C CA . ALA A 1 341 ? -16.691 -13.936 0.461 1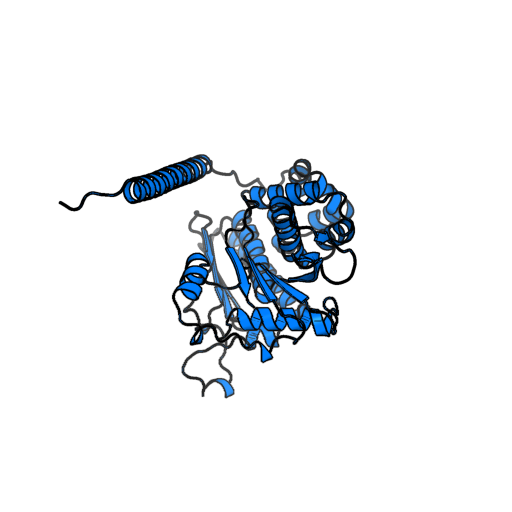.00 43.72 341 ALA A CA 1
ATOM 2666 C C . ALA A 1 341 ? -17.755 -15.001 0.140 1.00 43.72 341 ALA A C 1
ATOM 2668 O O . ALA A 1 341 ? -18.244 -15.660 1.051 1.00 43.72 341 ALA A O 1
ATOM 2669 N N . ASP A 1 342 ? -17.979 -15.273 -1.150 1.00 46.00 342 ASP A N 1
ATOM 2670 C CA . ASP A 1 342 ? -18.876 -16.336 -1.614 1.00 46.00 342 ASP A CA 1
ATOM 2671 C C . ASP A 1 342 ? -18.405 -17.735 -1.162 1.00 46.00 342 ASP A C 1
ATOM 2673 O O . ASP A 1 342 ? -19.220 -18.615 -0.907 1.00 46.00 342 ASP A O 1
ATOM 2677 N N . TRP A 1 343 ? -17.095 -17.976 -1.037 1.00 46.50 343 TRP A N 1
ATOM 2678 C CA . TRP A 1 343 ? -16.498 -19.240 -0.578 1.00 46.50 343 TRP A CA 1
ATOM 2679 C C . TRP A 1 343 ? -16.609 -19.408 0.937 1.00 46.50 343 TRP A C 1
ATOM 2681 O O . TRP A 1 343 ? -17.001 -20.474 1.386 1.00 46.50 343 TRP A O 1
ATOM 2691 N N . VAL A 1 344 ? -16.349 -18.369 1.733 1.00 45.00 344 VAL A N 1
ATOM 2692 C CA . VAL A 1 344 ? -16.596 -18.394 3.185 1.00 45.00 344 VAL A CA 1
ATOM 2693 C C . VAL A 1 344 ? -18.089 -18.573 3.472 1.00 45.00 344 VAL A C 1
ATOM 2695 O O . VAL A 1 344 ? -18.443 -19.318 4.377 1.00 45.00 344 VAL A O 1
ATOM 2698 N N . GLU A 1 345 ? -18.969 -17.954 2.682 1.00 45.88 345 GLU A N 1
ATOM 2699 C CA . GLU A 1 345 ? -20.422 -18.130 2.805 1.00 45.88 345 GLU A CA 1
ATOM 2700 C C . GLU A 1 345 ? -20.914 -19.511 2.327 1.00 45.88 345 GLU A C 1
ATOM 2702 O O . GLU A 1 345 ? -21.920 -20.012 2.832 1.00 45.88 345 GLU A O 1
ATOM 2707 N N . SER A 1 346 ? -20.234 -20.140 1.359 1.00 41.53 346 SER A N 1
ATOM 2708 C CA . SER A 1 346 ? -20.661 -21.414 0.748 1.00 41.53 346 SER A CA 1
ATOM 2709 C C . SER A 1 346 ? -19.978 -22.663 1.302 1.00 41.53 346 SER A C 1
ATOM 2711 O O . SER A 1 346 ? -20.379 -23.779 0.954 1.00 41.53 346 SER A O 1
ATOM 2713 N N . VAL A 1 347 ? -18.968 -22.517 2.157 1.00 38.09 347 VAL A N 1
ATOM 2714 C CA . VAL A 1 347 ? -18.202 -23.634 2.707 1.00 38.09 347 VAL A CA 1
ATOM 2715 C C . VAL A 1 347 ? -18.454 -23.757 4.210 1.00 38.09 347 VAL A C 1
ATOM 2717 O O . VAL A 1 347 ? -18.326 -22.796 4.953 1.00 38.09 347 VAL A O 1
ATOM 2720 N N . GLU A 1 348 ? -18.800 -24.965 4.671 1.00 35.47 348 GLU A N 1
ATOM 2721 C CA . GLU A 1 348 ? -18.975 -25.256 6.103 1.00 35.47 348 GLU A CA 1
ATOM 2722 C C . GLU A 1 348 ? -17.730 -24.845 6.918 1.00 35.47 348 GLU A C 1
ATOM 2724 O O . GLU A 1 348 ? -16.610 -25.184 6.520 1.00 35.47 348 GLU A O 1
ATOM 2729 N N . ASP A 1 349 ? -17.938 -24.219 8.090 1.00 37.75 349 ASP A N 1
ATOM 2730 C CA . ASP A 1 349 ? -16.926 -23.677 9.031 1.00 37.75 349 ASP A CA 1
ATOM 2731 C C . ASP A 1 349 ? -15.664 -24.544 9.214 1.00 37.75 349 ASP A C 1
ATOM 2733 O O . ASP A 1 349 ? -14.569 -24.048 9.465 1.00 37.75 349 ASP A O 1
ATOM 2737 N N . LYS A 1 350 ? -15.784 -25.864 9.046 1.00 34.94 350 LYS A N 1
ATOM 2738 C CA . LYS A 1 350 ? -14.689 -26.837 9.164 1.00 34.94 350 LYS A CA 1
ATOM 2739 C C . LYS A 1 350 ? -13.548 -26.675 8.142 1.00 34.94 350 LYS A C 1
ATOM 2741 O O . LYS A 1 350 ? -12.488 -27.261 8.352 1.00 34.94 350 LYS A O 1
ATOM 2746 N N . TRP A 1 351 ? -13.740 -25.929 7.052 1.00 36.53 351 TRP A N 1
ATOM 2747 C CA . TRP A 1 351 ? -12.712 -25.713 6.016 1.00 36.53 351 TRP A CA 1
ATOM 2748 C C . TRP A 1 351 ? -12.062 -24.328 6.051 1.00 36.53 351 TRP A C 1
ATOM 2750 O O . TRP A 1 351 ? -11.093 -24.103 5.324 1.00 36.53 351 TRP A O 1
ATOM 2760 N N . VAL A 1 352 ? -12.521 -23.438 6.936 1.00 48.84 352 VAL A N 1
ATOM 2761 C CA . VAL A 1 352 ? -11.747 -22.271 7.366 1.00 48.84 352 VAL A CA 1
ATOM 2762 C C . VAL A 1 352 ? -11.199 -22.608 8.752 1.00 48.84 352 VAL A C 1
ATOM 2764 O O . VAL A 1 352 ? -11.819 -22.257 9.752 1.00 48.84 352 VAL A O 1
ATOM 2767 N N . PRO A 1 353 ? -10.074 -23.342 8.878 1.00 50.75 353 PRO A N 1
ATOM 2768 C CA . PRO A 1 353 ? -9.494 -23.617 10.183 1.00 50.75 353 PRO A CA 1
ATOM 2769 C C . PRO A 1 353 ? -8.885 -22.321 10.729 1.00 50.75 353 PRO A C 1
ATOM 2771 O O . PRO A 1 353 ? -7.678 -22.090 10.640 1.00 50.75 353 PRO A O 1
ATOM 2774 N N . ILE A 1 354 ? -9.734 -21.459 11.283 1.00 55.72 354 ILE A N 1
ATOM 2775 C CA . ILE A 1 354 ? -9.318 -20.314 12.074 1.00 55.72 354 ILE A CA 1
ATOM 2776 C C . ILE A 1 354 ? -8.718 -20.884 13.357 1.00 55.72 354 ILE A C 1
ATOM 2778 O O . ILE A 1 354 ? -9.418 -21.315 14.274 1.00 55.72 354 ILE A O 1
ATOM 2782 N N . LYS A 1 355 ? -7.389 -20.933 13.415 1.00 66.69 355 LYS A N 1
ATOM 2783 C CA . LYS A 1 355 ? -6.655 -21.335 14.616 1.00 66.69 355 LYS A CA 1
ATOM 2784 C C . LYS A 1 355 ? -6.575 -20.144 15.563 1.00 66.69 355 LYS A C 1
ATOM 2786 O O . LYS A 1 355 ? -5.512 -19.555 15.721 1.00 66.69 355 LYS A O 1
ATOM 2791 N N . TRP A 1 356 ? -7.699 -19.773 16.175 1.00 71.88 356 TRP A N 1
ATOM 2792 C CA . TRP A 1 356 ? -7.769 -18.679 17.158 1.00 71.88 356 TRP A CA 1
ATOM 2793 C C . TRP A 1 356 ? -6.766 -18.835 18.306 1.00 71.88 356 TRP A C 1
ATOM 2795 O O . TRP A 1 356 ? -6.295 -17.836 18.834 1.00 71.88 356 TRP A O 1
ATOM 2805 N N . ALA A 1 357 ? -6.381 -20.073 18.636 1.00 73.94 357 ALA A N 1
ATOM 2806 C CA . ALA A 1 357 ? -5.328 -20.371 19.606 1.00 73.94 357 ALA A CA 1
ATOM 2807 C C . ALA A 1 357 ? -3.947 -19.790 19.234 1.00 73.94 357 ALA A C 1
ATOM 2809 O O . ALA A 1 357 ? -3.112 -19.613 20.115 1.00 73.94 357 ALA A O 1
ATOM 2810 N N . ASP A 1 358 ? -3.710 -19.487 17.954 1.00 74.06 358 ASP A N 1
ATOM 2811 C CA . ASP A 1 358 ? -2.447 -18.923 17.472 1.00 74.06 358 ASP A CA 1
ATOM 2812 C C . ASP A 1 358 ? -2.434 -17.378 17.520 1.00 74.06 358 ASP A C 1
ATOM 2814 O O . ASP A 1 358 ? -1.380 -16.760 17.355 1.00 74.06 358 ASP A O 1
ATOM 2818 N N . ILE A 1 359 ? -3.593 -16.742 17.733 1.00 80.06 359 ILE A N 1
ATOM 2819 C CA . ILE A 1 359 ? -3.734 -15.288 17.883 1.00 80.06 359 ILE A CA 1
ATOM 2820 C C . ILE A 1 359 ? -3.615 -14.929 19.367 1.00 80.06 359 ILE A C 1
ATOM 2822 O O . ILE A 1 359 ? -4.206 -15.612 20.205 1.00 80.06 359 ILE A O 1
ATOM 2826 N N . PRO A 1 360 ? -2.908 -13.840 19.728 1.00 86.56 360 PRO A N 1
ATOM 2827 C CA . PRO A 1 360 ? -2.883 -13.364 21.105 1.00 86.56 360 PRO A CA 1
ATOM 2828 C C . PRO A 1 360 ? -4.295 -13.215 21.691 1.00 86.56 360 PRO A C 1
ATOM 2830 O O . PRO A 1 360 ? -5.125 -12.498 21.139 1.00 86.56 360 PRO A O 1
ATOM 2833 N N . GLU A 1 361 ? -4.556 -13.842 22.843 1.00 85.56 361 GLU A N 1
ATOM 2834 C CA . GLU A 1 361 ? -5.915 -14.057 23.379 1.00 85.56 361 GLU A CA 1
ATOM 2835 C C . GLU A 1 361 ? -6.770 -12.791 23.569 1.00 85.56 361 GLU A C 1
ATOM 2837 O O . GLU A 1 361 ? -7.996 -12.880 23.668 1.00 85.56 361 GLU A O 1
ATOM 2842 N N . HIS A 1 362 ? -6.147 -11.618 23.669 1.00 85.69 362 HIS A N 1
ATOM 2843 C CA . HIS A 1 362 ? -6.829 -10.337 23.856 1.00 85.69 362 HIS A CA 1
ATOM 2844 C C . HIS A 1 362 ? -7.263 -9.682 22.533 1.00 85.69 362 HIS A C 1
ATOM 2846 O O . HIS A 1 362 ? -8.052 -8.740 22.566 1.00 85.69 362 HIS A O 1
ATOM 2852 N N . ILE A 1 363 ? -6.818 -10.188 21.379 1.00 87.69 363 ILE A N 1
ATOM 2853 C CA . ILE A 1 363 ? -7.386 -9.854 20.071 1.00 87.69 363 ILE A CA 1
ATOM 2854 C C . ILE A 1 363 ? -8.587 -10.777 19.859 1.00 87.69 363 ILE A C 1
ATOM 2856 O O . ILE A 1 363 ? -8.432 -11.952 19.541 1.00 87.69 363 ILE A O 1
ATOM 2860 N N . LYS A 1 364 ? -9.791 -10.249 20.088 1.00 83.19 364 LYS A N 1
ATOM 2861 C CA . LYS A 1 364 ? -11.050 -11.009 19.968 1.00 83.19 364 LYS A CA 1
ATOM 2862 C C . LYS A 1 364 ? -11.706 -10.886 18.604 1.00 83.19 364 LYS A C 1
ATOM 2864 O O . LYS A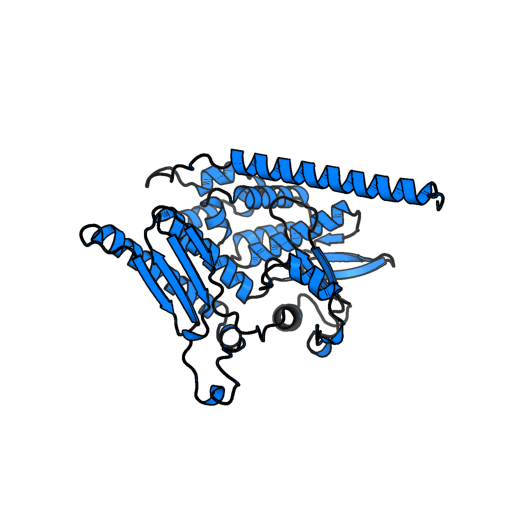 1 364 ? -12.661 -11.593 18.334 1.00 83.19 364 LYS A O 1
ATOM 2869 N N . TYR A 1 365 ? -11.224 -9.964 17.782 1.00 82.25 365 TYR A N 1
ATOM 2870 C CA . TYR A 1 365 ? -11.848 -9.646 16.513 1.00 82.25 365 TYR A CA 1
ATOM 2871 C C . TYR A 1 365 ? -10.787 -9.449 15.443 1.00 82.25 365 TYR A C 1
ATOM 2873 O O . TYR A 1 365 ? -9.800 -8.741 15.664 1.00 82.25 365 TYR A O 1
ATOM 2881 N N . VAL A 1 366 ? -11.026 -10.017 14.265 1.00 80.00 366 VAL A N 1
ATOM 2882 C CA . VAL A 1 366 ? -10.272 -9.697 13.051 1.00 80.00 366 VAL A CA 1
ATOM 2883 C C . VAL A 1 366 ? -11.241 -9.103 12.039 1.00 80.00 366 VAL A C 1
ATOM 2885 O O . VAL A 1 366 ? -12.195 -9.750 11.615 1.00 80.00 366 VAL A O 1
ATOM 2888 N N . ILE A 1 367 ? -11.002 -7.849 11.673 1.00 79.88 367 ILE A N 1
ATOM 2889 C CA . ILE A 1 367 ? -11.792 -7.082 10.717 1.00 79.88 367 ILE A CA 1
ATOM 2890 C C . ILE A 1 367 ? -11.055 -7.108 9.386 1.00 79.88 367 ILE A C 1
ATOM 2892 O O . ILE A 1 367 ? -10.018 -6.469 9.218 1.00 79.88 367 ILE A O 1
ATOM 2896 N N . LEU A 1 368 ? -11.604 -7.829 8.422 1.00 75.44 368 LEU A N 1
ATOM 2897 C CA . LEU A 1 368 ? -11.101 -7.865 7.058 1.00 75.44 368 LEU A CA 1
ATOM 2898 C C . LEU A 1 368 ? -11.778 -6.766 6.245 1.00 75.44 368 LEU A C 1
ATOM 2900 O O . LEU A 1 368 ? -12.998 -6.763 6.118 1.00 75.44 368 LEU A O 1
ATOM 2904 N N . TYR A 1 369 ? -11.003 -5.838 5.686 1.00 75.50 369 TYR A N 1
ATOM 2905 C CA . TYR A 1 369 ? -11.514 -4.613 5.077 1.00 75.50 369 TYR A CA 1
ATOM 2906 C C . TYR A 1 369 ? -10.986 -4.382 3.659 1.00 75.50 369 TYR A C 1
ATOM 2908 O O . TYR A 1 369 ? -9.785 -4.286 3.446 1.00 75.50 369 TYR A O 1
ATOM 2916 N N . LYS A 1 370 ? -11.853 -4.262 2.649 1.00 73.94 370 LYS A N 1
ATOM 2917 C CA . LYS A 1 370 ? -11.420 -3.990 1.265 1.00 73.94 370 LYS A CA 1
ATOM 2918 C C . LYS A 1 370 ? -11.371 -2.494 0.955 1.00 73.94 370 LYS A C 1
ATOM 2920 O O . LYS A 1 370 ? -12.418 -1.850 0.888 1.00 73.94 370 LYS A O 1
ATOM 2925 N N . VAL A 1 371 ? -10.184 -1.966 0.643 1.00 70.12 371 VAL A N 1
ATOM 2926 C CA . VAL A 1 371 ? -10.040 -0.593 0.128 1.00 70.12 371 VAL A CA 1
ATOM 2927 C C . VAL A 1 371 ? -10.424 -0.540 -1.349 1.00 70.12 371 VAL A C 1
ATOM 2929 O O . VAL A 1 371 ? -9.880 -1.273 -2.178 1.00 70.12 371 VAL A O 1
ATOM 2932 N N . SER A 1 372 ? -11.337 0.368 -1.695 1.00 70.06 372 SER A N 1
ATOM 2933 C CA . SER A 1 372 ? -11.691 0.664 -3.082 1.00 70.06 372 SER A CA 1
ATOM 2934 C C . SER A 1 372 ? -11.169 2.041 -3.469 1.00 70.06 372 SER A C 1
ATOM 2936 O O . SER A 1 372 ? -11.626 3.058 -2.964 1.00 70.06 372 SER A O 1
ATOM 2938 N N . TRP A 1 373 ? -10.249 2.090 -4.431 1.00 69.19 373 TRP A N 1
ATOM 2939 C CA . TRP A 1 373 ? -9.551 3.319 -4.831 1.00 69.19 373 TRP A CA 1
ATOM 2940 C C . TRP A 1 373 ? -10.444 4.411 -5.454 1.00 69.19 373 TRP A C 1
ATOM 2942 O O . TRP A 1 373 ? -9.945 5.480 -5.779 1.00 69.19 373 TRP A O 1
ATOM 2952 N N . GLY A 1 374 ? -11.749 4.169 -5.632 1.00 60.69 374 GLY A N 1
ATOM 2953 C CA . GLY A 1 374 ? -12.710 5.144 -6.166 1.00 60.69 374 GLY A CA 1
ATOM 2954 C C . GLY A 1 374 ? -13.985 5.326 -5.337 1.00 60.69 374 GLY A C 1
ATOM 2955 O O . GLY A 1 374 ? -14.786 6.206 -5.648 1.00 60.69 374 GLY A O 1
ATOM 2956 N N . LEU A 1 375 ? -14.186 4.533 -4.285 1.00 59.47 375 LEU A N 1
ATOM 2957 C CA . LEU A 1 375 ? -15.376 4.581 -3.430 1.00 59.47 375 LEU A CA 1
ATOM 2958 C C . LEU A 1 375 ? -14.952 4.854 -1.983 1.00 59.47 375 LEU A C 1
ATOM 2960 O O . LEU A 1 375 ? -13.773 4.799 -1.667 1.00 59.47 375 LEU A O 1
ATOM 2964 N N . LEU A 1 376 ? -15.897 5.246 -1.131 1.00 54.41 376 LEU A N 1
ATOM 2965 C CA . LEU A 1 376 ? -15.700 5.276 0.328 1.00 54.41 376 LEU A CA 1
ATOM 2966 C C . LEU A 1 376 ? -16.397 4.094 1.010 1.00 54.41 376 LEU A C 1
ATOM 2968 O O . LEU A 1 376 ? -16.068 3.745 2.139 1.00 54.41 376 LEU A O 1
ATOM 2972 N N . GLU A 1 377 ? -17.345 3.468 0.315 1.00 53.66 377 GLU A N 1
ATOM 2973 C CA . GLU A 1 377 ? -18.037 2.281 0.793 1.00 53.66 377 GLU A CA 1
ATOM 2974 C C . GLU A 1 377 ? -17.122 1.054 0.653 1.00 53.66 377 GLU A C 1
ATOM 2976 O O . GLU A 1 377 ? -16.545 0.841 -0.425 1.00 53.66 377 GLU A O 1
ATOM 2981 N N . PRO A 1 378 ? -16.970 0.239 1.712 1.00 50.31 378 PRO A N 1
ATOM 2982 C CA . PRO A 1 378 ? -16.265 -1.024 1.615 1.00 50.31 378 PRO A CA 1
ATOM 2983 C C . PRO A 1 378 ? -17.039 -1.945 0.679 1.00 50.31 378 PRO A C 1
ATOM 2985 O O . PRO A 1 378 ? -18.248 -2.116 0.801 1.00 50.31 378 PRO A O 1
ATOM 2988 N N . GLN A 1 379 ? -16.324 -2.578 -0.245 1.00 49.31 379 GLN A N 1
ATOM 2989 C CA . GLN A 1 379 ? -16.897 -3.667 -1.040 1.00 49.31 379 GLN A CA 1
ATOM 2990 C C . GLN A 1 379 ? -16.953 -4.985 -0.255 1.00 49.31 379 GLN A C 1
ATOM 2992 O O . GLN A 1 379 ? -17.633 -5.909 -0.680 1.00 49.31 379 GLN A O 1
ATOM 2997 N N . CYS A 1 380 ? -16.215 -5.081 0.854 1.00 52.50 380 CYS A N 1
ATOM 2998 C CA . CYS A 1 380 ? -16.251 -6.195 1.794 1.00 52.50 380 CYS A CA 1
ATOM 2999 C C . CYS A 1 380 ? -15.682 -5.716 3.141 1.00 52.50 380 CYS A C 1
ATOM 3001 O O . CYS A 1 380 ? -14.578 -5.160 3.175 1.00 52.50 380 CYS A O 1
ATOM 3003 N N . ALA A 1 381 ? -16.451 -5.885 4.216 1.00 54.31 381 ALA A N 1
ATOM 3004 C CA . ALA A 1 381 ? -16.017 -5.719 5.598 1.00 54.31 381 ALA A CA 1
ATOM 3005 C C . ALA A 1 381 ? -16.530 -6.936 6.381 1.00 54.31 381 ALA A C 1
ATOM 3007 O O . ALA A 1 381 ? -17.729 -7.036 6.628 1.00 54.31 381 ALA A O 1
ATOM 3008 N N . LEU A 1 382 ? -15.648 -7.883 6.702 1.00 57.72 382 LEU A N 1
ATOM 3009 C CA . LEU A 1 382 ? -15.999 -9.100 7.438 1.00 57.72 382 LEU A CA 1
ATOM 3010 C C . LEU A 1 382 ? -15.416 -9.017 8.844 1.00 57.72 382 LEU A C 1
ATOM 3012 O O . LEU A 1 382 ? -14.224 -8.765 9.011 1.00 57.7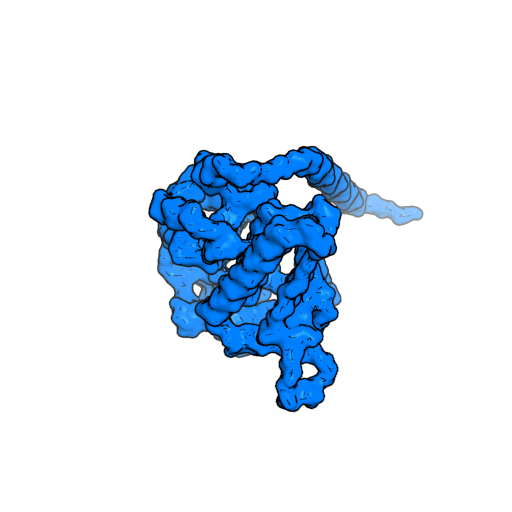2 382 LEU A O 1
ATOM 3016 N N . LEU A 1 383 ? -16.271 -9.213 9.843 1.00 57.50 383 LEU A N 1
ATOM 3017 C CA . LEU A 1 383 ? -15.877 -9.345 11.238 1.00 57.50 383 LEU A CA 1
ATOM 3018 C C . LEU A 1 383 ? -15.798 -10.836 11.565 1.00 57.50 383 LEU A C 1
ATOM 3020 O O . LEU A 1 383 ? -16.825 -11.507 11.613 1.00 57.50 383 LEU A O 1
ATOM 3024 N N . LEU A 1 384 ? -14.587 -11.338 11.780 1.00 56.25 384 LEU A N 1
ATOM 3025 C CA . LEU A 1 384 ? -14.355 -12.670 12.330 1.00 56.25 384 LEU A CA 1
ATOM 3026 C C . LEU A 1 384 ? -14.304 -12.544 13.858 1.00 56.25 384 LEU A C 1
ATOM 3028 O O . LEU A 1 384 ? -13.557 -11.701 14.371 1.00 56.25 384 LEU A O 1
ATOM 3032 N N . ILE A 1 385 ? -15.125 -13.341 14.549 1.00 54.50 385 ILE A N 1
ATOM 3033 C CA . ILE A 1 385 ? -15.303 -13.357 16.013 1.00 54.50 385 ILE A CA 1
ATOM 3034 C C . ILE A 1 385 ? -14.780 -14.673 16.586 1.00 54.50 385 ILE A C 1
ATOM 3036 O O . ILE A 1 385 ? -14.995 -15.719 15.928 1.00 54.50 385 ILE A O 1
#

Foldseek 3Di:
DDDDDPVNVVVVVVVVVVVVVVVVVVVVVVVVVVVPPDPDPQDDPPDPDQQVVLCVVQVLLCVLQDDVLVVVLSPDDQLLDLALVSLLSVQPPSVLLSVLVSVLCVVCVPAAQSNVLSVCNHPPNQCPVQSSLLSLVVLVCVVVVWDKHCDNAFARIWTQDPVRDTAREHEDFFDVLSLVSSLQSSVLSVLSVLLKAKEKEFALVLADDDPVCPPPDPRQPAPCLQVVPDDPVNSSVVSSVQSVVVVVVSVVCVVCVVPPDFWDWDGDNSRRMIMTIGDPSPSHYYYDPHVVSVHPDDVLVRVLVRQCCSCPPVVSPDPDAAYEYEYAQSRGPPPDPVVPVVVVVVDPPVVPPNPCVSGDVSHPWYWYFYDDSNDSDTPDTDIDD

Sequence (385 aa):
MPDLTPEIIAAVLIVALALVVLTIRMAQANAKREAGVAESEVPARGQDDPIKERLRRYPNLQSALGQGWLEREVKVHPAKSRYALARWLRIDRYEARLEMLERLLTMFKSAPGMGERRRRIRTDPKALIDTVVELHVAAWLTQNTIRFEMTKVGADFRVELADGAILPIEATTPRHAMWFDDLFTRFTYIKRTSGLSARWGFYAEDVPVREADEDSSRGVVTTARIDDFLPDDIAEAILDGIVEETLTKIAALESGASTGATGFTLARPDVGLRAEWWNDGSGYLSGATGARTPLVWGPWAEIRDAARSKVEESKQLPPGQTSALLVGTNQLDNGDLGYWADWVESVEDKWVPIKWADIPEHIKYVILYKVSWGLLEPQCALLLI